Protein AF-A0A925FIA1-F1 (afdb_monomer_lite)

Secondary structure (DSSP, 8-state):
--S-S-------BPPSEEESPTTTS-TTTTTTEEEEEEE-TT--EEEEEEETTTTEEEEEE-STT-EEEEEEEEETTSSBP-EEESSSSBEEEEETTEEEEEEEEEESSSEEEEEEEEEEEHHHHHHHHHTTGGGS-TTSPPP--HHHHHHHHHHHHS-HHHHHHHHHHTT-SSHHHHHHHTS-EEEEEE-SS-EEEEEEEE-TTSS-EEEEEEEE-TTTEEEEEETTEEEEEESSSS-EEEEEEEEE-SPP--BPPHHHHB-HHHHHHHHHHHHH--STTSHHHHHHHHHHHHHHHBBSS-B-SBTTTB-S-BHHHHHHHHHHHTTTB-HHHHHHHHHHHHTTB-TTSPBPSB---HHHHHHHHHHHHHHHHHHHHHS---SS--------GGGTT-SSGGGS--------PPPP----PPPP--

pLDDT: mean 85.73, std 20.05, range [26.22, 98.75]

Structure (mmCIF, N/CA/C/O backbone):
data_AF-A0A925FIA1-F1
#
_entry.id   AF-A0A925FIA1-F1
#
loop_
_atom_site.group_PDB
_atom_site.id
_atom_site.type_symbol
_atom_site.label_atom_id
_atom_site.label_alt_id
_atom_site.label_comp_id
_atom_site.label_asym_id
_atom_site.label_entity_id
_atom_site.label_seq_id
_atom_site.pdbx_PDB_ins_code
_atom_site.Cartn_x
_atom_site.Cartn_y
_atom_site.Cartn_z
_atom_site.occupancy
_atom_site.B_iso_or_equiv
_atom_site.auth_seq_id
_atom_site.auth_comp_id
_atom_site.auth_asym_id
_atom_site.auth_atom_id
_atom_site.pdbx_PDB_model_num
ATOM 1 N N . MET A 1 1 ? 21.739 3.180 29.009 1.00 31.31 1 MET A N 1
ATOM 2 C CA . MET A 1 1 ? 22.755 2.771 28.015 1.00 31.31 1 MET A CA 1
ATOM 3 C C . MET A 1 1 ? 22.280 3.204 26.643 1.00 31.31 1 MET A C 1
ATOM 5 O O . MET A 1 1 ? 21.115 3.018 26.322 1.00 31.31 1 MET A O 1
ATOM 9 N N . SER A 1 2 ? 23.155 3.917 25.947 1.00 30.97 2 SER A N 1
ATOM 10 C CA . SER A 1 2 ? 22.855 4.987 25.000 1.00 30.97 2 SER A CA 1
ATOM 11 C C . SER A 1 2 ? 22.246 4.540 23.672 1.00 30.97 2 SER A C 1
ATOM 13 O O . SER A 1 2 ? 22.811 3.725 22.950 1.00 30.97 2 SER A O 1
ATOM 15 N N . ALA A 1 3 ? 21.132 5.181 23.318 1.00 30.61 3 ALA A N 1
ATOM 16 C CA . ALA A 1 3 ? 20.595 5.253 21.967 1.00 30.61 3 ALA A CA 1
ATOM 17 C C . ALA A 1 3 ? 21.476 6.182 21.117 1.00 30.61 3 ALA A C 1
ATOM 19 O O . ALA A 1 3 ? 21.126 7.335 20.896 1.00 30.61 3 ALA A O 1
ATOM 20 N N . LEU A 1 4 ? 22.663 5.723 20.716 1.00 38.00 4 LEU A N 1
ATOM 21 C CA . LEU A 1 4 ? 23.511 6.466 19.781 1.00 38.00 4 LEU A CA 1
ATOM 22 C C . LEU A 1 4 ? 24.575 5.546 19.170 1.00 38.00 4 LEU A C 1
ATOM 24 O O . LEU A 1 4 ? 25.752 5.688 19.457 1.00 38.00 4 LEU A O 1
ATOM 28 N N . LEU A 1 5 ? 24.150 4.555 18.382 1.00 33.75 5 LEU A N 1
ATOM 29 C CA . LEU A 1 5 ? 25.005 3.818 17.437 1.00 33.75 5 LEU A CA 1
ATOM 30 C C . LEU A 1 5 ? 24.121 2.939 16.543 1.00 33.75 5 LEU A C 1
ATOM 32 O O . LEU A 1 5 ? 23.878 1.778 16.847 1.00 33.75 5 LEU A O 1
ATOM 36 N N . LEU A 1 6 ? 23.567 3.565 15.499 1.00 33.56 6 LEU A N 1
ATOM 37 C CA . LEU A 1 6 ? 23.176 3.016 14.184 1.00 33.56 6 LEU A CA 1
ATOM 38 C C . LEU A 1 6 ? 22.235 4.016 13.493 1.00 33.56 6 LEU A C 1
ATOM 40 O O . LEU A 1 6 ? 21.132 3.690 13.063 1.00 33.56 6 LEU A O 1
ATOM 44 N N . ALA A 1 7 ? 22.679 5.269 13.368 1.00 36.94 7 ALA A N 1
ATOM 45 C CA . ALA A 1 7 ? 22.215 6.088 12.260 1.00 36.94 7 ALA A CA 1
ATOM 46 C C . ALA A 1 7 ? 22.968 5.583 11.023 1.00 36.94 7 ALA A C 1
ATOM 48 O O . ALA A 1 7 ? 24.020 6.106 10.665 1.00 36.94 7 ALA A O 1
ATOM 49 N N . LEU A 1 8 ? 22.461 4.514 10.397 1.00 42.84 8 LEU A N 1
ATOM 50 C CA . LEU A 1 8 ? 22.678 4.360 8.961 1.00 42.84 8 LEU A CA 1
ATOM 51 C C . LEU A 1 8 ? 22.230 5.699 8.365 1.00 42.84 8 LEU A C 1
ATOM 53 O O . LEU A 1 8 ? 21.085 6.088 8.600 1.00 42.84 8 LEU A O 1
ATOM 57 N N . CYS A 1 9 ? 23.116 6.435 7.689 1.00 45.56 9 CYS A N 1
ATOM 58 C CA . CYS A 1 9 ? 22.718 7.628 6.944 1.00 45.56 9 CYS A CA 1
ATOM 59 C C . CYS A 1 9 ? 21.609 7.206 5.985 1.00 45.56 9 CYS A C 1
ATOM 61 O O . CYS A 1 9 ? 21.867 6.572 4.964 1.00 45.56 9 CYS A O 1
ATOM 63 N N . ALA A 1 10 ? 20.368 7.488 6.361 1.00 62.91 10 ALA A N 1
ATOM 64 C CA . ALA A 1 10 ? 19.215 7.138 5.572 1.00 62.91 10 ALA A CA 1
ATOM 65 C C . ALA A 1 10 ? 19.240 8.079 4.363 1.00 62.91 10 ALA A C 1
ATOM 67 O O . ALA A 1 10 ? 18.995 9.278 4.485 1.00 62.91 10 ALA A O 1
ATOM 68 N N . GLN A 1 11 ? 19.685 7.557 3.222 1.00 80.50 11 GLN A N 1
ATOM 69 C CA . GLN A 1 11 ? 19.876 8.353 2.019 1.00 80.50 11 GLN A CA 1
ATOM 70 C C . GLN A 1 11 ? 18.525 8.643 1.376 1.00 80.50 11 GLN A C 1
ATOM 72 O O . GLN A 1 11 ? 17.685 7.754 1.222 1.00 80.50 11 GLN A O 1
ATOM 77 N N . LEU A 1 12 ? 18.335 9.899 0.980 1.00 89.94 12 LEU A N 1
ATOM 78 C CA . LEU A 1 12 ? 17.195 10.303 0.176 1.00 89.94 12 LEU A CA 1
ATOM 79 C C . LEU A 1 12 ? 17.284 9.609 -1.191 1.00 89.94 12 LEU A C 1
ATOM 81 O O . LEU A 1 12 ? 18.206 9.860 -1.965 1.00 89.94 12 LEU A O 1
ATOM 85 N N . ALA A 1 13 ? 16.329 8.732 -1.482 1.00 93.31 13 ALA A N 1
ATOM 86 C CA . ALA A 1 13 ? 16.224 8.013 -2.740 1.00 93.31 13 ALA A CA 1
ATOM 87 C C . ALA A 1 13 ? 15.294 8.759 -3.704 1.00 93.31 13 ALA A C 1
ATOM 89 O O . ALA A 1 13 ? 14.129 9.024 -3.392 1.00 93.31 13 ALA A O 1
ATOM 90 N N . ALA A 1 14 ? 15.803 9.066 -4.897 1.00 95.06 14 ALA A N 1
ATOM 91 C CA . ALA A 1 14 ? 14.998 9.602 -5.987 1.00 95.06 14 ALA A CA 1
ATOM 92 C C . ALA A 1 14 ? 13.979 8.556 -6.491 1.00 95.06 14 ALA A C 1
ATOM 94 O O . ALA A 1 14 ? 14.228 7.348 -6.391 1.00 95.06 14 ALA A O 1
ATOM 95 N N . PRO A 1 15 ? 12.836 8.986 -7.051 1.00 97.00 15 PRO A N 1
ATOM 96 C CA . PRO A 1 15 ? 11.894 8.070 -7.677 1.00 97.00 15 PRO A CA 1
ATOM 97 C C . PRO A 1 15 ? 12.534 7.370 -8.883 1.00 97.00 15 PRO A C 1
ATOM 99 O O . PRO A 1 15 ? 13.227 7.987 -9.688 1.00 97.00 15 PRO A O 1
ATOM 102 N N . VAL A 1 16 ? 12.257 6.074 -9.036 1.00 96.62 16 VAL A N 1
ATOM 103 C CA . VAL A 1 16 ? 12.602 5.296 -10.235 1.00 96.62 16 VAL A CA 1
ATOM 104 C C . VAL A 1 16 ? 11.818 5.810 -11.440 1.00 96.62 16 VAL A C 1
ATOM 106 O O . VAL A 1 16 ? 12.382 5.935 -12.529 1.00 96.62 16 VAL A O 1
ATOM 109 N N . LEU A 1 17 ? 10.532 6.104 -11.222 1.00 96.56 17 LEU A N 1
ATOM 110 C CA . LEU A 1 17 ? 9.612 6.717 -12.174 1.00 96.56 17 LEU A CA 1
ATOM 111 C C . LEU A 1 17 ? 8.699 7.716 -11.456 1.00 96.56 17 LEU A C 1
ATOM 113 O O . LEU A 1 17 ? 8.280 7.481 -10.320 1.00 96.56 17 LEU A O 1
ATOM 117 N N . ALA A 1 18 ? 8.348 8.798 -12.142 1.00 95.25 18 ALA A N 1
ATOM 118 C CA . ALA A 1 18 ? 7.359 9.768 -11.695 1.00 95.25 18 ALA A CA 1
ATOM 119 C C . ALA A 1 18 ? 6.418 10.117 -12.851 1.00 95.25 18 ALA A C 1
ATOM 121 O O . ALA A 1 18 ? 6.842 10.176 -14.004 1.00 95.25 18 ALA A O 1
ATOM 122 N N . PHE A 1 19 ? 5.144 10.326 -12.530 1.00 93.69 19 PHE A N 1
ATOM 123 C CA . PHE A 1 19 ? 4.106 10.672 -13.491 1.00 93.69 19 PHE A CA 1
ATOM 124 C C . PHE A 1 19 ? 3.224 11.796 -12.920 1.00 93.69 19 PHE A C 1
ATOM 126 O O . PHE A 1 19 ? 2.890 11.746 -11.731 1.00 93.69 19 PHE A O 1
ATOM 133 N N . PRO A 1 20 ? 2.803 12.775 -13.736 1.00 94.00 20 PRO A N 1
ATOM 134 C CA . PRO A 1 20 ? 3.287 13.016 -15.092 1.00 94.00 20 PRO A CA 1
ATOM 135 C C . PRO A 1 20 ? 4.745 13.495 -15.085 1.00 94.00 20 PRO A C 1
ATOM 137 O O . PRO A 1 20 ? 5.179 14.207 -14.179 1.00 94.00 20 PRO A O 1
ATOM 140 N N . GLU A 1 21 ? 5.487 13.118 -16.115 1.00 92.44 21 GLU A N 1
ATOM 141 C CA . GLU A 1 21 ? 6.808 13.641 -16.423 1.00 92.44 21 GLU A CA 1
ATOM 142 C C . GLU A 1 21 ? 6.674 14.832 -17.395 1.00 92.44 21 GLU A C 1
ATOM 144 O O . GLU A 1 21 ? 6.178 14.658 -18.518 1.00 92.44 21 GLU A O 1
ATOM 149 N N . PRO A 1 22 ? 7.093 16.049 -16.993 1.00 87.44 22 PRO A N 1
ATOM 150 C CA . PRO A 1 22 ? 6.986 17.241 -17.832 1.00 87.44 22 PRO A CA 1
ATOM 151 C C . PRO A 1 22 ? 7.672 17.070 -19.193 1.00 87.44 22 PRO A C 1
ATOM 153 O O . PRO A 1 22 ? 8.809 16.616 -19.273 1.00 87.44 22 PRO A O 1
ATOM 156 N N . GLY A 1 23 ? 6.981 17.441 -20.275 1.00 86.38 23 GLY A N 1
ATOM 157 C CA . GLY A 1 23 ? 7.498 17.329 -21.647 1.00 86.38 23 GLY A CA 1
ATOM 158 C C . GLY A 1 23 ? 7.486 15.908 -22.230 1.00 86.38 23 GLY A C 1
ATOM 159 O O . GLY A 1 23 ? 7.788 15.730 -23.411 1.00 86.38 23 GLY A O 1
ATOM 160 N N . VAL A 1 24 ? 7.106 14.898 -21.441 1.00 90.19 24 VAL A N 1
ATOM 161 C CA . VAL A 1 24 ? 6.992 13.504 -21.891 1.00 90.19 24 VAL A CA 1
ATOM 162 C C . VAL A 1 24 ? 5.536 13.063 -21.916 1.00 90.19 24 VAL A C 1
ATOM 164 O O . VAL A 1 24 ? 5.080 12.559 -22.944 1.00 90.19 24 VAL A O 1
ATOM 167 N N . ASP A 1 25 ? 4.820 13.253 -20.812 1.00 91.25 25 ASP A N 1
ATOM 168 C CA . ASP A 1 25 ? 3.421 12.858 -20.680 1.00 91.25 25 ASP A CA 1
ATOM 169 C C . ASP A 1 25 ? 2.457 13.976 -21.092 1.00 91.25 25 ASP A C 1
ATOM 171 O O . ASP A 1 25 ? 2.748 15.164 -20.939 1.00 91.25 25 ASP A O 1
ATOM 175 N N . ASP A 1 26 ? 1.268 13.581 -21.550 1.00 88.00 26 ASP A N 1
ATOM 176 C CA . ASP A 1 26 ? 0.140 14.496 -21.720 1.00 88.00 26 ASP A CA 1
ATOM 177 C C . ASP A 1 26 ? -0.378 14.943 -20.346 1.00 88.00 26 ASP A C 1
ATOM 179 O O . ASP A 1 26 ? -0.975 14.163 -19.602 1.00 88.00 26 ASP A O 1
ATOM 183 N N . SER A 1 27 ? -0.159 16.211 -19.999 1.00 81.81 27 SER A N 1
ATOM 184 C CA . SER A 1 27 ? -0.568 16.772 -18.710 1.00 81.81 27 SER A CA 1
ATOM 185 C C . SER A 1 27 ? -2.084 16.732 -18.486 1.00 81.81 27 SER A C 1
ATOM 187 O O . SER A 1 27 ? -2.511 16.662 -17.330 1.00 81.81 27 SER A O 1
ATOM 189 N N . ALA A 1 28 ? -2.896 16.715 -19.551 1.00 86.94 28 ALA A N 1
ATOM 190 C CA . ALA A 1 28 ? -4.348 16.606 -19.447 1.00 86.94 28 ALA A CA 1
ATOM 191 C C . ALA A 1 28 ? -4.778 15.215 -18.954 1.00 86.94 28 ALA A C 1
ATOM 193 O O . ALA A 1 28 ? -5.645 15.109 -18.084 1.00 86.94 28 ALA A O 1
ATOM 194 N N . ALA A 1 29 ? -4.114 14.151 -19.420 1.00 87.31 29 ALA A N 1
ATOM 195 C CA . ALA A 1 29 ? -4.395 12.776 -19.000 1.00 87.31 29 ALA A CA 1
ATOM 196 C C . ALA A 1 29 ? -4.134 12.536 -17.499 1.00 87.31 29 ALA A C 1
ATOM 198 O O . ALA A 1 29 ? -4.758 11.670 -16.886 1.00 87.31 29 ALA A O 1
ATOM 199 N N . TYR A 1 30 ? -3.246 13.329 -16.892 1.00 86.88 30 TYR A N 1
ATOM 200 C CA . TYR A 1 30 ? -2.885 13.250 -15.474 1.00 86.88 30 TYR A CA 1
ATOM 201 C C . TYR A 1 30 ? -3.469 14.398 -14.641 1.00 86.88 30 TYR A C 1
ATOM 203 O O . TYR A 1 30 ? -2.968 14.680 -13.551 1.00 86.88 30 TYR A O 1
ATOM 211 N N . GLN A 1 31 ? -4.503 15.101 -15.116 1.00 87.75 31 GLN A N 1
ATOM 212 C CA . GLN A 1 31 ? -5.003 16.293 -14.430 1.00 87.75 31 GLN A CA 1
ATOM 213 C C . GLN A 1 31 ? -5.386 15.996 -12.970 1.00 87.75 31 GLN A C 1
ATOM 215 O O . GLN A 1 31 ? -6.346 15.286 -12.671 1.00 87.75 31 GLN A O 1
ATOM 220 N N . GLY A 1 32 ? -4.615 16.575 -12.045 1.00 89.00 32 GLY A N 1
ATOM 221 C CA . GLY A 1 32 ? -4.791 16.395 -10.606 1.00 89.00 32 GLY A CA 1
ATOM 222 C C . GLY A 1 32 ? -4.253 15.075 -10.045 1.00 89.00 32 GLY A C 1
ATOM 223 O O . GLY A 1 32 ? -4.327 14.896 -8.838 1.00 89.00 32 GLY A O 1
ATOM 224 N N . TYR A 1 33 ? -3.670 14.191 -10.853 1.00 93.81 33 TYR A N 1
ATOM 225 C CA . TYR A 1 33 ? -3.060 12.942 -10.403 1.00 93.81 33 TYR A CA 1
ATOM 226 C C . TYR A 1 33 ? -1.537 13.011 -10.523 1.00 93.81 33 TYR A C 1
ATOM 228 O O . TYR A 1 33 ? -0.994 13.358 -11.569 1.00 93.81 33 TYR A O 1
ATOM 236 N N . GLN A 1 34 ? -0.835 12.665 -9.450 1.00 95.19 34 GLN A N 1
ATOM 237 C CA . GLN A 1 34 ? 0.619 12.533 -9.447 1.00 95.19 34 GLN A CA 1
ATOM 238 C C . GLN A 1 34 ? 0.997 11.213 -8.796 1.00 95.19 34 GLN A C 1
ATOM 240 O O . GLN A 1 34 ? 0.437 10.859 -7.766 1.00 95.19 34 GLN A O 1
ATOM 245 N N . THR A 1 35 ? 1.974 10.500 -9.341 1.00 95.50 35 THR A N 1
ATOM 246 C CA . THR A 1 35 ? 2.493 9.280 -8.723 1.00 95.50 35 THR A CA 1
ATOM 247 C C . THR A 1 35 ? 4.005 9.215 -8.829 1.00 95.50 35 THR A C 1
ATOM 249 O O . THR A 1 35 ? 4.592 9.612 -9.832 1.00 95.50 35 THR A O 1
ATOM 252 N N . ARG A 1 36 ? 4.641 8.680 -7.790 1.00 97.31 36 ARG A N 1
ATOM 253 C CA . ARG A 1 36 ? 6.077 8.401 -7.732 1.00 97.31 36 ARG A CA 1
ATOM 254 C C . ARG A 1 36 ? 6.277 6.941 -7.342 1.00 97.31 36 ARG A C 1
ATOM 256 O O . ARG A 1 36 ? 5.574 6.434 -6.470 1.00 97.31 36 ARG A O 1
ATOM 263 N N . LEU A 1 37 ? 7.202 6.263 -8.013 1.00 97.81 37 LEU A N 1
ATOM 264 C CA . LEU A 1 37 ? 7.568 4.876 -7.747 1.00 97.81 37 LEU A CA 1
ATOM 265 C C . LEU A 1 37 ? 9.001 4.837 -7.234 1.00 97.81 37 LEU A C 1
ATOM 267 O O . LEU A 1 37 ? 9.901 5.404 -7.846 1.00 97.81 37 LEU A O 1
ATOM 271 N N . PHE A 1 38 ? 9.206 4.147 -6.125 1.00 97.56 38 PHE A N 1
ATOM 272 C CA . PHE A 1 38 ? 10.472 4.002 -5.426 1.00 97.56 38 PHE A CA 1
ATOM 273 C C . PHE A 1 38 ? 10.811 2.522 -5.254 1.00 97.56 38 PHE A C 1
ATOM 275 O O . PHE A 1 38 ? 9.996 1.635 -5.520 1.00 97.56 38 PHE A O 1
ATOM 282 N N . ARG A 1 39 ? 12.025 2.266 -4.771 1.00 96.62 39 ARG A N 1
ATOM 283 C CA . ARG A 1 39 ? 12.444 0.962 -4.262 1.00 96.62 39 ARG A CA 1
ATOM 284 C C . ARG A 1 39 ? 12.480 1.037 -2.742 1.00 96.62 39 ARG A C 1
ATOM 286 O O . ARG A 1 39 ? 13.082 1.959 -2.197 1.00 96.62 39 ARG A O 1
ATOM 293 N N . ASP A 1 40 ? 11.830 0.090 -2.075 1.00 96.62 40 ASP A N 1
ATOM 294 C CA . ASP A 1 40 ? 11.972 -0.051 -0.628 1.00 96.62 40 ASP A CA 1
ATOM 295 C C . ASP A 1 40 ? 13.317 -0.702 -0.256 1.00 96.62 40 ASP A C 1
ATOM 297 O O . ASP A 1 40 ? 14.134 -1.038 -1.118 1.00 96.62 40 ASP A O 1
ATOM 301 N N . ALA A 1 41 ? 13.560 -0.904 1.040 1.00 95.12 41 ALA A N 1
ATOM 302 C CA . ALA A 1 41 ? 14.805 -1.502 1.521 1.00 95.12 41 ALA A CA 1
ATOM 303 C C . ALA A 1 41 ? 15.030 -2.963 1.067 1.00 95.12 41 ALA A C 1
ATOM 305 O O . ALA A 1 41 ? 16.159 -3.444 1.106 1.00 95.12 41 ALA A O 1
ATOM 306 N N . ALA A 1 42 ? 13.986 -3.662 0.608 1.00 95.19 42 ALA A N 1
ATOM 307 C CA . ALA A 1 42 ? 14.072 -4.984 -0.016 1.00 95.19 42 ALA A CA 1
ATOM 308 C C . ALA A 1 42 ? 13.981 -4.906 -1.552 1.00 95.19 42 ALA A C 1
ATOM 310 O O . ALA A 1 42 ? 13.718 -5.909 -2.214 1.00 95.19 42 ALA A O 1
ATOM 311 N N . ARG A 1 43 ? 14.158 -3.710 -2.130 1.00 95.62 43 ARG A N 1
ATOM 312 C CA . ARG A 1 43 ? 14.037 -3.402 -3.563 1.00 95.62 43 ARG A CA 1
ATOM 313 C C . ARG A 1 43 ? 12.653 -3.676 -4.165 1.00 95.62 43 ARG A C 1
ATOM 315 O O . ARG A 1 43 ? 12.497 -3.630 -5.389 1.00 95.62 43 ARG A O 1
ATOM 322 N N . ASN A 1 44 ? 11.634 -3.928 -3.349 1.00 96.31 44 ASN A N 1
ATOM 323 C CA . ASN A 1 44 ? 10.267 -4.061 -3.838 1.00 96.31 44 ASN A CA 1
ATOM 324 C C . ASN A 1 44 ? 9.785 -2.700 -4.347 1.00 96.31 44 ASN A C 1
ATOM 326 O O . ASN A 1 44 ? 10.256 -1.649 -3.901 1.00 96.31 44 ASN A O 1
ATOM 330 N N . THR A 1 45 ? 8.870 -2.717 -5.312 1.00 97.31 45 THR A N 1
ATOM 331 C CA . THR A 1 45 ? 8.291 -1.479 -5.833 1.00 97.31 45 THR A CA 1
ATOM 332 C C . THR A 1 45 ? 7.365 -0.880 -4.790 1.00 97.31 45 THR A C 1
ATOM 334 O O . THR A 1 45 ? 6.433 -1.531 -4.324 1.00 97.31 45 THR A O 1
ATOM 337 N N . PHE A 1 46 ? 7.618 0.376 -4.447 1.00 97.81 46 PHE A N 1
ATOM 338 C CA . PHE A 1 46 ? 6.771 1.168 -3.574 1.00 97.81 46 PHE A CA 1
ATOM 339 C C . PHE A 1 46 ? 6.213 2.348 -4.359 1.00 97.81 46 PHE A C 1
ATOM 341 O O . PHE A 1 46 ? 6.964 3.214 -4.803 1.00 97.81 46 PHE A O 1
ATOM 348 N N . GLN A 1 47 ? 4.904 2.382 -4.556 1.00 98.00 47 GLN A N 1
ATOM 349 C CA . GLN A 1 47 ? 4.223 3.474 -5.234 1.00 98.00 47 GLN A CA 1
ATOM 350 C C . GLN A 1 47 ? 3.563 4.390 -4.213 1.00 98.00 47 GLN A C 1
ATOM 352 O O . GLN A 1 47 ? 2.906 3.923 -3.287 1.00 98.00 47 GLN A O 1
ATOM 357 N N . VAL A 1 48 ? 3.663 5.695 -4.440 1.00 98.06 48 VAL A N 1
ATOM 358 C CA . VAL A 1 48 ? 2.819 6.688 -3.779 1.00 98.06 48 VAL A CA 1
ATOM 359 C C . VAL A 1 48 ? 2.115 7.504 -4.843 1.00 98.06 48 VAL A C 1
ATOM 361 O O . VAL A 1 48 ? 2.782 8.054 -5.722 1.00 98.06 48 VAL A O 1
ATOM 364 N N . TYR A 1 49 ? 0.794 7.620 -4.750 1.00 96.62 49 TYR A N 1
ATOM 365 C CA . TYR A 1 49 ? 0.042 8.546 -5.583 1.00 96.62 49 TYR A CA 1
ATOM 366 C C . TYR A 1 49 ? -0.771 9.541 -4.765 1.00 96.62 49 TYR A C 1
ATOM 368 O O . TYR A 1 49 ? -1.251 9.252 -3.668 1.00 96.62 49 TYR A O 1
ATOM 376 N N . LEU A 1 50 ? -0.894 10.735 -5.335 1.00 96.62 50 LEU A N 1
ATOM 377 C CA . LEU A 1 50 ? -1.666 11.862 -4.850 1.00 96.62 50 LEU A CA 1
ATOM 378 C C . LEU A 1 50 ? -2.740 12.135 -5.899 1.00 96.62 50 LEU A C 1
ATOM 380 O O . LEU A 1 50 ? -2.438 12.637 -6.984 1.00 96.62 50 LEU A O 1
ATOM 384 N N . ASP A 1 51 ? -3.992 11.839 -5.567 1.00 95.75 51 ASP A N 1
ATOM 385 C CA . ASP A 1 51 ? -5.131 12.354 -6.317 1.00 95.75 51 ASP A CA 1
ATOM 386 C C . ASP A 1 51 ? -5.571 13.674 -5.683 1.00 95.75 51 ASP A C 1
ATOM 388 O O . ASP A 1 51 ? -6.290 13.703 -4.686 1.00 95.75 51 ASP A O 1
ATOM 392 N N . ARG A 1 52 ? -5.116 14.790 -6.248 1.00 93.00 52 ARG A N 1
ATOM 393 C CA . ARG A 1 52 ? -5.412 16.157 -5.796 1.00 93.00 52 ARG A CA 1
ATOM 394 C C . ARG A 1 52 ? -6.863 16.562 -6.055 1.00 93.00 52 ARG A C 1
ATOM 396 O O . ARG A 1 52 ? -7.322 17.520 -5.438 1.00 93.00 52 ARG A O 1
ATOM 403 N N . ARG A 1 53 ? -7.594 15.854 -6.925 1.00 92.94 53 ARG A N 1
ATOM 404 C CA . ARG A 1 53 ? -9.024 16.117 -7.178 1.00 92.94 53 ARG A CA 1
ATOM 405 C C . ARG A 1 53 ? -9.857 15.763 -5.953 1.00 92.94 53 ARG A C 1
ATOM 407 O O . ARG A 1 53 ? -10.828 16.445 -5.646 1.00 92.94 53 ARG A O 1
ATOM 414 N N . GLU A 1 54 ? -9.434 14.730 -5.232 1.00 93.06 54 GLU A N 1
ATOM 415 C CA . GLU A 1 54 ? -10.105 14.217 -4.032 1.00 93.06 54 GLU A CA 1
ATOM 416 C C . GLU A 1 54 ? -9.261 14.373 -2.760 1.00 93.06 54 GLU A C 1
ATOM 418 O O . GLU A 1 54 ? -9.726 14.076 -1.658 1.00 93.06 54 GLU A O 1
ATOM 423 N N . ALA A 1 55 ? -8.024 14.849 -2.921 1.00 94.88 55 ALA A N 1
ATOM 424 C CA . ALA A 1 55 ? -6.977 14.911 -1.911 1.00 94.88 55 ALA A CA 1
ATOM 425 C C . ALA A 1 55 ? -6.779 13.568 -1.187 1.00 94.88 55 ALA A C 1
ATOM 427 O O . ALA A 1 55 ? -6.651 13.517 0.040 1.00 94.88 55 ALA A O 1
ATOM 428 N N . ARG A 1 56 ? -6.774 12.476 -1.961 1.00 97.56 56 ARG A N 1
ATOM 429 C CA . ARG A 1 56 ? -6.452 11.120 -1.505 1.00 97.56 56 ARG A CA 1
ATOM 430 C C . ARG A 1 56 ? -4.965 10.861 -1.732 1.00 97.56 56 ARG A C 1
ATOM 432 O O . ARG A 1 56 ? -4.459 11.068 -2.831 1.00 97.56 56 ARG A O 1
ATOM 439 N N . VAL A 1 57 ? -4.285 10.389 -0.695 1.00 98.44 57 VAL A N 1
ATOM 440 C CA . VAL A 1 57 ? -2.910 9.894 -0.773 1.00 98.44 57 VAL A CA 1
ATOM 441 C C . VAL A 1 57 ? -2.936 8.403 -0.512 1.00 98.44 57 VAL A C 1
ATOM 443 O O . VAL A 1 57 ? -3.532 7.968 0.474 1.00 98.44 57 VAL A O 1
ATOM 446 N N . VAL A 1 58 ? -2.294 7.629 -1.379 1.00 98.44 58 VAL A N 1
ATOM 447 C CA . VAL A 1 58 ? -2.213 6.172 -1.253 1.00 98.44 58 VAL A CA 1
ATOM 448 C C . VAL A 1 58 ? -0.790 5.713 -1.477 1.00 98.44 58 VAL A C 1
ATOM 450 O O . VAL A 1 58 ? -0.092 6.199 -2.362 1.00 98.44 58 VAL A O 1
ATOM 453 N N . HIS A 1 59 ? -0.401 4.739 -0.673 1.00 98.31 59 HIS A N 1
ATOM 454 C CA . HIS A 1 59 ? 0.870 4.050 -0.703 1.00 98.31 59 HIS A CA 1
ATOM 455 C C . HIS A 1 59 ? 0.599 2.592 -1.012 1.00 98.31 59 HIS A C 1
ATOM 457 O O . HIS A 1 59 ? -0.296 2.008 -0.404 1.00 98.31 59 HIS A O 1
ATOM 463 N N . LEU A 1 60 ? 1.385 2.008 -1.900 1.00 97.12 60 LEU A N 1
ATOM 464 C CA . LEU A 1 60 ? 1.265 0.618 -2.292 1.00 97.12 60 LEU A CA 1
ATOM 465 C C . LEU A 1 60 ? 2.647 -0.020 -2.332 1.00 97.12 60 LEU A C 1
ATOM 467 O O . LEU A 1 60 ? 3.507 0.410 -3.098 1.00 97.12 60 LEU A O 1
ATOM 471 N N . TRP A 1 61 ? 2.838 -1.077 -1.552 1.00 96.62 61 TRP A N 1
ATOM 472 C CA . TRP A 1 61 ? 3.924 -2.016 -1.779 1.00 96.62 61 TRP A CA 1
ATOM 473 C C . TRP A 1 61 ? 3.465 -3.090 -2.749 1.00 96.62 61 TRP A C 1
ATOM 475 O O . TRP A 1 61 ? 2.490 -3.798 -2.505 1.00 96.62 61 TRP A O 1
ATOM 485 N N . ALA A 1 62 ? 4.216 -3.253 -3.828 1.00 94.19 62 ALA A N 1
ATOM 486 C CA . ALA A 1 62 ? 4.191 -4.461 -4.627 1.00 94.19 62 ALA A CA 1
ATOM 487 C C . ALA A 1 62 ? 4.936 -5.567 -3.868 1.00 94.19 62 ALA A C 1
ATOM 489 O O . ALA A 1 62 ? 6.066 -5.904 -4.208 1.00 94.19 62 ALA A O 1
ATOM 490 N N . ASP A 1 63 ? 4.322 -6.074 -2.803 1.00 92.94 63 ASP A N 1
ATOM 491 C CA . ASP A 1 63 ? 4.856 -7.139 -1.959 1.00 92.94 63 ASP A CA 1
ATOM 492 C C . ASP A 1 63 ? 3.946 -8.385 -1.994 1.00 92.94 63 ASP A C 1
ATOM 494 O O . ASP A 1 63 ? 3.036 -8.479 -2.825 1.00 92.94 63 ASP A O 1
ATOM 498 N N . GLY A 1 64 ? 4.189 -9.379 -1.139 1.00 89.12 64 GLY A N 1
ATOM 499 C CA . GLY A 1 64 ? 3.381 -10.603 -1.090 1.00 89.12 64 GLY A CA 1
ATOM 500 C C . GLY A 1 64 ? 1.931 -10.395 -0.634 1.00 89.12 64 GLY A C 1
ATOM 501 O O . GLY A 1 64 ? 1.111 -11.296 -0.796 1.00 89.12 64 GLY A O 1
ATOM 502 N N . GLU A 1 65 ? 1.591 -9.222 -0.094 1.00 88.75 65 GLU A N 1
ATOM 503 C CA . GLU A 1 65 ? 0.240 -8.882 0.372 1.00 88.75 65 GLU A CA 1
ATOM 504 C C . GLU A 1 65 ? -0.418 -7.769 -0.446 1.00 88.75 65 GLU A C 1
ATOM 506 O O . GLU A 1 65 ? -1.610 -7.499 -0.271 1.00 88.75 65 GLU A O 1
ATOM 511 N N . ASN A 1 66 ? 0.333 -7.133 -1.351 1.00 92.31 66 ASN A N 1
ATOM 512 C CA . ASN A 1 66 ? -0.061 -5.884 -1.993 1.00 92.31 66 ASN A CA 1
ATOM 513 C C . ASN A 1 66 ? -0.484 -4.840 -0.957 1.00 92.31 66 ASN A C 1
ATOM 515 O O . ASN A 1 66 ? -1.568 -4.251 -1.066 1.00 92.31 66 ASN A O 1
ATOM 519 N N . ALA A 1 67 ? 0.340 -4.678 0.082 1.00 95.19 67 ALA A N 1
ATOM 520 C CA . ALA A 1 67 ? 0.043 -3.813 1.212 1.00 95.19 67 ALA A CA 1
ATOM 521 C C . ALA A 1 67 ? -0.252 -2.381 0.733 1.00 95.19 67 ALA A C 1
ATOM 523 O O . ALA A 1 67 ? 0.573 -1.749 0.074 1.00 95.19 67 ALA A O 1
ATOM 524 N N . SER A 1 68 ? -1.434 -1.870 1.078 1.00 96.62 68 SER A N 1
ATOM 525 C CA . SER A 1 68 ? -1.896 -0.523 0.754 1.00 96.62 68 SER A CA 1
ATOM 526 C C . SER A 1 68 ? -2.252 0.280 1.999 1.00 96.62 68 SER A C 1
ATOM 528 O O . SER A 1 68 ? -2.975 -0.196 2.879 1.00 96.62 68 SER A O 1
ATOM 530 N N . ILE A 1 69 ? -1.788 1.527 2.046 1.00 98.31 69 ILE A N 1
ATOM 531 C CA . ILE A 1 69 ? -2.149 2.490 3.086 1.00 98.31 69 ILE A CA 1
ATOM 532 C C . ILE A 1 69 ? -2.614 3.779 2.435 1.00 98.31 69 ILE A C 1
ATOM 534 O O . ILE A 1 69 ? -1.871 4.363 1.653 1.00 98.31 69 ILE A O 1
ATOM 538 N N . GLY A 1 70 ? -3.787 4.281 2.802 1.00 98.06 70 GLY A N 1
ATOM 539 C CA . GLY A 1 70 ? -4.267 5.557 2.288 1.00 98.06 70 GLY A CA 1
ATOM 540 C C . GLY A 1 70 ? -4.926 6.439 3.334 1.00 98.06 70 GLY A C 1
ATOM 541 O O . GLY A 1 70 ? -5.451 5.960 4.337 1.00 98.06 70 GLY A O 1
ATOM 542 N N . PHE A 1 71 ? -4.913 7.744 3.083 1.00 98.38 71 PHE A N 1
ATOM 543 C CA . PHE A 1 71 ? -5.631 8.754 3.860 1.00 98.38 71 PHE A CA 1
ATOM 544 C C . PHE A 1 71 ? -6.118 9.878 2.942 1.00 98.38 71 PHE A C 1
ATOM 546 O O . PHE A 1 71 ? -5.639 10.040 1.821 1.00 98.38 71 PHE A O 1
ATOM 553 N N . SER A 1 72 ? -7.088 10.657 3.409 1.00 98.38 72 SER A N 1
ATOM 554 C CA . SER A 1 72 ? -7.611 11.821 2.692 1.00 98.38 72 SER A CA 1
ATOM 555 C C . SER A 1 72 ? -7.379 13.098 3.489 1.00 98.38 72 SER A C 1
ATOM 557 O O . SER A 1 72 ? -7.472 13.092 4.718 1.00 98.38 72 SER A O 1
ATOM 559 N N . ALA A 1 73 ? -7.122 14.199 2.789 1.00 98.06 73 ALA A N 1
ATOM 560 C CA . ALA A 1 73 ? -6.902 15.513 3.378 1.00 98.06 73 ALA A CA 1
ATOM 561 C C . ALA A 1 73 ? -7.992 16.502 2.956 1.00 98.06 73 ALA A C 1
ATOM 563 O O . ALA A 1 73 ? -8.321 16.627 1.780 1.00 98.06 73 ALA A O 1
ATOM 564 N N . ARG A 1 74 ? -8.550 17.243 3.911 1.00 97.44 74 ARG A N 1
ATOM 565 C CA . ARG A 1 74 ? -9.567 18.268 3.648 1.00 97.44 74 ARG A CA 1
ATOM 566 C C . ARG A 1 74 ? -9.195 19.589 4.290 1.00 97.44 74 ARG A C 1
ATOM 568 O O . ARG A 1 74 ? -8.610 19.606 5.367 1.00 97.44 74 ARG A O 1
ATOM 575 N N . THR A 1 75 ? -9.558 20.692 3.656 1.00 95.50 75 THR A N 1
ATOM 576 C CA . THR A 1 75 ? -9.491 22.023 4.268 1.00 95.50 75 THR A CA 1
ATOM 577 C C . THR A 1 75 ? -10.506 22.137 5.412 1.00 95.50 75 THR A C 1
ATOM 579 O O . THR A 1 75 ? -11.383 21.286 5.578 1.00 95.50 75 THR A O 1
ATOM 582 N N . ALA A 1 76 ? -10.451 23.233 6.173 1.00 88.44 76 ALA A N 1
ATOM 583 C CA . ALA A 1 76 ? -11.457 23.535 7.197 1.00 88.44 76 ALA A CA 1
ATOM 584 C C . ALA A 1 76 ? -12.900 23.617 6.648 1.00 88.44 76 ALA A C 1
ATOM 586 O O . ALA A 1 76 ? -13.844 23.351 7.384 1.00 88.44 76 ALA A O 1
ATOM 587 N N . SER A 1 77 ? -13.076 23.937 5.359 1.00 89.88 77 SER A N 1
ATOM 588 C CA . SER A 1 77 ? -14.382 23.955 4.680 1.00 89.88 77 SER A CA 1
ATOM 589 C C . SER A 1 77 ? -14.813 22.591 4.125 1.00 89.88 77 SER A C 1
ATOM 591 O O . SER A 1 77 ? -15.817 22.500 3.426 1.00 89.88 77 SER A O 1
ATOM 593 N N . GLY A 1 78 ? -14.053 21.525 4.395 1.00 91.50 78 GLY A N 1
ATOM 594 C CA . GLY A 1 78 ? -14.367 20.167 3.947 1.00 91.50 78 GLY A CA 1
ATOM 595 C C . GLY A 1 78 ? -14.027 19.875 2.482 1.00 91.50 78 GLY A C 1
ATOM 596 O O . GLY A 1 78 ? -14.293 18.767 2.018 1.00 91.50 78 GLY A O 1
ATOM 597 N N . ARG A 1 79 ? -13.417 20.821 1.757 1.00 94.06 79 ARG A N 1
ATOM 598 C CA . ARG A 1 79 ? -12.965 20.62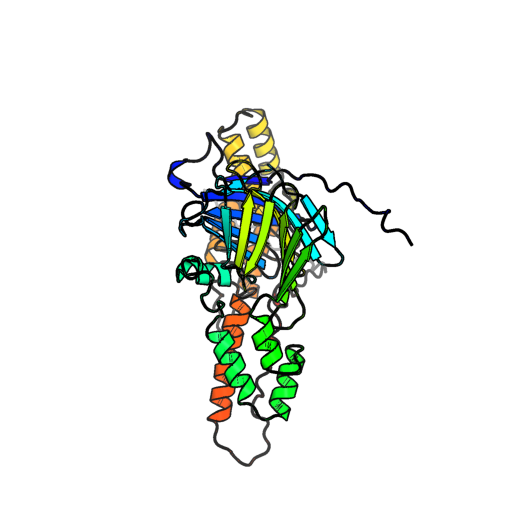8 0.368 1.00 94.06 79 ARG A CA 1
ATOM 599 C C . ARG A 1 79 ? -11.651 19.834 0.322 1.00 94.06 79 ARG A C 1
ATOM 601 O O . ARG A 1 79 ? -10.895 19.908 1.289 1.00 94.06 79 ARG A O 1
ATOM 608 N N . PRO A 1 80 ? -11.340 19.126 -0.780 1.00 96.06 80 PRO A N 1
ATOM 609 C CA . PRO A 1 80 ? -10.024 18.518 -0.995 1.00 96.06 80 PRO A CA 1
ATOM 610 C C . PRO A 1 80 ? -8.886 19.511 -0.718 1.00 96.06 80 PRO A C 1
ATOM 612 O O . PRO A 1 80 ? -8.903 20.634 -1.227 1.00 96.06 80 PRO A O 1
ATOM 615 N N . ALA A 1 81 ? -7.926 19.127 0.126 1.00 96.25 81 ALA A N 1
ATOM 616 C CA . ALA A 1 81 ? -6.784 19.980 0.442 1.00 96.25 81 ALA A CA 1
ATOM 617 C C . ALA A 1 81 ? -5.759 19.992 -0.713 1.00 96.25 81 ALA A C 1
ATOM 619 O O . ALA A 1 81 ? -5.461 18.933 -1.270 1.00 96.25 81 ALA A O 1
ATOM 620 N N . PRO A 1 82 ? -5.167 21.153 -1.057 1.00 95.38 82 PRO A N 1
ATOM 621 C CA . PRO A 1 82 ? -4.111 21.233 -2.062 1.00 95.38 82 PRO A CA 1
ATOM 622 C C . PRO A 1 82 ? -2.809 20.648 -1.499 1.00 95.38 82 PRO A C 1
ATOM 624 O O . PRO A 1 82 ? -2.023 21.350 -0.866 1.00 95.38 82 PRO A O 1
ATOM 627 N N . LEU A 1 83 ? -2.617 19.342 -1.688 1.00 96.19 83 LEU A N 1
ATOM 628 C CA . LEU A 1 83 ? -1.414 18.622 -1.276 1.00 96.19 83 LEU A CA 1
ATOM 629 C C . LEU A 1 83 ? -0.338 18.648 -2.361 1.00 96.19 83 LEU A C 1
ATOM 631 O O . LEU A 1 83 ? -0.637 18.513 -3.552 1.00 96.19 83 LEU A O 1
ATOM 635 N N . HIS A 1 84 ? 0.907 18.769 -1.909 1.00 95.19 84 HIS A N 1
ATOM 636 C CA . HIS A 1 84 ? 2.112 18.795 -2.724 1.00 95.19 84 HIS A CA 1
ATOM 637 C C . HIS A 1 84 ? 3.235 18.012 -2.044 1.00 95.19 84 HIS A C 1
ATOM 639 O O . HIS A 1 84 ? 3.295 17.913 -0.818 1.00 95.19 84 HIS A O 1
ATOM 645 N N . TRP A 1 85 ? 4.148 17.488 -2.854 1.00 96.12 85 TRP A N 1
ATOM 646 C CA . TRP A 1 85 ? 5.420 16.959 -2.382 1.00 96.12 85 TRP A CA 1
ATOM 647 C C . TRP A 1 85 ? 6.274 18.093 -1.814 1.00 96.12 85 TRP A C 1
ATOM 649 O O . TRP A 1 85 ? 6.492 19.087 -2.503 1.00 96.12 85 TRP A O 1
ATOM 659 N N . ALA A 1 86 ? 6.748 17.950 -0.578 1.00 95.12 86 ALA A N 1
ATOM 660 C CA . ALA A 1 86 ? 7.709 18.888 0.006 1.00 95.12 86 ALA A CA 1
ATOM 661 C C . ALA A 1 86 ? 9.163 18.450 -0.239 1.00 95.12 86 ALA A C 1
ATOM 663 O O . ALA A 1 86 ? 10.073 19.272 -0.198 1.00 95.12 86 ALA A O 1
ATOM 664 N N . THR A 1 87 ? 9.377 17.164 -0.524 1.00 88.62 87 THR A N 1
ATOM 665 C CA . THR A 1 87 ? 10.671 16.592 -0.906 1.00 88.62 87 THR A CA 1
ATOM 666 C C . THR A 1 87 ? 10.550 15.784 -2.194 1.00 88.62 87 THR A C 1
ATOM 668 O O . THR A 1 87 ? 9.495 15.225 -2.499 1.00 88.62 87 THR A O 1
ATOM 671 N N . ASP A 1 88 ? 11.627 15.726 -2.981 1.00 88.75 88 ASP A N 1
ATOM 672 C CA . ASP A 1 88 ? 11.642 15.013 -4.269 1.00 88.75 88 ASP A CA 1
ATOM 673 C C . ASP A 1 88 ? 11.888 13.510 -4.151 1.00 88.75 88 ASP A C 1
ATOM 675 O O . ASP A 1 88 ? 11.585 12.759 -5.078 1.00 88.75 88 ASP A O 1
ATOM 679 N N . GLY A 1 89 ? 12.395 13.062 -3.006 1.00 92.75 89 GLY A N 1
ATOM 680 C CA . GLY A 1 89 ? 12.708 11.666 -2.747 1.00 92.75 89 GLY A CA 1
ATOM 681 C C . GLY A 1 89 ? 11.910 11.064 -1.599 1.00 92.75 89 GLY A C 1
ATOM 682 O O . GLY A 1 89 ? 11.058 11.701 -0.984 1.00 92.75 89 GLY A O 1
ATOM 683 N N . SER A 1 90 ? 12.233 9.815 -1.299 1.00 94.06 90 SER A N 1
ATOM 684 C CA . SER A 1 90 ? 11.796 9.130 -0.087 1.00 94.06 90 SER A CA 1
ATOM 685 C C . SER A 1 90 ? 12.989 8.475 0.593 1.00 94.06 90 SER A C 1
ATOM 687 O O . SER A 1 90 ? 14.021 8.239 -0.028 1.00 94.06 90 SER A O 1
ATOM 689 N N . ILE A 1 91 ? 12.864 8.198 1.881 1.00 96.56 91 ILE A N 1
ATOM 690 C CA . ILE A 1 91 ? 13.912 7.579 2.682 1.00 96.56 91 ILE A CA 1
ATOM 691 C C . ILE A 1 91 ? 13.476 6.140 2.993 1.00 96.56 91 ILE A C 1
ATOM 693 O O . ILE A 1 91 ? 12.635 5.944 3.880 1.00 96.56 91 ILE A O 1
ATOM 697 N N . PRO A 1 92 ? 13.991 5.130 2.265 1.00 96.38 92 PRO A N 1
ATOM 698 C CA . PRO A 1 92 ? 13.768 3.730 2.597 1.00 96.38 92 PRO A CA 1
ATOM 699 C C . PRO A 1 92 ? 14.594 3.337 3.827 1.00 96.38 92 PRO A C 1
ATOM 701 O O . PRO A 1 92 ? 15.762 3.699 3.960 1.00 96.38 92 PRO A O 1
ATOM 704 N N . SER A 1 93 ? 14.001 2.568 4.735 1.00 96.06 93 SER A N 1
ATOM 705 C CA . SER A 1 93 ? 14.695 2.016 5.903 1.00 96.06 93 SER A CA 1
ATOM 706 C C . SER A 1 93 ? 14.040 0.721 6.394 1.00 96.06 93 SER A C 1
ATOM 708 O O . SER A 1 93 ? 13.035 0.259 5.844 1.00 96.06 93 SER A O 1
ATOM 710 N N . THR A 1 94 ? 14.622 0.108 7.425 1.00 95.88 94 THR A N 1
ATOM 711 C CA . THR A 1 94 ? 14.110 -1.120 8.047 1.00 95.88 94 THR A CA 1
ATOM 712 C C . THR A 1 94 ? 14.134 -1.030 9.564 1.00 95.88 94 THR A C 1
ATOM 714 O O . THR A 1 94 ? 15.075 -0.479 10.132 1.00 95.88 94 THR A O 1
ATOM 717 N N . ALA A 1 95 ? 13.165 -1.663 10.222 1.00 94.38 95 ALA A N 1
ATOM 718 C CA . ALA A 1 95 ? 13.208 -1.926 11.659 1.00 94.38 95 ALA A CA 1
ATOM 719 C C . ALA A 1 95 ? 12.753 -3.365 11.936 1.00 94.38 95 ALA A C 1
ATOM 721 O O . ALA A 1 95 ? 11.572 -3.698 11.808 1.00 94.38 95 ALA A O 1
ATOM 722 N N . GLY A 1 96 ? 13.695 -4.245 12.286 1.00 92.69 96 GLY A N 1
ATOM 723 C CA . GLY A 1 96 ? 13.429 -5.685 12.320 1.00 92.69 96 GLY A CA 1
ATOM 724 C C . GLY A 1 96 ? 12.934 -6.170 10.953 1.00 92.69 96 GLY A C 1
ATOM 725 O O . GLY A 1 96 ? 13.583 -5.931 9.941 1.00 92.69 96 GLY A O 1
ATOM 726 N N . ARG A 1 97 ? 11.756 -6.807 10.913 1.00 93.31 97 ARG A N 1
ATOM 727 C CA . ARG A 1 97 ? 11.103 -7.237 9.660 1.00 93.31 97 ARG A CA 1
ATOM 728 C C . ARG A 1 97 ? 10.332 -6.132 8.926 1.00 93.31 97 ARG A C 1
ATOM 730 O O . ARG A 1 97 ? 9.857 -6.365 7.819 1.00 93.31 97 ARG A O 1
ATOM 737 N N . ALA A 1 98 ? 10.132 -4.974 9.556 1.00 96.69 98 ALA A N 1
ATOM 738 C CA . ALA A 1 98 ? 9.346 -3.900 8.966 1.00 96.69 98 ALA A CA 1
ATOM 739 C C . ALA A 1 98 ? 10.162 -3.176 7.894 1.00 96.69 98 ALA A C 1
ATOM 741 O O . ALA A 1 98 ? 11.277 -2.724 8.165 1.00 96.69 98 ALA A O 1
ATOM 742 N N . ARG A 1 99 ? 9.579 -3.024 6.703 1.00 97.44 99 ARG A N 1
ATOM 743 C CA . ARG A 1 99 ? 10.081 -2.131 5.652 1.00 97.44 99 ARG A CA 1
ATOM 744 C C . ARG A 1 99 ? 9.379 -0.792 5.797 1.00 97.44 99 ARG A C 1
ATOM 746 O O . ARG A 1 99 ? 8.161 -0.761 5.965 1.00 97.44 99 ARG A O 1
ATOM 753 N N . ILE A 1 100 ? 10.150 0.288 5.789 1.00 98.44 100 ILE A N 1
ATOM 754 C CA . ILE A 1 100 ? 9.692 1.630 6.146 1.00 98.44 100 ILE A CA 1
ATOM 755 C C . ILE A 1 100 ? 10.025 2.589 5.007 1.00 98.44 100 ILE A C 1
ATOM 757 O O . ILE A 1 100 ? 11.138 2.559 4.485 1.00 98.44 100 ILE A O 1
ATOM 761 N N . MET A 1 101 ? 9.079 3.460 4.663 1.00 98.06 101 MET A N 1
ATOM 762 C CA . MET A 1 101 ? 9.276 4.567 3.728 1.00 98.06 101 MET A CA 1
ATOM 763 C C . MET A 1 101 ? 8.868 5.876 4.404 1.00 98.06 101 MET A C 1
ATOM 765 O O . MET A 1 101 ? 7.780 5.956 4.975 1.00 98.06 101 MET A O 1
ATOM 769 N N . SER A 1 102 ? 9.727 6.893 4.326 1.00 97.88 102 SER A N 1
ATOM 770 C CA . SER A 1 102 ? 9.455 8.240 4.842 1.00 97.88 102 SER A CA 1
ATOM 771 C C . SER A 1 102 ? 9.564 9.287 3.740 1.00 97.88 102 SER A C 1
ATOM 773 O O . SER A 1 102 ? 10.477 9.213 2.921 1.00 97.88 102 SER A O 1
ATOM 775 N N . TYR A 1 103 ? 8.663 10.263 3.720 1.00 97.81 103 TYR A N 1
ATOM 776 C CA . TYR A 1 103 ? 8.707 11.399 2.795 1.00 97.81 103 TYR A CA 1
ATOM 777 C C . TYR A 1 103 ? 7.867 12.566 3.328 1.00 97.81 103 TYR A C 1
ATOM 779 O O . TYR A 1 103 ? 7.045 12.385 4.230 1.00 97.81 103 TYR A O 1
ATOM 787 N N . ASP A 1 104 ? 8.045 13.754 2.749 1.00 97.94 104 ASP A N 1
ATOM 788 C CA . ASP A 1 104 ? 7.380 14.965 3.229 1.00 97.94 104 ASP A CA 1
ATOM 789 C C . ASP A 1 104 ? 6.305 15.461 2.266 1.00 97.94 104 ASP A C 1
ATOM 791 O O . ASP A 1 104 ? 6.480 15.501 1.042 1.00 97.94 104 ASP A O 1
ATOM 795 N N . LEU A 1 105 ? 5.196 15.904 2.851 1.00 98.00 105 LEU A N 1
ATOM 796 C CA . LEU A 1 105 ? 4.111 16.589 2.168 1.00 98.00 105 LEU A CA 1
ATOM 797 C C . LEU A 1 105 ? 3.924 17.988 2.746 1.00 98.00 105 LEU A C 1
ATOM 799 O O . LEU A 1 105 ? 4.198 18.264 3.915 1.00 98.00 105 LEU A O 1
ATOM 803 N N . VAL A 1 106 ? 3.392 18.873 1.915 1.00 97.75 106 VAL A N 1
ATOM 804 C CA . VAL A 1 106 ? 2.917 20.188 2.329 1.00 97.75 106 VAL A CA 1
ATOM 805 C C . VAL A 1 106 ? 1.511 20.408 1.793 1.00 97.75 106 VAL A C 1
ATOM 807 O O . VAL A 1 106 ? 1.194 20.068 0.652 1.00 97.75 106 VAL A O 1
ATOM 810 N N . ALA A 1 107 ? 0.644 20.953 2.642 1.00 97.50 107 ALA A N 1
ATOM 811 C CA . ALA A 1 107 ? -0.666 21.436 2.239 1.00 97.50 107 ALA A CA 1
ATOM 812 C C . ALA A 1 107 ? -0.630 22.959 2.114 1.00 97.50 107 ALA A C 1
ATOM 814 O O . ALA A 1 107 ? -0.326 23.634 3.098 1.00 97.50 107 ALA A O 1
ATOM 815 N N . SER A 1 108 ? -1.017 23.508 0.962 1.00 95.94 108 SER A N 1
ATOM 816 C CA . SER A 1 108 ? -1.157 24.961 0.760 1.00 95.94 108 SER A CA 1
ATOM 817 C C . SER A 1 108 ? -2.481 25.475 1.349 1.00 95.94 108 SER A C 1
ATOM 819 O O . SER A 1 108 ? -3.358 25.985 0.652 1.00 95.94 108 SER A O 1
ATOM 821 N N . SER A 1 109 ? -2.672 25.246 2.648 1.00 95.75 109 SER A N 1
ATOM 822 C CA . SER A 1 109 ? -3.805 25.714 3.446 1.00 95.75 109 SER A CA 1
ATOM 823 C C . SER A 1 109 ? -3.363 25.929 4.900 1.00 95.75 109 SER A C 1
ATOM 825 O O . SER A 1 109 ? -2.608 25.105 5.413 1.00 95.75 109 SER A O 1
ATOM 827 N N . PRO A 1 110 ? -3.846 26.968 5.614 1.00 96.06 110 PRO A 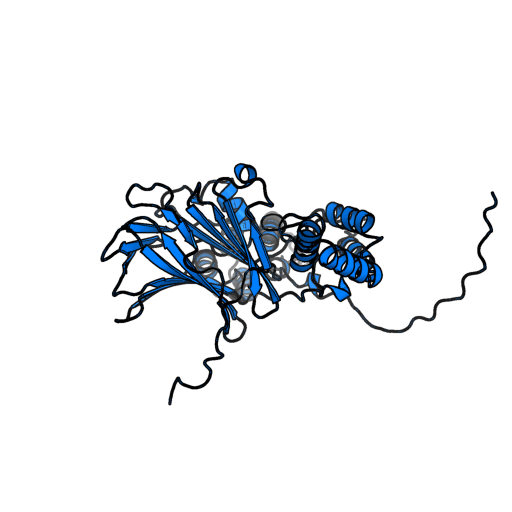N 1
ATOM 828 C CA . PRO A 1 110 ? -3.443 27.231 7.002 1.00 96.06 110 PRO A CA 1
ATOM 829 C C . PRO A 1 110 ? -3.945 26.176 7.999 1.00 96.06 110 PRO A C 1
ATOM 831 O O . PRO A 1 110 ? -3.466 26.109 9.131 1.00 96.06 110 PRO A O 1
ATOM 834 N N . ALA A 1 111 ? -4.934 25.367 7.614 1.00 96.50 111 ALA A N 1
ATOM 835 C CA . ALA A 1 111 ? -5.414 24.248 8.409 1.00 96.50 111 ALA A CA 1
ATOM 836 C C . ALA A 1 111 ? -5.953 23.135 7.510 1.00 96.50 111 ALA A C 1
ATOM 838 O O . ALA A 1 111 ? -6.673 23.399 6.544 1.00 96.50 111 ALA A O 1
ATOM 839 N N . LEU A 1 112 ? -5.672 21.890 7.882 1.00 96.44 112 LEU A N 1
ATOM 840 C CA . LEU A 1 112 ? -6.246 20.714 7.246 1.00 96.44 112 LEU A CA 1
ATOM 841 C C . LEU A 1 112 ? -6.684 19.670 8.267 1.00 96.44 112 LEU A C 1
ATOM 843 O O . LEU A 1 112 ? -6.146 19.565 9.367 1.00 96.44 112 LEU A O 1
ATOM 847 N N . SER A 1 113 ? -7.657 18.872 7.860 1.00 97.75 113 SER A N 1
ATOM 848 C CA . SER A 1 113 ? -8.044 17.640 8.526 1.00 97.75 113 SER A CA 1
ATOM 849 C C . SER A 1 113 ? -7.557 16.452 7.710 1.00 97.75 113 SER A C 1
ATOM 851 O O . SER A 1 113 ? -7.805 16.391 6.507 1.00 97.75 113 SER A O 1
ATOM 853 N N . LEU A 1 114 ? -6.903 15.499 8.363 1.00 98.44 114 LEU A N 1
ATOM 854 C CA . LEU A 1 114 ? -6.561 14.198 7.799 1.00 98.44 114 LEU A CA 1
ATOM 855 C C . LEU A 1 114 ? -7.521 13.153 8.354 1.00 98.44 114 LEU A C 1
ATOM 857 O O . LEU A 1 114 ? -7.783 13.128 9.554 1.00 98.44 114 LEU A O 1
ATOM 861 N N . GLY A 1 115 ? -8.037 12.280 7.504 1.00 97.44 115 GLY A N 1
ATOM 862 C CA . GLY A 1 115 ? -8.958 11.229 7.915 1.00 97.44 115 GLY A CA 1
ATOM 863 C C . GLY A 1 115 ? -9.117 10.177 6.833 1.00 97.44 115 GLY A C 1
ATOM 864 O O . GLY A 1 115 ? -8.312 10.108 5.906 1.00 97.44 115 GLY A O 1
ATOM 865 N N . ALA A 1 116 ? -10.150 9.339 6.957 1.00 96.62 116 ALA A N 1
ATOM 866 C CA . ALA A 1 116 ? -10.358 8.208 6.049 1.00 96.62 116 ALA A CA 1
ATOM 867 C C . ALA A 1 116 ? -9.104 7.312 5.930 1.00 96.62 116 ALA A C 1
ATOM 869 O O . ALA A 1 116 ? -8.788 6.814 4.848 1.00 96.62 116 ALA A O 1
ATOM 870 N N . PHE A 1 117 ? -8.370 7.146 7.038 1.00 97.38 117 PHE A N 1
ATOM 871 C CA . PHE A 1 117 ? -7.224 6.245 7.106 1.00 97.38 117 PHE A CA 1
ATOM 872 C C . PHE A 1 117 ? -7.689 4.814 6.836 1.00 97.38 117 PHE A C 1
ATOM 874 O O . PHE A 1 117 ? -8.596 4.320 7.507 1.00 97.38 117 PHE A O 1
ATOM 881 N N . LEU A 1 118 ? -7.068 4.169 5.855 1.00 97.06 118 LEU A N 1
ATOM 882 C CA . LEU A 1 118 ? -7.333 2.792 5.466 1.00 97.06 118 LEU A CA 1
ATOM 883 C C . LEU A 1 118 ? -6.005 2.054 5.364 1.00 97.06 118 LEU A C 1
ATOM 885 O O . LEU A 1 118 ? -5.112 2.494 4.643 1.00 97.06 118 LEU A O 1
ATOM 889 N N . LEU A 1 119 ? -5.879 0.956 6.101 1.00 96.75 119 LEU A N 1
ATOM 890 C CA . LEU A 1 119 ? -4.732 0.060 6.051 1.00 96.75 119 LEU A CA 1
ATOM 891 C C . LEU A 1 119 ? -5.256 -1.320 5.641 1.00 96.75 119 LEU A C 1
ATOM 893 O O . LEU A 1 119 ? -6.222 -1.823 6.215 1.00 96.75 119 LEU A O 1
ATOM 897 N N . GLY A 1 120 ? -4.659 -1.920 4.620 1.00 93.94 120 GLY A N 1
ATOM 898 C CA . GLY A 1 120 ? -5.104 -3.205 4.097 1.00 93.94 120 GLY A CA 1
ATOM 899 C C . GLY A 1 120 ? -4.347 -3.576 2.834 1.00 93.94 120 GLY A C 1
ATOM 900 O O . GLY A 1 120 ? -3.146 -3.367 2.740 1.00 93.94 120 GLY A O 1
ATOM 901 N N . SER A 1 121 ? -5.049 -4.101 1.836 1.00 92.56 121 SER A N 1
ATOM 902 C CA . SER A 1 121 ? -4.447 -4.368 0.525 1.00 92.56 121 SER A CA 1
ATOM 903 C C . SER A 1 121 ? -4.944 -3.388 -0.525 1.00 92.56 121 SER A C 1
ATOM 905 O O . SER A 1 121 ? -5.985 -2.749 -0.354 1.00 92.56 121 SER A O 1
ATOM 907 N N . MET A 1 122 ? -4.237 -3.329 -1.648 1.00 92.25 122 MET A N 1
ATOM 908 C CA . MET A 1 122 ? -4.638 -2.570 -2.831 1.00 92.25 122 MET A CA 1
ATOM 909 C C . MET A 1 122 ? -6.095 -2.813 -3.235 1.00 92.25 122 MET A C 1
ATOM 911 O O . MET A 1 122 ? -6.812 -1.875 -3.568 1.00 92.25 122 MET A O 1
ATOM 915 N N . ARG A 1 123 ? -6.572 -4.061 -3.152 1.00 89.19 123 ARG A N 1
ATOM 916 C CA . ARG A 1 123 ? -7.958 -4.398 -3.495 1.00 89.19 123 ARG A CA 1
ATOM 917 C C . ARG A 1 123 ? -8.968 -3.734 -2.560 1.00 89.19 123 ARG A C 1
ATOM 919 O O . ARG A 1 123 ? -9.995 -3.248 -3.020 1.00 89.19 123 ARG A O 1
ATOM 926 N N . VAL A 1 124 ? -8.658 -3.686 -1.265 1.00 92.31 124 VAL A N 1
ATOM 927 C CA . VAL A 1 124 ? -9.502 -3.015 -0.264 1.00 92.31 124 VAL A CA 1
ATOM 928 C C . VAL A 1 124 ? -9.526 -1.508 -0.527 1.00 92.31 124 VAL A C 1
ATOM 930 O O . VAL A 1 124 ? -10.590 -0.900 -0.470 1.00 92.31 124 VAL A O 1
ATOM 933 N N . GLU A 1 125 ? -8.382 -0.913 -0.878 1.00 94.81 125 GLU A N 1
ATOM 934 C CA . GLU A 1 125 ? -8.291 0.497 -1.287 1.00 94.81 125 GLU A CA 1
ATOM 935 C C . GLU A 1 125 ? -9.102 0.787 -2.561 1.00 94.81 125 GLU A C 1
ATOM 937 O O . GLU A 1 125 ? -9.823 1.784 -2.619 1.00 94.81 125 GLU A O 1
ATOM 942 N N . ARG A 1 126 ? -9.048 -0.110 -3.552 1.00 92.19 126 ARG A N 1
ATOM 943 C CA . ARG A 1 126 ? -9.839 -0.026 -4.787 1.00 92.19 126 ARG A CA 1
ATOM 944 C C . ARG A 1 126 ? -11.338 -0.016 -4.492 1.00 92.19 126 ARG A C 1
ATOM 946 O O . ARG A 1 126 ? -12.041 0.858 -4.991 1.00 92.19 126 ARG A O 1
ATOM 953 N N . ASP A 1 127 ? -11.818 -0.940 -3.662 1.00 92.94 127 ASP A N 1
ATOM 954 C CA . ASP A 1 127 ? -13.240 -1.029 -3.298 1.00 92.94 127 ASP A CA 1
ATOM 955 C C . ASP A 1 127 ? -13.679 0.193 -2.469 1.00 92.94 127 ASP A C 1
ATOM 957 O O . ASP A 1 127 ? -14.720 0.796 -2.735 1.00 92.94 127 ASP A O 1
ATOM 961 N N . PHE A 1 128 ? -12.837 0.640 -1.531 1.00 95.19 128 PHE A N 1
ATOM 962 C CA . PHE A 1 128 ? -13.060 1.851 -0.737 1.00 95.19 128 PHE A CA 1
ATOM 963 C C . PHE A 1 128 ? -13.239 3.106 -1.604 1.00 95.19 128 PHE A C 1
ATOM 965 O O . PHE A 1 128 ? -14.084 3.965 -1.314 1.00 95.19 128 PHE A O 1
ATOM 972 N N . GLN A 1 129 ? -12.452 3.222 -2.677 1.00 95.25 129 GLN A N 1
ATOM 973 C CA . GLN A 1 129 ? -12.566 4.319 -3.631 1.00 95.25 129 GLN A CA 1
ATOM 974 C C . GLN A 1 129 ? -13.764 4.173 -4.562 1.00 95.25 129 GLN A C 1
ATOM 976 O O . GLN A 1 129 ? -14.554 5.111 -4.664 1.00 95.25 129 GLN A O 1
ATOM 981 N N . ALA A 1 130 ? -13.954 2.997 -5.162 1.00 94.19 130 ALA A N 1
ATOM 982 C CA . ALA A 1 130 ? -15.060 2.724 -6.078 1.00 94.19 130 ALA A CA 1
ATOM 983 C C . ALA A 1 130 ? -16.432 2.985 -5.434 1.00 94.19 130 ALA A C 1
ATOM 985 O O . ALA A 1 130 ? -17.341 3.496 -6.083 1.00 94.19 130 ALA A O 1
ATOM 986 N N . TRP A 1 131 ? -16.574 2.696 -4.140 1.00 95.69 131 TRP A N 1
ATOM 987 C CA . TRP A 1 131 ? -17.810 2.917 -3.382 1.00 95.69 131 TRP A CA 1
ATOM 988 C C . TRP A 1 131 ? -17.881 4.297 -2.698 1.00 95.69 131 TRP A C 1
ATOM 990 O O . TRP A 1 131 ? -18.765 4.555 -1.876 1.00 95.69 131 TRP A O 1
ATOM 1000 N N . GLY A 1 132 ? -16.938 5.198 -2.994 1.00 95.75 132 GLY A N 1
ATOM 1001 C CA . GLY A 1 132 ? -16.959 6.586 -2.531 1.00 95.75 132 GLY A CA 1
ATOM 1002 C C . GLY A 1 132 ? -16.746 6.776 -1.024 1.00 95.75 132 GLY A C 1
ATOM 1003 O O . GLY A 1 132 ? -17.041 7.852 -0.498 1.00 95.75 132 GLY A O 1
ATOM 1004 N N . HIS A 1 133 ? -16.239 5.776 -0.293 1.00 95.75 133 HIS A N 1
ATOM 1005 C CA . HIS A 1 133 ? -16.084 5.878 1.165 1.00 95.75 133 HIS A CA 1
ATOM 1006 C C . HIS A 1 133 ? -15.064 6.946 1.585 1.00 95.75 133 HIS A C 1
ATOM 1008 O O . HIS A 1 133 ? -15.277 7.624 2.589 1.00 95.75 133 HIS A O 1
ATOM 1014 N N . HIS A 1 134 ? -14.018 7.176 0.788 1.00 95.06 134 HIS A N 1
ATOM 1015 C CA . HIS A 1 134 ? -13.042 8.260 0.984 1.00 95.06 134 HIS A CA 1
ATOM 1016 C C . HIS A 1 134 ? -13.672 9.672 0.968 1.00 95.06 134 HIS A C 1
ATOM 1018 O O . HIS A 1 134 ? -13.114 10.611 1.547 1.00 95.06 134 HIS A O 1
ATOM 1024 N N . ARG A 1 135 ? -14.857 9.839 0.355 1.00 94.50 135 ARG A N 1
ATOM 1025 C CA . ARG A 1 135 ? -15.600 11.115 0.295 1.00 94.50 135 ARG A CA 1
ATOM 1026 C C . ARG A 1 135 ? -16.551 11.321 1.475 1.00 94.50 135 ARG A C 1
ATOM 1028 O O . ARG A 1 135 ? -16.982 12.446 1.727 1.00 94.50 135 ARG A O 1
ATOM 1035 N N . ARG A 1 136 ? -16.847 10.277 2.254 1.00 94.81 136 ARG A N 1
ATOM 1036 C CA . ARG A 1 136 ? -17.731 10.375 3.430 1.00 94.81 136 ARG A CA 1
ATOM 1037 C C . ARG A 1 136 ? -17.107 11.249 4.528 1.00 94.81 136 ARG A C 1
ATOM 1039 O O . ARG A 1 136 ? -15.891 11.447 4.525 1.00 94.81 136 ARG A O 1
ATOM 1046 N N . PRO A 1 137 ? -17.892 11.814 5.462 1.00 93.69 137 PRO A N 1
ATOM 1047 C CA . PRO A 1 137 ? -17.342 12.530 6.613 1.00 93.69 137 PRO A CA 1
ATOM 1048 C C . PRO A 1 137 ? -16.327 11.672 7.378 1.00 93.69 137 PRO A C 1
ATOM 1050 O O . PRO A 1 137 ? -16.517 10.467 7.507 1.00 93.69 137 PRO A O 1
ATOM 1053 N N . PHE A 1 138 ? -15.275 12.272 7.941 1.00 94.25 138 PHE A N 1
ATOM 1054 C CA . PHE A 1 138 ? -14.279 11.513 8.717 1.00 94.25 138 PHE A CA 1
ATOM 1055 C C . PHE A 1 138 ? -14.829 10.921 10.024 1.00 94.25 138 PHE A C 1
ATOM 1057 O O . PHE A 1 138 ? -14.186 10.071 10.630 1.00 94.25 138 PHE A O 1
ATOM 1064 N N . SER A 1 139 ? -16.024 11.344 10.439 1.00 91.31 139 SER A N 1
ATOM 1065 C CA . SER A 1 139 ? -16.794 10.745 11.529 1.00 91.31 139 SER A CA 1
ATOM 1066 C C . SER A 1 139 ? -17.573 9.489 11.123 1.00 91.31 139 SER A C 1
ATOM 1068 O O . SER A 1 139 ? -18.167 8.857 11.998 1.00 91.31 139 SER A O 1
ATOM 1070 N N . ALA A 1 140 ? -17.605 9.134 9.833 1.00 93.06 140 ALA A N 1
ATOM 1071 C CA . ALA A 1 140 ? -18.287 7.939 9.353 1.00 93.06 140 ALA A CA 1
ATOM 1072 C C . ALA A 1 140 ? -17.677 6.661 9.965 1.00 93.06 140 ALA A C 1
ATOM 1074 O O . ALA A 1 140 ? -16.491 6.649 10.311 1.00 93.06 140 ALA A O 1
ATOM 1075 N N . PRO A 1 141 ? -18.464 5.575 10.082 1.00 91.00 141 PRO A N 1
ATOM 1076 C CA . PRO A 1 141 ? -17.954 4.297 10.562 1.00 91.00 141 PRO A CA 1
ATOM 1077 C C . PRO A 1 141 ? -16.759 3.795 9.733 1.00 91.00 141 PRO A C 1
ATOM 1079 O O . PRO A 1 141 ? -16.714 4.047 8.522 1.00 91.00 141 PRO A O 1
ATOM 1082 N N . PRO A 1 142 ? -15.818 3.055 10.351 1.00 90.69 142 P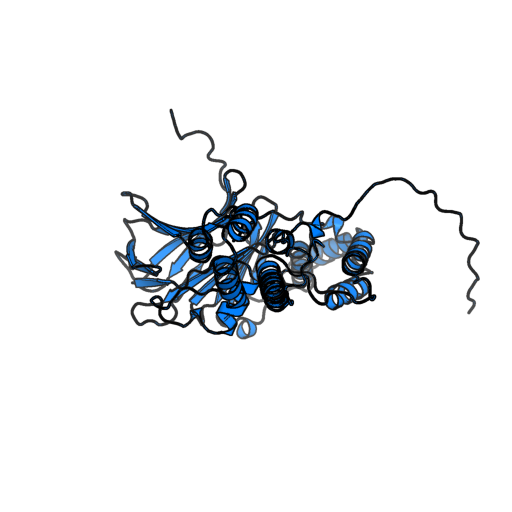RO A N 1
ATOM 1083 C CA . PRO A 1 142 ? -14.718 2.422 9.635 1.00 90.69 142 PRO A CA 1
ATOM 1084 C C . PRO A 1 142 ? -15.205 1.542 8.484 1.00 90.69 142 PRO A C 1
ATOM 1086 O O . PRO A 1 142 ? -16.241 0.876 8.571 1.00 90.69 142 PRO A O 1
ATOM 1089 N N . PHE A 1 143 ? -14.435 1.531 7.401 1.00 93.94 143 PHE A N 1
ATOM 1090 C CA . PHE A 1 143 ? -14.707 0.657 6.274 1.00 93.94 143 PHE A CA 1
ATOM 1091 C C . PHE A 1 143 ? -14.240 -0.764 6.582 1.00 93.94 143 PHE A C 1
ATOM 1093 O O . PHE A 1 143 ? -13.065 -0.992 6.850 1.00 93.94 143 PHE A O 1
ATOM 1100 N N . VAL A 1 144 ? -15.171 -1.709 6.519 1.00 92.50 144 VAL A N 1
ATOM 1101 C CA . VAL A 1 144 ? -14.923 -3.146 6.664 1.00 92.50 144 VAL A CA 1
ATOM 1102 C C . VAL A 1 144 ? -15.663 -3.835 5.525 1.00 92.50 144 VAL A C 1
ATOM 1104 O O . VAL A 1 144 ? -16.776 -3.422 5.198 1.00 92.50 144 VAL A O 1
ATOM 1107 N N . LEU A 1 145 ? -15.056 -4.853 4.919 1.00 92.50 145 LEU A N 1
ATOM 1108 C CA . LEU A 1 145 ? -15.701 -5.668 3.888 1.00 92.50 145 LEU A CA 1
ATOM 1109 C C . LEU A 1 145 ? -16.846 -6.491 4.488 1.00 92.50 145 LEU A C 1
ATOM 1111 O O . LEU A 1 145 ? -16.736 -6.991 5.611 1.00 92.50 145 LEU A O 1
ATOM 1115 N N . ASP A 1 146 ? -17.930 -6.660 3.738 1.00 93.69 146 ASP A N 1
ATOM 1116 C CA . ASP A 1 146 ? -19.115 -7.372 4.224 1.00 93.69 146 ASP A CA 1
ATOM 1117 C C . ASP A 1 146 ? -18.847 -8.865 4.418 1.00 93.69 146 ASP A C 1
ATOM 1119 O O . ASP A 1 146 ? -19.299 -9.448 5.399 1.00 93.69 146 ASP A O 1
ATOM 1123 N N . GLU A 1 147 ? -18.008 -9.459 3.573 1.00 94.69 147 GLU A N 1
ATOM 1124 C CA . GLU A 1 147 ? -17.564 -10.847 3.700 1.00 94.69 147 GLU A CA 1
ATOM 1125 C C . GLU A 1 147 ? -16.810 -11.073 5.019 1.00 94.69 147 GLU A C 1
ATOM 1127 O O . GLU A 1 147 ? -16.988 -12.087 5.691 1.00 94.69 147 GLU A O 1
ATOM 1132 N N . VAL A 1 148 ? -16.003 -10.092 5.437 1.00 94.56 148 VAL A N 1
ATOM 1133 C CA . VAL A 1 148 ? -15.263 -10.148 6.705 1.00 94.56 148 VAL A CA 1
ATOM 1134 C C . VAL A 1 148 ? -16.204 -9.956 7.899 1.00 94.56 148 VAL A C 1
ATOM 1136 O O . VAL A 1 148 ? -16.035 -10.622 8.920 1.00 94.56 148 VAL A O 1
ATOM 1139 N N . ARG A 1 149 ? -17.234 -9.106 7.777 1.00 95.06 149 ARG A N 1
ATOM 1140 C CA . ARG A 1 149 ? -18.288 -8.997 8.802 1.00 95.06 149 ARG A CA 1
ATOM 1141 C C . ARG A 1 149 ? -19.049 -10.315 8.960 1.00 95.06 149 ARG A C 1
ATOM 1143 O O . ARG A 1 149 ? -19.146 -10.821 10.076 1.00 95.06 149 ARG A O 1
ATOM 1150 N N . ALA A 1 150 ? -19.492 -10.907 7.851 1.00 96.69 150 ALA A N 1
ATOM 1151 C CA . ALA A 1 150 ? -20.196 -12.186 7.842 1.00 96.69 150 ALA A CA 1
ATOM 1152 C C . ALA A 1 150 ? -19.349 -13.313 8.454 1.00 96.69 150 ALA A C 1
ATOM 1154 O O . ALA A 1 150 ? -19.854 -14.099 9.257 1.00 96.69 150 ALA A O 1
ATOM 1155 N N . LEU A 1 151 ? -18.044 -13.351 8.155 1.00 96.44 151 LEU A N 1
ATOM 1156 C CA . LEU A 1 151 ? -17.098 -14.269 8.794 1.00 96.44 151 LEU A CA 1
ATOM 1157 C C . LEU A 1 151 ? -17.125 -14.147 10.325 1.00 96.44 151 LEU A C 1
ATOM 1159 O O . LEU A 1 151 ? -17.164 -15.166 11.015 1.00 96.44 151 LEU A O 1
ATOM 1163 N N . PHE A 1 152 ? -17.112 -12.930 10.875 1.00 96.62 152 PHE A N 1
ATOM 1164 C CA . PHE A 1 152 ? -17.140 -12.723 12.328 1.00 96.62 152 PHE A CA 1
ATOM 1165 C C . PHE A 1 152 ? -18.450 -13.172 12.957 1.00 96.62 152 PHE A C 1
ATOM 1167 O O . PHE A 1 152 ? -18.433 -13.782 14.027 1.00 96.62 152 PHE A O 1
ATOM 1174 N N . ASP A 1 153 ? -19.568 -12.910 12.292 1.00 97.25 153 ASP A N 1
ATOM 1175 C CA . ASP A 1 153 ? -20.882 -13.288 12.797 1.00 97.25 153 ASP A CA 1
ATOM 1176 C C . ASP A 1 153 ? -21.064 -14.812 12.775 1.00 97.25 153 ASP A C 1
ATOM 1178 O O . ASP A 1 153 ? -21.538 -15.387 13.756 1.00 97.25 153 ASP A O 1
ATOM 1182 N N . ARG A 1 154 ? -20.572 -15.494 11.731 1.00 96.50 154 ARG A N 1
ATOM 1183 C CA . ARG A 1 154 ? -20.537 -16.965 11.682 1.00 96.50 154 ARG A CA 1
ATOM 1184 C C . ARG A 1 154 ? -19.563 -17.580 12.668 1.00 96.50 154 ARG A C 1
ATOM 1186 O O . ARG A 1 154 ? -19.867 -18.605 13.265 1.00 96.50 154 ARG A O 1
ATOM 1193 N N . LEU A 1 155 ? -18.401 -16.969 12.886 1.00 96.12 155 LEU A N 1
ATOM 1194 C CA . LEU A 1 155 ? -17.499 -17.407 13.952 1.00 96.12 155 LEU A CA 1
ATOM 1195 C C . LEU A 1 155 ? -18.170 -17.291 15.323 1.00 96.12 155 LEU A C 1
ATOM 1197 O O . LEU A 1 155 ? -18.014 -18.192 16.142 1.00 96.12 155 LEU A O 1
ATOM 1201 N N . ALA A 1 156 ? -18.923 -16.217 15.574 1.00 96.94 156 ALA A N 1
ATOM 1202 C CA . ALA A 1 156 ? -19.623 -16.007 16.837 1.00 96.94 156 ALA A CA 1
ATOM 1203 C C . ALA A 1 156 ? -20.756 -17.018 17.075 1.00 96.94 156 ALA A C 1
ATOM 1205 O O . ALA A 1 156 ? -20.994 -17.374 18.226 1.00 96.94 156 ALA A O 1
ATOM 1206 N N . SER A 1 157 ? -21.410 -17.510 16.018 1.00 95.88 157 SER A N 1
ATOM 1207 C CA . SER A 1 157 ? -22.509 -18.479 16.126 1.00 95.88 157 SER A CA 1
ATOM 1208 C C . SER A 1 157 ? -22.059 -19.931 16.323 1.00 95.88 157 SER A C 1
ATOM 1210 O O . SER A 1 157 ? -22.898 -20.799 16.552 1.00 95.88 157 SER A O 1
ATOM 1212 N N . LEU A 1 158 ? -20.761 -20.229 16.210 1.00 95.25 158 LEU A N 1
ATOM 1213 C CA . LEU A 1 158 ? -20.250 -21.589 16.394 1.00 95.25 158 LEU A CA 1
ATOM 1214 C C . LEU A 1 158 ? -20.292 -22.040 17.863 1.00 95.25 158 LEU A C 1
ATOM 1216 O O . LEU A 1 158 ? -20.080 -21.209 18.751 1.00 95.25 158 LEU A O 1
ATOM 1220 N N . PRO A 1 159 ? -20.427 -23.358 18.125 1.00 95.44 159 PRO A N 1
ATOM 1221 C CA . PRO A 1 159 ? -20.225 -23.926 19.456 1.00 95.44 159 PRO A CA 1
ATOM 1222 C C . PRO A 1 159 ? -18.850 -23.567 20.028 1.00 95.44 159 PRO A C 1
ATOM 1224 O O . PRO A 1 159 ? -17.857 -23.547 19.298 1.00 95.44 159 PRO A O 1
ATOM 1227 N N . ASP A 1 160 ? -18.776 -23.344 21.339 1.00 96.00 160 ASP A N 1
ATOM 1228 C CA . ASP A 1 160 ? -17.604 -22.775 22.019 1.00 96.00 160 ASP A CA 1
ATOM 1229 C C . ASP A 1 160 ? -16.286 -23.500 21.711 1.00 96.00 160 ASP A C 1
ATOM 1231 O O . ASP A 1 160 ? -15.286 -22.850 21.402 1.00 96.00 160 ASP A O 1
ATOM 1235 N N . ALA A 1 161 ? -16.287 -24.837 21.719 1.00 95.44 161 ALA A N 1
ATOM 1236 C CA . ALA A 1 161 ? -15.095 -25.633 21.423 1.00 95.44 161 ALA A CA 1
ATOM 1237 C C . ALA A 1 161 ? -14.601 -25.443 19.976 1.00 95.44 161 ALA A C 1
ATOM 1239 O O . ALA A 1 161 ? -13.404 -25.268 19.742 1.00 95.44 161 ALA A O 1
ATOM 1240 N N . VAL A 1 162 ? -15.522 -25.419 19.006 1.00 95.00 162 VAL A N 1
ATOM 1241 C CA . VAL A 1 162 ? -15.202 -25.216 17.581 1.00 95.00 162 VAL A CA 1
ATOM 1242 C C . VAL A 1 162 ? -14.752 -23.775 17.344 1.00 95.00 162 VAL A C 1
ATOM 1244 O O . VAL A 1 162 ? -13.750 -23.525 16.672 1.00 95.00 162 VAL A O 1
ATOM 1247 N N . ARG A 1 163 ? -15.447 -22.811 17.960 1.00 96.94 163 ARG A N 1
ATOM 1248 C CA . ARG A 1 163 ? -15.094 -21.391 17.910 1.00 96.94 163 ARG A CA 1
ATOM 1249 C C . ARG A 1 163 ? -13.683 -21.153 18.447 1.00 96.94 163 ARG A C 1
ATOM 1251 O O . ARG A 1 163 ? -12.903 -20.465 17.794 1.00 96.94 163 ARG A O 1
ATOM 1258 N N . ALA A 1 164 ? -13.329 -21.748 19.586 1.00 96.62 164 ALA A N 1
ATOM 1259 C CA . ALA A 1 164 ? -11.991 -21.643 20.169 1.00 96.62 164 ALA A CA 1
ATOM 1260 C C . ALA A 1 164 ? -10.903 -22.224 19.248 1.00 96.62 164 ALA A C 1
ATOM 1262 O O . ALA A 1 164 ? -9.850 -21.605 19.069 1.00 96.62 164 ALA A O 1
ATOM 1263 N N . GLU A 1 165 ? -11.160 -23.370 18.607 1.00 95.44 165 GLU A N 1
ATOM 1264 C CA . GLU A 1 165 ? -10.236 -23.958 17.630 1.00 95.44 165 GLU A CA 1
ATOM 1265 C C . GLU A 1 165 ? -9.992 -23.013 16.442 1.00 95.44 165 GLU A C 1
ATOM 1267 O O . GLU A 1 165 ? -8.842 -22.783 16.048 1.00 95.44 165 GLU A O 1
ATOM 1272 N N . HIS A 1 166 ? -11.057 -22.425 15.894 1.00 94.88 166 HIS A N 1
ATOM 1273 C CA . HIS A 1 166 ? -10.962 -21.531 14.741 1.00 94.88 166 HIS A CA 1
ATOM 1274 C C . HIS A 1 166 ? -10.290 -20.199 15.092 1.00 94.88 166 HIS A C 1
ATOM 1276 O O . HIS A 1 166 ? -9.438 -19.719 14.342 1.00 94.88 166 HIS A O 1
ATOM 1282 N N . LEU A 1 167 ? -10.603 -19.633 16.260 1.00 96.06 167 LEU A N 1
ATOM 1283 C CA . LEU A 1 167 ? -9.956 -18.425 16.770 1.00 96.06 167 LEU A CA 1
ATOM 1284 C C . LEU A 1 167 ? -8.446 -18.631 16.962 1.00 96.06 167 LEU A C 1
ATOM 1286 O O . LEU A 1 167 ? -7.659 -17.769 16.568 1.00 96.06 167 LEU A O 1
ATOM 1290 N N . ARG A 1 168 ? -8.012 -19.807 17.441 1.00 95.25 168 ARG A N 1
ATOM 1291 C CA . ARG A 1 168 ? -6.585 -20.150 17.561 1.00 95.25 168 ARG A CA 1
ATOM 1292 C C . ARG A 1 168 ? -5.863 -20.149 16.210 1.00 95.25 168 ARG A C 1
ATOM 1294 O O . ARG A 1 168 ? -4.709 -19.730 16.139 1.00 95.25 168 ARG A O 1
ATOM 1301 N N . LEU A 1 169 ? -6.523 -20.583 15.133 1.00 91.81 169 LEU A N 1
ATOM 1302 C CA . LEU A 1 169 ? -5.950 -20.548 13.778 1.00 91.81 169 LEU A CA 1
ATOM 1303 C C . LEU A 1 169 ? -5.753 -19.118 13.257 1.00 91.81 169 LEU A C 1
ATOM 1305 O O . LEU A 1 169 ? -4.814 -18.880 12.498 1.00 91.81 169 LEU A O 1
ATOM 1309 N N . LEU A 1 170 ? -6.589 -18.183 13.710 1.00 93.19 170 LEU A N 1
ATOM 1310 C CA . LEU A 1 170 ? -6.485 -16.748 13.436 1.00 93.19 170 LEU A CA 1
ATOM 1311 C C . LEU A 1 170 ? -5.678 -15.992 14.509 1.00 93.19 170 LEU A C 1
ATOM 1313 O O . LEU A 1 170 ? -5.677 -14.765 14.525 1.00 93.19 170 LEU A O 1
ATOM 1317 N N . GLN A 1 171 ? -5.011 -16.701 15.425 1.00 95.88 171 GLN A N 1
ATOM 1318 C CA . GLN A 1 171 ? -4.259 -16.127 16.550 1.00 95.88 171 GLN A CA 1
ATOM 1319 C C . GLN A 1 171 ? -5.074 -15.127 17.388 1.00 95.88 171 GLN A C 1
ATOM 1321 O O . GLN A 1 171 ? -4.552 -14.105 17.832 1.00 95.88 171 GLN A O 1
ATOM 1326 N N . ALA A 1 172 ? -6.364 -15.385 17.578 1.00 96.00 172 ALA A N 1
ATOM 1327 C CA . ALA A 1 172 ? -7.255 -14.575 18.397 1.00 96.00 172 ALA A CA 1
ATOM 1328 C C . ALA A 1 172 ? -7.787 -15.393 19.577 1.00 96.00 172 ALA A C 1
ATOM 1330 O O . ALA A 1 172 ? -7.926 -16.610 19.489 1.00 96.00 172 ALA A O 1
ATOM 1331 N N . SER A 1 173 ? -8.091 -14.723 20.688 1.00 95.31 173 SER A N 1
ATOM 1332 C CA . SER A 1 173 ? -8.755 -15.337 21.845 1.00 95.31 173 SER A CA 1
ATOM 1333 C C . SER A 1 173 ? -10.274 -15.180 21.790 1.00 95.31 173 SER A C 1
ATOM 1335 O O . SER A 1 173 ? -11.002 -15.999 22.341 1.00 95.31 173 SER A O 1
ATOM 1337 N N . THR A 1 174 ? -10.766 -14.138 21.113 1.00 96.94 174 THR A N 1
ATOM 1338 C CA . THR A 1 174 ? -12.194 -13.822 21.002 1.00 96.94 174 THR A CA 1
ATOM 1339 C C . THR A 1 174 ? -12.533 -13.286 19.612 1.00 96.94 174 THR A C 1
ATOM 1341 O O . THR A 1 174 ? -11.666 -12.781 18.896 1.00 96.94 174 THR A O 1
ATOM 1344 N N . VAL A 1 175 ? -13.817 -13.327 19.242 1.00 97.06 175 VAL A N 1
ATOM 1345 C CA . VAL A 1 175 ? -14.311 -12.656 18.025 1.00 97.06 175 VAL A CA 1
ATOM 1346 C C . VAL A 1 175 ? -14.142 -11.134 18.128 1.00 97.06 175 VAL A C 1
ATOM 1348 O O . VAL A 1 175 ? -13.869 -10.484 17.122 1.00 97.06 175 VAL A O 1
ATOM 1351 N N . ALA A 1 176 ? -14.233 -10.562 19.335 1.00 96.50 176 ALA A N 1
ATOM 1352 C CA . ALA A 1 176 ? -13.982 -9.138 19.561 1.00 96.50 176 ALA A CA 1
ATOM 1353 C C . ALA A 1 176 ? -12.559 -8.741 19.134 1.00 96.50 176 ALA A C 1
ATOM 1355 O O . ALA A 1 176 ? -12.396 -7.777 18.396 1.00 96.50 176 ALA A O 1
ATOM 1356 N N . THR A 1 177 ? -11.551 -9.562 19.450 1.00 95.75 177 THR A N 1
ATOM 1357 C CA . THR A 1 177 ? -10.168 -9.344 18.994 1.00 95.75 177 THR A CA 1
ATOM 1358 C C . THR A 1 177 ? -10.052 -9.271 17.467 1.00 95.75 177 THR A C 1
ATOM 1360 O O . THR A 1 177 ? -9.264 -8.482 16.955 1.00 95.75 177 THR A O 1
ATOM 1363 N N . LEU A 1 178 ? -10.822 -10.071 16.720 1.00 95.44 178 LEU A N 1
ATOM 1364 C CA . LEU A 1 178 ? -10.829 -10.010 15.252 1.00 95.44 178 LEU A CA 1
ATOM 1365 C C . LEU A 1 178 ? -11.536 -8.753 14.730 1.00 95.44 178 LEU A C 1
ATOM 1367 O O . LEU A 1 178 ? -11.053 -8.131 13.785 1.00 95.44 178 LEU A O 1
ATOM 1371 N N . ARG A 1 179 ? -12.641 -8.355 15.370 1.00 95.19 179 ARG A N 1
ATOM 1372 C CA . ARG A 1 179 ? -13.355 -7.107 15.055 1.00 95.19 179 ARG A CA 1
ATOM 1373 C C . ARG A 1 179 ? -12.484 -5.874 15.308 1.00 95.19 179 ARG A C 1
ATOM 1375 O O . ARG A 1 179 ? -12.527 -4.939 14.517 1.00 95.19 179 ARG A O 1
ATOM 1382 N N . ASP A 1 180 ? -11.637 -5.898 16.330 1.00 93.50 180 ASP A N 1
ATOM 1383 C CA . ASP A 1 180 ? -10.704 -4.801 16.600 1.00 93.50 180 ASP A CA 1
ATOM 1384 C C . ASP A 1 180 ? -9.607 -4.698 15.523 1.00 93.50 180 ASP A C 1
ATOM 1386 O O . ASP A 1 180 ? -9.207 -3.595 15.152 1.00 93.50 180 ASP A O 1
ATOM 1390 N N . ARG A 1 181 ? -9.155 -5.830 14.953 1.00 93.94 181 ARG A N 1
ATOM 1391 C CA . ARG A 1 181 ? -8.088 -5.875 13.926 1.00 93.94 181 ARG A CA 1
ATOM 1392 C C . ARG A 1 181 ? -8.470 -5.261 12.581 1.00 93.94 181 ARG A C 1
ATOM 1394 O O . ARG A 1 181 ? -7.577 -4.891 11.827 1.00 93.94 181 ARG A O 1
ATOM 1401 N N . VAL A 1 182 ? -9.759 -5.141 12.262 1.00 91.62 182 VAL A N 1
ATOM 1402 C CA . VAL A 1 182 ? -10.210 -4.516 11.001 1.00 91.62 182 VAL A CA 1
ATOM 1403 C C . VAL A 1 182 ? -10.316 -2.993 11.095 1.00 91.62 182 VAL A C 1
ATOM 1405 O O . VAL A 1 182 ? -10.769 -2.343 10.156 1.00 91.62 182 VAL A O 1
ATOM 1408 N N . THR A 1 183 ? -9.898 -2.415 12.223 1.00 90.44 183 THR A N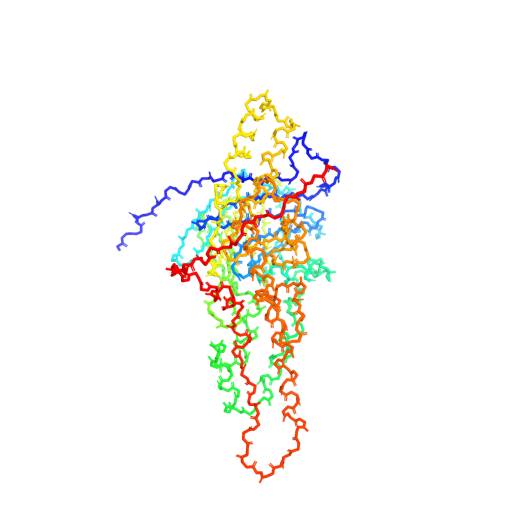 1
ATOM 1409 C CA . THR A 1 183 ? -9.832 -0.968 12.421 1.00 90.44 183 THR A CA 1
ATOM 1410 C C . THR A 1 183 ? -8.451 -0.558 12.936 1.00 90.44 183 THR A C 1
ATOM 1412 O O . THR A 1 183 ? -7.905 -1.231 13.810 1.00 90.44 183 THR A O 1
ATOM 1415 N N . PRO A 1 184 ? -7.856 0.541 12.439 1.00 93.94 184 PRO A N 1
ATOM 1416 C CA . PRO A 1 184 ? -6.554 0.974 12.928 1.00 93.94 184 PRO A CA 1
ATOM 1417 C C . PRO A 1 184 ? -6.605 1.435 14.388 1.00 93.94 184 PRO A C 1
ATOM 1419 O O . PRO A 1 184 ? -7.411 2.290 14.766 1.00 93.94 184 PRO A O 1
ATOM 1422 N N . ILE A 1 185 ? -5.664 0.948 15.193 1.00 94.62 185 ILE A N 1
ATOM 1423 C CA . ILE A 1 185 ? -5.399 1.458 16.539 1.00 94.62 185 ILE A CA 1
ATOM 1424 C C . ILE A 1 185 ? -4.589 2.743 16.403 1.00 94.62 185 ILE A C 1
ATOM 1426 O O . ILE A 1 185 ? -3.546 2.755 15.749 1.00 94.62 185 ILE A O 1
ATOM 1430 N N . VAL A 1 186 ? -5.039 3.820 17.050 1.00 95.81 186 VAL A N 1
ATOM 1431 C CA . VAL A 1 186 ? -4.381 5.131 16.965 1.00 95.81 186 VAL A CA 1
ATOM 1432 C C . VAL A 1 186 ? -3.677 5.472 18.270 1.00 95.81 186 VAL A C 1
ATOM 1434 O O . VAL A 1 186 ? -4.306 5.505 19.329 1.00 95.81 186 VAL A O 1
ATOM 1437 N N . ARG A 1 187 ? -2.383 5.782 18.191 1.00 96.94 187 ARG A N 1
ATOM 1438 C CA . ARG A 1 187 ? -1.570 6.280 19.308 1.00 96.94 187 ARG A CA 1
ATOM 1439 C C . ARG A 1 187 ? -0.997 7.644 18.959 1.00 96.94 187 ARG A C 1
ATOM 1441 O O . ARG A 1 187 ? -0.515 7.844 17.849 1.00 96.94 187 ARG A O 1
ATOM 1448 N N . VAL A 1 188 ? -1.060 8.577 19.902 1.00 97.31 188 VAL A N 1
ATOM 1449 C CA . VAL A 1 188 ? -0.500 9.923 19.750 1.00 97.31 188 VAL A CA 1
ATOM 1450 C C . VAL A 1 188 ? 0.592 10.101 20.783 1.00 97.31 188 VAL A C 1
ATOM 1452 O O . VAL A 1 188 ? 0.385 9.818 21.960 1.00 97.31 188 VAL A O 1
ATOM 1455 N N . GLU A 1 189 ? 1.741 10.580 20.332 1.00 96.44 189 GLU A N 1
ATOM 1456 C CA . GLU A 1 189 ? 2.889 10.894 21.170 1.00 96.44 189 GLU A CA 1
ATOM 1457 C C . GLU A 1 189 ? 3.354 12.310 20.821 1.00 96.44 189 GLU A C 1
ATOM 1459 O O . GLU A 1 189 ? 3.412 12.683 19.648 1.00 96.44 189 GLU A O 1
ATOM 1464 N N . GLY A 1 190 ? 3.666 13.113 21.835 1.00 92.56 190 GLY A N 1
ATOM 1465 C CA . GLY A 1 190 ? 4.101 14.493 21.655 1.00 92.56 190 GLY A CA 1
ATOM 1466 C C . GLY A 1 190 ? 5.245 14.837 22.594 1.00 92.56 190 GLY A C 1
ATOM 1467 O O . GLY A 1 190 ? 5.163 14.609 23.798 1.00 92.56 190 GLY A O 1
ATOM 1468 N N . THR A 1 191 ? 6.303 15.406 22.034 1.00 92.25 191 THR A N 1
ATOM 1469 C CA . THR A 1 191 ? 7.405 16.044 22.753 1.00 92.25 191 THR A CA 1
ATOM 1470 C C . THR A 1 191 ? 7.476 17.520 22.353 1.00 92.25 191 THR A C 1
ATOM 1472 O O . THR A 1 191 ? 6.638 18.018 21.601 1.00 92.25 191 THR A O 1
ATOM 1475 N N . ARG A 1 192 ? 8.486 18.247 22.845 1.00 89.62 192 ARG A N 1
ATOM 1476 C CA . ARG A 1 192 ? 8.723 19.638 22.427 1.00 89.62 192 ARG A CA 1
ATOM 1477 C C . ARG A 1 192 ? 9.157 19.765 20.962 1.00 89.62 192 ARG A C 1
ATOM 1479 O O . ARG A 1 192 ? 8.911 20.809 20.373 1.00 89.62 192 ARG A O 1
ATOM 1486 N N . SER A 1 193 ? 9.796 18.740 20.397 1.00 92.56 193 SER A N 1
ATOM 1487 C CA . SER A 1 193 ? 10.392 18.772 19.052 1.00 92.56 193 SER A CA 1
ATOM 1488 C C . SER A 1 193 ? 9.670 17.902 18.025 1.00 92.56 193 SER A C 1
ATOM 1490 O O . SER A 1 193 ? 9.922 18.040 16.834 1.00 92.56 193 SER A O 1
ATOM 1492 N N . LEU A 1 194 ? 8.782 17.005 18.459 1.00 96.75 194 LEU A N 1
ATOM 1493 C CA . LEU A 1 194 ? 8.075 16.093 17.568 1.00 96.75 194 LEU A CA 1
ATOM 1494 C C . LEU A 1 194 ? 6.685 15.796 18.111 1.00 96.75 194 LEU A C 1
ATOM 1496 O O . LEU A 1 194 ? 6.533 15.343 19.245 1.00 96.75 194 LEU A O 1
ATOM 1500 N N . TRP A 1 195 ? 5.675 15.972 17.273 1.00 98.12 195 TRP A N 1
ATOM 1501 C CA . TRP A 1 195 ? 4.368 15.375 17.490 1.00 98.12 195 TRP A CA 1
ATOM 1502 C C . TRP A 1 195 ? 4.138 14.308 16.431 1.00 98.12 195 TRP A C 1
ATOM 1504 O O . TRP A 1 195 ? 4.414 14.539 15.254 1.00 98.12 195 TRP A O 1
ATOM 1514 N N . LYS A 1 196 ? 3.627 13.145 16.834 1.00 97.88 196 LYS A N 1
ATOM 1515 C CA . LYS A 1 196 ? 3.287 12.069 15.906 1.00 97.88 196 LYS A CA 1
ATOM 1516 C C . LYS A 1 196 ? 1.980 11.381 16.274 1.00 97.88 196 LYS A C 1
ATOM 1518 O O . LYS A 1 196 ? 1.713 11.098 17.443 1.00 97.88 196 LYS A O 1
ATOM 1523 N N . ALA A 1 197 ? 1.198 11.050 15.254 1.00 98.44 197 ALA A N 1
ATOM 1524 C CA . ALA A 1 197 ? 0.062 10.145 15.356 1.00 98.44 197 ALA A CA 1
ATOM 1525 C C . ALA A 1 197 ? 0.333 8.895 14.527 1.00 98.44 197 ALA A C 1
ATOM 1527 O O . ALA A 1 197 ? 0.525 8.983 13.318 1.00 98.44 197 ALA A O 1
ATOM 1528 N N . ARG A 1 198 ? 0.328 7.739 15.188 1.00 98.25 198 ARG A N 1
ATOM 1529 C CA . ARG A 1 198 ? 0.571 6.419 14.613 1.00 98.25 198 ARG A CA 1
ATOM 1530 C C . ARG A 1 198 ? -0.738 5.644 14.524 1.00 98.25 198 ARG A C 1
ATOM 1532 O O . ARG A 1 198 ? -1.389 5.433 15.545 1.00 98.25 198 ARG A O 1
ATOM 1539 N N . PHE A 1 199 ? -1.085 5.193 13.327 1.00 98.12 199 PHE A N 1
ATOM 1540 C CA . PHE A 1 199 ? -2.197 4.291 13.045 1.00 98.12 199 PHE A CA 1
ATOM 1541 C C . PHE A 1 199 ? -1.610 2.925 12.727 1.00 98.12 199 PHE A C 1
ATOM 1543 O O . PHE A 1 199 ? -0.843 2.802 11.775 1.00 98.12 199 PHE A O 1
ATOM 1550 N N . THR A 1 200 ? -1.959 1.914 13.512 1.00 97.75 200 THR A N 1
ATOM 1551 C CA . THR A 1 200 ? -1.423 0.558 13.379 1.00 97.75 200 THR A CA 1
ATOM 1552 C C . THR A 1 200 ? -2.564 -0.422 13.181 1.00 97.75 200 THR A C 1
ATOM 1554 O O . THR A 1 200 ? -3.513 -0.426 13.963 1.00 97.75 200 THR A O 1
ATOM 1557 N N . GLN A 1 201 ? -2.460 -1.273 12.165 1.00 96.56 201 GLN A N 1
ATOM 1558 C CA . GLN A 1 201 ? -3.443 -2.315 11.898 1.00 96.56 201 GLN A CA 1
ATOM 1559 C C . GLN A 1 201 ? -2.739 -3.661 11.684 1.00 96.56 201 GLN A C 1
ATOM 1561 O O . GLN A 1 201 ? -1.953 -3.793 10.740 1.00 96.56 201 GLN A O 1
ATOM 1566 N N . PRO A 1 202 ? -2.982 -4.653 12.557 1.00 95.38 202 PRO A N 1
ATOM 1567 C CA . PRO A 1 202 ? -2.558 -6.025 12.316 1.00 95.38 202 PRO A CA 1
ATOM 1568 C C . PRO A 1 202 ? -3.318 -6.654 11.142 1.00 95.38 202 PRO A C 1
ATOM 1570 O O . PRO A 1 202 ? -4.468 -6.303 10.877 1.00 95.38 202 PRO A O 1
ATOM 1573 N N . SER A 1 203 ? -2.711 -7.639 10.483 1.00 92.94 203 SER A N 1
ATOM 1574 C CA . SER A 1 203 ? -3.426 -8.548 9.587 1.00 92.94 203 SER A CA 1
ATOM 1575 C C . SER A 1 203 ? -4.517 -9.305 10.355 1.00 92.94 203 SER A C 1
ATOM 1577 O O . SER A 1 203 ? -4.482 -9.417 11.585 1.00 92.94 203 SER A O 1
ATOM 1579 N N . LEU A 1 204 ? -5.494 -9.867 9.637 1.00 91.88 204 LEU A N 1
ATOM 1580 C CA . LEU A 1 204 ? -6.609 -10.585 10.262 1.00 91.88 204 LEU A CA 1
ATOM 1581 C C . LEU A 1 204 ? -6.132 -11.749 11.152 1.00 91.88 204 LEU A C 1
ATOM 1583 O O . LEU A 1 204 ? -6.665 -11.953 12.243 1.00 91.88 204 LEU A O 1
ATOM 1587 N N . ASP A 1 205 ? -5.091 -12.462 10.719 1.00 91.25 205 ASP A N 1
ATOM 1588 C CA . ASP A 1 205 ? -4.451 -13.557 11.456 1.00 91.25 205 ASP A CA 1
ATOM 1589 C C . ASP A 1 205 ? -3.410 -13.090 12.491 1.00 91.25 205 ASP A C 1
ATOM 1591 O O . ASP A 1 205 ? -2.799 -13.924 13.153 1.00 91.25 205 ASP A O 1
ATOM 1595 N N . GLY A 1 206 ? -3.207 -11.776 12.638 1.00 92.06 206 GLY A N 1
ATOM 1596 C CA . GLY A 1 206 ? -2.296 -11.161 13.604 1.00 92.06 206 GLY A CA 1
ATOM 1597 C C . GLY A 1 206 ? -0.809 -11.323 13.287 1.00 92.06 206 GLY A C 1
ATOM 1598 O O . GLY A 1 206 ? 0.024 -10.872 14.075 1.00 92.06 206 GLY A O 1
ATOM 1599 N N . ARG A 1 207 ? -0.457 -11.954 12.161 1.00 91.94 207 ARG A N 1
ATOM 1600 C CA . ARG A 1 207 ? 0.937 -12.242 11.817 1.00 91.94 207 ARG A CA 1
ATOM 1601 C C . ARG A 1 207 ? 1.677 -11.049 11.278 1.00 91.94 207 ARG A C 1
ATOM 1603 O O . ARG A 1 207 ? 2.873 -10.965 11.521 1.00 91.94 207 ARG A O 1
ATOM 1610 N N . ASP A 1 208 ? 1.006 -10.135 10.602 1.00 94.81 208 ASP A N 1
ATOM 1611 C CA . ASP A 1 208 ? 1.622 -8.988 9.959 1.00 94.81 208 ASP A CA 1
ATOM 1612 C C . ASP A 1 208 ? 1.000 -7.689 10.433 1.00 94.81 208 ASP A C 1
ATOM 1614 O O . ASP A 1 208 ? 0.003 -7.669 11.152 1.00 94.81 208 ASP A O 1
ATOM 1618 N N . THR A 1 209 ? 1.668 -6.577 10.167 1.00 96.31 209 THR A N 1
ATOM 1619 C CA . THR A 1 209 ? 1.243 -5.272 10.655 1.00 96.31 209 THR A CA 1
ATOM 1620 C C . THR A 1 209 ? 1.609 -4.199 9.657 1.00 96.31 209 THR A C 1
ATOM 1622 O O . THR A 1 209 ? 2.731 -4.147 9.153 1.00 96.31 209 THR A O 1
ATOM 1625 N N . MET A 1 210 ? 0.655 -3.307 9.440 1.00 98.06 210 MET A N 1
ATOM 1626 C CA . MET A 1 210 ? 0.825 -2.096 8.661 1.00 98.06 210 MET A CA 1
ATOM 1627 C C . MET A 1 210 ? 0.726 -0.894 9.585 1.00 98.06 210 MET A C 1
ATOM 1629 O O . MET A 1 210 ? -0.037 -0.903 10.556 1.00 98.06 210 MET A O 1
ATOM 1633 N N . THR A 1 211 ? 1.519 0.136 9.312 1.00 98.56 211 THR A N 1
ATOM 1634 C CA . THR A 1 211 ? 1.508 1.369 10.096 1.00 98.56 211 THR A CA 1
ATOM 1635 C C . THR A 1 211 ? 1.634 2.589 9.198 1.00 98.56 211 THR A C 1
ATOM 1637 O O . THR A 1 211 ? 2.408 2.586 8.246 1.00 98.56 211 THR A O 1
ATOM 1640 N N . ILE A 1 212 ? 0.903 3.648 9.537 1.00 98.75 212 ILE A N 1
ATOM 1641 C CA . ILE A 1 212 ? 1.168 5.008 9.061 1.00 98.75 212 ILE A CA 1
ATOM 1642 C C . ILE A 1 212 ? 1.354 5.936 10.247 1.00 98.75 212 ILE A C 1
ATOM 1644 O O . ILE A 1 212 ? 0.576 5.919 11.200 1.00 98.75 212 ILE A O 1
ATOM 1648 N N . GLU A 1 213 ? 2.385 6.759 10.172 1.00 98.56 213 GLU A N 1
ATOM 1649 C CA . GLU A 1 213 ? 2.640 7.853 11.086 1.00 98.56 213 GLU A CA 1
ATOM 1650 C C . GLU A 1 213 ? 2.544 9.173 10.342 1.00 98.56 213 GLU A C 1
ATOM 1652 O O . GLU A 1 213 ? 3.139 9.350 9.279 1.00 98.56 213 GLU A O 1
ATOM 1657 N N . VAL A 1 214 ? 1.817 10.107 10.944 1.00 98.69 214 VAL A N 1
ATOM 1658 C CA . VAL A 1 214 ? 1.848 11.517 10.573 1.00 98.69 214 VAL A CA 1
ATOM 1659 C C . VAL A 1 214 ? 2.680 12.231 11.619 1.00 98.69 214 VAL A C 1
ATOM 1661 O O . VAL A 1 214 ? 2.323 12.208 12.799 1.00 98.69 214 VAL A O 1
ATOM 1664 N N . GLN A 1 215 ? 3.775 12.846 11.191 1.00 98.62 215 GLN A N 1
ATOM 1665 C CA . GLN A 1 215 ? 4.710 13.550 12.057 1.00 98.62 215 GLN A CA 1
ATOM 1666 C C . GLN A 1 215 ? 4.728 15.042 11.716 1.00 98.62 215 GLN A C 1
ATOM 1668 O O . GLN A 1 215 ? 4.710 15.422 10.545 1.00 98.62 215 GLN A O 1
ATOM 1673 N N . VAL A 1 216 ? 4.757 15.895 12.739 1.00 98.38 216 VAL A N 1
ATOM 1674 C CA . VAL A 1 216 ? 4.887 17.348 12.577 1.00 98.38 216 VAL A CA 1
ATOM 1675 C C . VAL A 1 216 ? 5.858 17.929 13.596 1.00 98.38 216 VAL A C 1
ATOM 1677 O O . VAL A 1 216 ? 5.982 17.419 14.712 1.00 98.38 216 VAL A O 1
ATOM 1680 N N . ASP A 1 217 ? 6.494 19.037 13.223 1.00 97.56 217 ASP A N 1
ATOM 1681 C CA . ASP A 1 217 ? 7.238 19.897 14.141 1.00 97.56 217 ASP A CA 1
ATOM 1682 C C . ASP A 1 217 ? 6.252 20.780 14.939 1.00 97.56 217 ASP A C 1
ATOM 1684 O O . ASP A 1 217 ? 5.608 21.665 14.350 1.00 97.56 217 ASP A O 1
ATOM 1688 N N . PRO A 1 218 ? 6.134 20.595 16.272 1.00 97.56 218 PRO A N 1
ATOM 1689 C CA . PRO A 1 218 ? 5.234 21.377 17.114 1.00 97.56 218 PRO A CA 1
ATOM 1690 C C . PRO A 1 218 ? 5.529 22.879 17.126 1.00 97.56 218 PRO A C 1
ATOM 1692 O O . PRO A 1 218 ? 4.643 23.648 17.509 1.00 97.56 218 PRO A O 1
ATOM 1695 N N . ALA A 1 219 ? 6.728 23.320 16.726 1.00 96.44 219 ALA A N 1
ATOM 1696 C CA . ALA A 1 219 ? 7.076 24.734 16.589 1.00 96.44 219 ALA A CA 1
ATOM 1697 C C . ALA A 1 219 ? 6.438 25.382 15.347 1.00 96.44 219 ALA A C 1
ATOM 1699 O O . ALA A 1 219 ? 6.203 26.593 15.334 1.00 96.44 219 ALA A O 1
ATOM 1700 N N . ARG A 1 220 ? 6.100 24.586 14.324 1.00 96.88 220 ARG A N 1
ATOM 1701 C CA . ARG A 1 220 ? 5.516 25.053 13.053 1.00 96.88 220 ARG A CA 1
ATOM 1702 C C . ARG A 1 220 ? 4.029 24.745 12.933 1.00 96.88 220 ARG A C 1
ATOM 1704 O O . ARG A 1 220 ? 3.288 25.546 12.365 1.00 96.88 220 ARG A O 1
ATOM 1711 N N . VAL A 1 221 ? 3.583 23.616 13.477 1.00 98.19 221 VAL A N 1
ATOM 1712 C CA . VAL A 1 221 ? 2.220 23.100 13.305 1.00 98.19 221 VAL A CA 1
ATOM 1713 C C . VAL A 1 221 ? 1.647 22.688 14.658 1.00 98.19 221 VAL A C 1
ATOM 1715 O O . VAL A 1 221 ? 2.285 21.973 15.425 1.00 98.19 221 VAL A O 1
ATOM 1718 N N . SER A 1 222 ? 0.426 23.124 14.968 1.00 97.31 222 SER A N 1
ATOM 1719 C CA . SER A 1 222 ? -0.360 22.530 16.048 1.00 97.31 222 SER A CA 1
ATOM 1720 C C . SER A 1 222 ? -1.172 21.359 15.502 1.00 97.31 222 SER A C 1
ATOM 1722 O O . SER A 1 222 ? -1.795 21.455 14.445 1.00 97.31 222 SER A O 1
ATOM 1724 N N . ALA A 1 223 ? -1.148 20.239 16.220 1.00 97.69 223 ALA A N 1
ATOM 1725 C CA . ALA A 1 223 ? -1.812 19.011 15.815 1.00 97.69 223 ALA A CA 1
ATOM 1726 C C . ALA A 1 223 ? -2.677 18.466 16.950 1.00 97.69 223 ALA A C 1
ATOM 1728 O O . ALA A 1 223 ? -2.247 18.397 18.103 1.00 97.69 223 ALA A O 1
ATOM 1729 N N . THR A 1 224 ? -3.901 18.070 16.622 1.00 96.31 224 THR A N 1
ATOM 1730 C CA . THR A 1 224 ? -4.822 17.413 17.551 1.00 96.31 224 THR A CA 1
ATOM 1731 C C . THR A 1 224 ? -5.465 16.205 16.886 1.00 96.31 224 THR A C 1
ATOM 1733 O O . THR A 1 224 ? -5.588 16.131 15.664 1.00 96.31 224 THR A O 1
ATOM 1736 N N . ARG A 1 225 ? -5.883 15.233 17.700 1.00 95.00 225 ARG A N 1
ATOM 1737 C CA . ARG A 1 225 ? -6.644 14.069 17.240 1.00 95.00 225 ARG A CA 1
ATOM 1738 C C . ARG A 1 225 ? -8.079 14.164 17.736 1.00 95.00 225 ARG A C 1
ATOM 1740 O O . ARG A 1 225 ? -8.303 14.327 18.931 1.00 95.00 225 ARG A O 1
ATOM 1747 N N . ALA A 1 226 ? -9.029 13.934 16.838 1.00 90.69 226 ALA A N 1
ATOM 1748 C CA . ALA A 1 226 ? -10.423 13.670 17.163 1.00 90.69 226 ALA A CA 1
ATOM 1749 C C . ALA A 1 226 ? -10.823 12.313 16.566 1.00 90.69 226 ALA A C 1
ATOM 1751 O O . ALA A 1 226 ? -10.991 12.179 15.355 1.00 90.69 226 ALA A O 1
ATOM 1752 N N . ARG A 1 227 ? -10.974 11.287 17.415 1.00 86.38 227 ARG A N 1
ATOM 1753 C CA . ARG A 1 227 ? -11.248 9.899 16.987 1.00 86.38 227 ARG A CA 1
ATOM 1754 C C . ARG A 1 227 ? -10.220 9.409 15.946 1.00 86.38 227 ARG A C 1
ATOM 1756 O O . ARG A 1 227 ? -9.038 9.302 16.267 1.00 86.38 227 ARG A O 1
ATOM 1763 N N . SER A 1 228 ? -10.660 9.095 14.730 1.00 86.88 228 SER A N 1
ATOM 1764 C CA . SER A 1 228 ? -9.846 8.628 13.601 1.00 86.88 228 SER A CA 1
ATOM 1765 C C . SER A 1 228 ? -9.328 9.761 12.706 1.00 86.88 228 SER A C 1
ATOM 1767 O O . SER A 1 228 ? -8.650 9.482 11.721 1.00 86.88 228 SER A O 1
ATOM 1769 N N . ALA A 1 229 ? -9.632 11.022 13.024 1.00 95.50 229 ALA A N 1
ATOM 1770 C CA . ALA A 1 229 ? -9.185 12.183 12.267 1.00 95.50 229 ALA A CA 1
ATOM 1771 C C . ALA A 1 229 ? -8.113 12.976 13.023 1.00 95.50 229 ALA A C 1
ATOM 1773 O O . ALA A 1 229 ? -8.132 13.076 14.254 1.00 95.50 229 ALA A O 1
ATOM 1774 N N . LEU A 1 230 ? -7.195 13.578 12.272 1.00 97.69 230 LEU A N 1
ATOM 1775 C CA . LEU A 1 230 ? -6.220 14.542 12.768 1.00 97.69 230 LEU A CA 1
ATOM 1776 C C . LEU A 1 230 ? -6.594 15.929 12.262 1.00 97.69 230 LEU A C 1
ATOM 1778 O O . LEU A 1 230 ? -6.982 16.070 11.109 1.00 97.69 230 LEU A O 1
ATOM 1782 N N . THR A 1 231 ? -6.445 16.954 13.091 1.00 97.88 231 THR A N 1
ATOM 1783 C CA . THR A 1 231 ? -6.476 18.354 12.658 1.00 97.88 231 THR A CA 1
ATOM 1784 C C . THR A 1 231 ? -5.078 18.922 12.795 1.00 97.88 231 THR A C 1
ATOM 1786 O O . THR A 1 231 ? -4.502 18.873 13.879 1.00 97.88 231 THR A O 1
ATOM 1789 N N . LEU A 1 232 ? -4.544 19.459 11.703 1.00 98.31 232 LEU A N 1
ATOM 1790 C CA . LEU A 1 232 ? -3.244 20.110 11.643 1.00 98.31 232 LEU A CA 1
ATOM 1791 C C . LEU A 1 232 ? -3.454 21.582 11.281 1.00 98.31 232 LEU A C 1
ATOM 1793 O O . LEU A 1 232 ? -4.188 21.892 10.341 1.00 98.31 232 LEU A O 1
ATOM 1797 N N . ARG A 1 233 ? -2.823 22.497 12.013 1.00 98.19 233 ARG A N 1
ATOM 1798 C CA . ARG A 1 233 ? -2.932 23.941 11.790 1.00 98.19 233 ARG A CA 1
ATOM 1799 C C . ARG A 1 233 ? -1.557 24.588 11.824 1.00 98.19 233 ARG A C 1
ATOM 1801 O O . ARG A 1 233 ? -0.800 24.400 12.773 1.00 98.19 233 ARG A O 1
ATOM 1808 N N . ALA A 1 234 ? -1.255 25.381 10.806 1.00 97.81 234 ALA A N 1
ATOM 1809 C CA . ALA A 1 234 ? -0.035 26.166 10.753 1.00 97.81 234 ALA A CA 1
ATOM 1810 C C . ALA A 1 234 ? -0.038 27.182 11.901 1.00 97.81 234 ALA A C 1
ATOM 1812 O O . ALA A 1 234 ? -1.034 27.870 12.135 1.00 97.81 234 ALA A O 1
ATOM 1813 N N . ARG A 1 235 ? 1.072 27.294 12.632 1.00 97.12 235 ARG A N 1
ATOM 1814 C CA . ARG A 1 235 ? 1.234 28.339 13.654 1.00 97.12 235 ARG A CA 1
ATOM 1815 C C . ARG A 1 235 ? 1.507 29.706 13.035 1.00 97.12 235 ARG A C 1
ATOM 1817 O O . ARG A 1 235 ? 1.202 30.721 13.651 1.00 97.12 235 ARG A O 1
ATOM 1824 N N . ARG A 1 236 ? 2.106 29.723 11.842 1.00 94.00 236 ARG A N 1
ATOM 1825 C CA . ARG A 1 236 ? 2.398 30.908 11.029 1.00 94.00 236 ARG A CA 1
ATOM 1826 C C . ARG A 1 236 ? 2.263 30.544 9.550 1.00 94.00 236 ARG A C 1
ATOM 1828 O O . ARG A 1 236 ? 2.575 29.418 9.177 1.00 94.00 236 ARG A O 1
ATOM 1835 N N . GLY A 1 237 ? 1.863 31.509 8.726 1.00 93.25 237 GLY A N 1
ATOM 1836 C CA . GLY A 1 237 ? 1.739 31.331 7.278 1.00 93.25 237 GLY A CA 1
ATOM 1837 C C . GLY A 1 237 ? 0.502 30.538 6.849 1.00 93.25 237 GLY A C 1
ATOM 1838 O O . GLY A 1 237 ? -0.414 30.290 7.634 1.00 93.25 237 GLY A O 1
ATOM 1839 N N . SER A 1 238 ? 0.477 30.171 5.569 1.00 94.25 238 SER A N 1
ATOM 1840 C CA . SER A 1 238 ? -0.654 29.520 4.899 1.00 94.25 238 SER A CA 1
ATOM 1841 C C . SER A 1 238 ? -0.371 28.076 4.491 1.00 94.25 238 SER A C 1
ATOM 1843 O O . SER A 1 238 ? -1.115 27.525 3.685 1.00 94.25 238 SER A O 1
ATOM 1845 N N . GLU A 1 239 ? 0.690 27.468 5.021 1.00 96.75 239 GLU A N 1
ATOM 1846 C CA . GLU A 1 239 ? 1.109 26.117 4.657 1.00 96.75 239 GLU A CA 1
ATOM 1847 C C . GLU A 1 239 ? 1.282 25.225 5.881 1.00 96.75 239 GLU A C 1
ATOM 1849 O O . GLU A 1 239 ? 1.804 25.650 6.913 1.00 96.75 239 GLU A O 1
ATOM 1854 N N . VAL A 1 240 ? 0.878 23.964 5.746 1.00 98.19 240 VAL A N 1
ATOM 1855 C CA . VAL A 1 240 ? 1.064 22.944 6.778 1.00 98.19 240 VAL A CA 1
ATOM 1856 C C . VAL A 1 240 ? 1.991 21.853 6.245 1.00 98.19 240 VAL A C 1
ATOM 1858 O O . VAL A 1 240 ? 1.544 21.007 5.467 1.00 98.19 240 VAL A O 1
ATOM 1861 N N . PRO A 1 241 ? 3.273 21.863 6.642 1.00 97.81 241 PRO A N 1
ATOM 1862 C CA . PRO A 1 241 ? 4.215 20.789 6.352 1.00 97.81 241 PRO A CA 1
ATOM 1863 C C . PRO A 1 241 ? 4.024 19.624 7.330 1.00 97.81 241 PRO A C 1
ATOM 1865 O O . PRO A 1 241 ? 3.791 19.837 8.524 1.00 97.81 241 PRO A O 1
ATOM 1868 N N . PHE A 1 242 ? 4.153 18.397 6.841 1.00 98.31 242 PHE A N 1
ATOM 1869 C CA . PHE A 1 242 ? 4.129 17.191 7.664 1.00 98.31 242 PHE A CA 1
ATOM 1870 C C . PHE A 1 242 ? 4.873 16.045 6.976 1.00 98.31 242 PHE A C 1
ATOM 1872 O O . PHE A 1 242 ? 4.908 15.947 5.750 1.00 98.31 242 PHE A O 1
ATOM 1879 N N . THR A 1 243 ? 5.436 15.154 7.782 1.00 98.56 243 THR A N 1
ATOM 1880 C CA . THR A 1 243 ? 6.134 13.956 7.313 1.00 98.56 243 THR A CA 1
ATOM 1881 C C . THR A 1 243 ? 5.202 12.758 7.414 1.00 98.56 243 THR A C 1
ATOM 1883 O O . THR A 1 243 ? 4.489 12.586 8.410 1.00 98.56 243 THR A O 1
ATOM 1886 N N . ILE A 1 244 ? 5.212 11.921 6.382 1.00 98.62 244 ILE A N 1
ATOM 1887 C CA . ILE A 1 244 ? 4.527 10.635 6.359 1.00 98.62 244 ILE A CA 1
ATOM 1888 C C . ILE A 1 244 ? 5.566 9.531 6.482 1.00 98.62 244 ILE A C 1
ATOM 1890 O O . ILE A 1 244 ? 6.483 9.444 5.668 1.00 98.62 244 ILE A O 1
ATOM 1894 N N . VAL A 1 245 ? 5.384 8.661 7.475 1.00 98.62 245 VAL A N 1
ATOM 1895 C CA . VAL A 1 245 ? 6.167 7.432 7.626 1.00 98.62 245 VAL A CA 1
ATOM 1896 C C . VAL A 1 245 ? 5.218 6.255 7.525 1.00 98.62 245 VAL A C 1
ATOM 1898 O O . VAL A 1 245 ? 4.314 6.111 8.343 1.00 98.62 245 VAL A O 1
ATOM 1901 N N . VAL A 1 246 ? 5.408 5.402 6.531 1.00 98.75 246 VAL A N 1
ATOM 1902 C CA . VAL A 1 246 ? 4.596 4.199 6.345 1.00 98.75 246 VAL A CA 1
ATOM 1903 C C . VAL A 1 246 ? 5.452 2.955 6.485 1.00 98.75 246 VAL A C 1
ATOM 1905 O O . VAL A 1 246 ? 6.625 2.954 6.110 1.00 98.75 246 VAL A O 1
ATOM 1908 N N . SER A 1 247 ? 4.871 1.879 7.008 1.00 98.50 247 SER A N 1
ATOM 1909 C CA . SER A 1 247 ? 5.557 0.599 7.113 1.00 98.50 247 SER A CA 1
ATOM 1910 C C . SER A 1 247 ? 4.639 -0.605 6.972 1.00 98.50 247 SER A C 1
ATOM 1912 O O . SER A 1 247 ? 3.439 -0.542 7.247 1.00 98.50 247 SER A O 1
ATOM 1914 N N . THR A 1 248 ? 5.240 -1.717 6.558 1.00 98.06 248 THR A N 1
ATOM 1915 C CA . THR A 1 248 ? 4.611 -3.037 6.498 1.00 98.06 248 THR A CA 1
ATOM 1916 C C . THR A 1 248 ? 5.595 -4.103 6.967 1.00 98.06 248 THR A C 1
ATOM 1918 O O . THR A 1 248 ? 6.804 -3.995 6.739 1.00 98.06 248 THR A O 1
ATOM 1921 N N . THR A 1 249 ? 5.087 -5.139 7.630 1.00 97.19 249 THR A N 1
ATOM 1922 C CA . THR A 1 249 ? 5.847 -6.365 7.908 1.00 97.19 249 THR A CA 1
ATOM 1923 C C . THR A 1 249 ? 5.540 -7.501 6.942 1.00 97.19 249 THR A C 1
ATOM 1925 O O . THR A 1 249 ? 6.202 -8.535 7.045 1.00 97.19 249 THR A O 1
ATOM 1928 N N . GLY A 1 250 ? 4.579 -7.311 6.028 1.00 93.69 250 GLY A N 1
ATOM 1929 C CA . GLY A 1 250 ? 4.183 -8.318 5.048 1.00 93.69 250 GLY A CA 1
ATOM 1930 C C . GLY A 1 250 ? 5.389 -8.814 4.244 1.00 93.69 250 GLY A C 1
ATOM 1931 O O . GLY A 1 250 ? 6.379 -8.090 4.106 1.00 93.69 250 GLY A O 1
ATOM 1932 N N . PRO A 1 251 ? 5.382 -10.048 3.728 1.00 93.44 251 PRO A N 1
ATOM 1933 C CA . PRO A 1 251 ? 6.543 -10.635 3.069 1.00 93.44 251 PRO A CA 1
ATOM 1934 C C . PRO A 1 251 ? 6.944 -9.856 1.810 1.00 93.44 251 PRO A C 1
ATOM 1936 O O . PRO A 1 251 ? 6.110 -9.568 0.957 1.00 93.44 251 PRO A O 1
ATOM 1939 N N . ALA A 1 252 ? 8.233 -9.542 1.686 1.00 95.00 252 ALA A N 1
ATOM 1940 C CA . ALA A 1 252 ? 8.806 -8.987 0.464 1.00 95.00 252 ALA A CA 1
ATOM 1941 C C . ALA A 1 252 ? 8.805 -10.033 -0.664 1.00 95.00 252 ALA A C 1
ATOM 1943 O O . ALA A 1 252 ? 8.938 -11.229 -0.400 1.00 95.00 252 ALA A O 1
ATOM 1944 N N . LEU A 1 253 ? 8.698 -9.570 -1.908 1.00 94.19 253 LEU A N 1
ATOM 1945 C CA . LEU A 1 253 ? 9.018 -10.351 -3.103 1.00 94.19 253 LEU A CA 1
ATOM 1946 C C . LEU A 1 253 ? 10.523 -10.299 -3.368 1.00 94.19 253 LEU A C 1
ATOM 1948 O O . LEU A 1 253 ? 11.260 -9.542 -2.724 1.00 94.19 253 LEU A O 1
ATOM 1952 N N . THR A 1 254 ? 10.944 -11.045 -4.384 1.00 95.81 254 THR A N 1
ATOM 1953 C CA . THR A 1 254 ? 12.300 -11.050 -4.928 1.00 95.81 254 THR A CA 1
ATOM 1954 C C . THR A 1 254 ? 12.314 -10.358 -6.298 1.00 95.81 254 THR A C 1
ATOM 1956 O O . THR A 1 254 ? 12.131 -11.033 -7.314 1.00 95.81 254 THR A O 1
ATOM 1959 N N . PRO A 1 255 ? 12.472 -9.020 -6.368 1.00 96.00 255 PRO A N 1
ATOM 1960 C CA . PRO A 1 255 ? 12.531 -8.286 -7.631 1.00 96.00 255 PRO A CA 1
ATOM 1961 C C . PRO A 1 255 ? 13.578 -8.860 -8.583 1.00 96.00 255 PRO A C 1
ATOM 1963 O O . PRO A 1 255 ? 14.661 -9.243 -8.144 1.00 96.00 255 PRO A O 1
ATOM 1966 N N . LEU A 1 256 ? 13.249 -8.882 -9.872 1.00 95.94 256 LEU A N 1
ATOM 1967 C CA . LEU A 1 256 ? 14.183 -9.266 -10.924 1.00 95.94 256 LEU A CA 1
ATOM 1968 C C . LEU A 1 256 ? 14.997 -8.058 -11.378 1.00 95.94 256 LEU A C 1
ATOM 1970 O O . LEU A 1 256 ? 14.477 -6.948 -11.534 1.00 95.94 256 LEU A O 1
ATOM 1974 N N . ASP A 1 257 ? 16.276 -8.291 -11.634 1.00 93.81 257 ASP A N 1
ATOM 1975 C CA . ASP A 1 257 ? 17.165 -7.304 -12.217 1.00 93.81 257 ASP A CA 1
ATOM 1976 C C . ASP A 1 257 ? 16.965 -7.212 -13.735 1.00 93.81 257 ASP A C 1
ATOM 1978 O O . ASP A 1 257 ? 16.586 -8.171 -14.408 1.00 93.81 257 ASP A O 1
ATOM 1982 N N . ARG A 1 258 ? 17.343 -6.070 -14.321 1.00 96.19 258 ARG A N 1
ATOM 1983 C CA . ARG A 1 258 ? 17.303 -5.823 -15.775 1.00 96.19 258 ARG A CA 1
ATOM 1984 C C . ARG A 1 258 ? 17.893 -6.969 -16.612 1.00 96.19 258 ARG A C 1
ATOM 1986 O O . ARG A 1 258 ? 17.344 -7.324 -17.650 1.00 96.19 258 ARG A O 1
ATOM 1993 N N . ARG A 1 259 ? 19.008 -7.552 -16.157 1.00 96.94 259 ARG A N 1
ATOM 1994 C CA . ARG A 1 259 ? 19.737 -8.643 -16.839 1.00 96.94 259 ARG A CA 1
ATOM 1995 C C . ARG A 1 259 ? 19.089 -10.022 -16.673 1.00 96.94 259 ARG A C 1
ATOM 1997 O O . ARG A 1 259 ? 19.460 -10.966 -17.371 1.00 96.94 259 ARG A O 1
ATOM 2004 N N . GLU A 1 260 ? 18.166 -10.151 -15.730 1.00 96.94 260 GLU A N 1
ATOM 2005 C CA . GLU A 1 260 ? 17.334 -11.342 -15.557 1.00 96.94 260 GLU A CA 1
ATOM 2006 C C . GLU A 1 260 ? 16.055 -11.248 -16.398 1.00 96.94 260 GLU A C 1
ATOM 2008 O O . GLU A 1 260 ? 15.504 -12.273 -16.776 1.00 96.94 260 GLU A O 1
ATOM 2013 N N . ILE A 1 261 ? 15.615 -10.032 -16.739 1.00 97.25 261 ILE A N 1
ATOM 2014 C CA . ILE A 1 261 ? 14.402 -9.792 -17.530 1.00 97.25 261 ILE A CA 1
ATOM 2015 C C . ILE A 1 261 ? 14.702 -9.804 -19.034 1.00 97.25 261 ILE A C 1
ATOM 2017 O O . ILE A 1 261 ? 14.030 -10.484 -19.810 1.00 97.25 261 ILE A O 1
ATOM 2021 N N . PHE A 1 262 ? 15.705 -9.036 -19.463 1.00 97.88 262 PHE A N 1
ATOM 2022 C CA . PHE A 1 262 ? 15.933 -8.739 -20.876 1.00 97.88 262 PHE A CA 1
ATOM 2023 C C . PHE A 1 262 ? 17.146 -9.463 -21.460 1.00 97.88 262 PHE A C 1
ATOM 2025 O O . PHE A 1 262 ? 18.121 -9.749 -20.759 1.00 97.88 262 PHE A O 1
ATOM 2032 N N . THR A 1 263 ? 17.107 -9.730 -22.767 1.00 98.06 263 THR A N 1
ATOM 2033 C CA . THR A 1 263 ? 18.235 -10.336 -23.481 1.00 98.06 263 THR A CA 1
ATOM 2034 C C . THR A 1 263 ? 19.433 -9.381 -23.540 1.00 98.06 263 THR A C 1
ATOM 2036 O O . THR A 1 263 ? 19.252 -8.165 -23.649 1.00 98.06 263 THR A O 1
ATOM 2039 N N . PRO A 1 264 ? 20.676 -9.898 -23.546 1.00 97.94 264 PRO A N 1
ATOM 2040 C CA . PRO A 1 264 ? 21.862 -9.059 -23.719 1.00 97.94 264 PRO A CA 1
ATOM 2041 C C . PRO A 1 264 ? 21.822 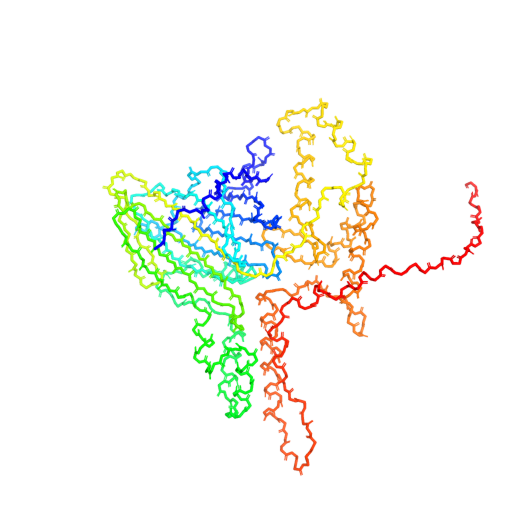-8.197 -24.990 1.00 97.94 264 PRO A C 1
ATOM 2043 O O . PRO A 1 264 ? 22.232 -7.041 -24.953 1.00 97.94 264 PRO A O 1
ATOM 2046 N N . ALA A 1 265 ? 21.280 -8.731 -26.091 1.00 98.00 265 ALA A N 1
ATOM 2047 C CA . ALA A 1 265 ? 21.152 -8.011 -27.358 1.00 98.00 265 ALA A CA 1
ATOM 2048 C C . ALA A 1 265 ? 20.220 -6.795 -27.247 1.00 98.00 265 ALA A C 1
ATOM 2050 O O . ALA A 1 265 ? 20.563 -5.710 -27.715 1.00 98.00 265 ALA A O 1
ATOM 2051 N N . PHE A 1 266 ? 19.070 -6.944 -26.580 1.00 97.50 266 PHE A N 1
ATOM 2052 C CA . PHE A 1 266 ? 18.171 -5.817 -26.346 1.00 97.50 266 PHE A CA 1
ATOM 2053 C C . PHE A 1 266 ? 18.798 -4.762 -25.429 1.00 97.50 266 PHE A C 1
ATOM 2055 O O . PHE A 1 266 ? 18.627 -3.568 -25.665 1.00 97.50 266 PHE A O 1
ATOM 2062 N N . LEU A 1 267 ? 19.549 -5.182 -24.407 1.00 97.38 267 LEU A N 1
ATOM 2063 C CA . LEU A 1 267 ? 20.238 -4.248 -23.515 1.00 97.38 267 LEU A CA 1
ATOM 2064 C C . LEU A 1 267 ? 21.317 -3.439 -24.243 1.00 97.38 267 LEU A C 1
ATOM 2066 O O . LEU A 1 267 ? 21.376 -2.228 -24.058 1.00 97.38 267 LEU A O 1
ATOM 2070 N N . ALA A 1 268 ? 22.093 -4.073 -25.125 1.00 97.31 268 ALA A N 1
ATOM 2071 C CA . ALA A 1 268 ? 23.054 -3.369 -25.972 1.00 97.31 268 ALA A CA 1
ATOM 2072 C C . ALA A 1 268 ? 22.361 -2.348 -26.894 1.00 97.31 268 ALA A C 1
ATOM 2074 O O . ALA A 1 268 ? 22.780 -1.195 -26.959 1.00 97.31 268 ALA A O 1
ATOM 2075 N N . PHE A 1 269 ? 21.254 -2.742 -27.535 1.00 96.38 269 PHE A N 1
ATOM 2076 C CA . PHE A 1 269 ? 20.438 -1.842 -28.356 1.00 96.38 269 PHE A CA 1
ATOM 2077 C C . PHE A 1 269 ? 19.891 -0.647 -27.557 1.00 96.38 269 PHE A C 1
ATOM 2079 O O . PHE A 1 269 ? 19.898 0.486 -28.038 1.00 96.38 269 PHE A O 1
ATOM 2086 N N . LEU A 1 270 ? 19.415 -0.880 -26.331 1.00 95.38 270 LEU A N 1
ATOM 2087 C CA . LEU A 1 270 ? 18.912 0.177 -25.455 1.00 95.38 270 LEU A CA 1
ATOM 2088 C C . LEU A 1 270 ? 20.012 1.181 -25.094 1.00 95.38 270 LEU A C 1
ATOM 2090 O O . LEU A 1 270 ? 19.767 2.388 -25.131 1.00 95.38 270 LEU A O 1
ATOM 2094 N N . ASP A 1 271 ? 21.209 0.699 -24.764 1.00 95.56 271 ASP A N 1
ATOM 2095 C CA . ASP A 1 271 ? 22.348 1.550 -24.413 1.00 95.56 271 ASP A CA 1
ATOM 2096 C C . ASP A 1 271 ? 22.844 2.369 -25.618 1.00 95.56 271 ASP A C 1
ATOM 2098 O O . ASP A 1 271 ? 23.108 3.569 -25.483 1.00 95.56 271 ASP A O 1
ATOM 2102 N N . GLU A 1 272 ? 22.885 1.770 -26.812 1.00 96.62 272 GLU A N 1
ATOM 2103 C CA . GLU A 1 272 ? 23.201 2.468 -28.063 1.00 96.62 272 GLU A CA 1
ATOM 2104 C C . GLU A 1 272 ? 22.168 3.562 -28.368 1.00 96.62 272 GLU A C 1
ATOM 2106 O O . GLU A 1 272 ? 22.529 4.722 -28.576 1.00 96.62 272 GLU A O 1
ATOM 2111 N N . ALA A 1 273 ? 20.873 3.232 -28.306 1.00 94.50 273 ALA A N 1
ATOM 2112 C CA . ALA A 1 273 ? 19.796 4.185 -28.562 1.00 94.50 273 ALA A CA 1
ATOM 2113 C C . ALA A 1 273 ? 19.840 5.383 -27.598 1.00 94.50 273 ALA A C 1
ATOM 2115 O O . ALA A 1 273 ? 19.617 6.523 -28.009 1.00 94.50 273 ALA A O 1
ATOM 2116 N N . ARG A 1 274 ? 20.143 5.140 -26.317 1.00 93.94 274 ARG A N 1
ATOM 2117 C CA . ARG A 1 274 ? 20.286 6.195 -25.300 1.00 93.94 274 ARG A CA 1
ATOM 2118 C C . ARG A 1 274 ? 21.506 7.074 -25.539 1.00 93.94 274 ARG A C 1
ATOM 2120 O O . ARG A 1 274 ? 21.425 8.277 -25.313 1.00 93.94 274 ARG A O 1
ATOM 2127 N N . SER A 1 275 ? 22.608 6.484 -25.990 1.00 93.88 275 SER A N 1
ATOM 2128 C CA . SER A 1 275 ? 23.835 7.218 -26.307 1.00 93.88 275 SER A CA 1
ATOM 2129 C C . SER A 1 275 ? 23.661 8.092 -27.553 1.00 93.88 275 SER A C 1
ATOM 2131 O O . SER A 1 275 ? 24.195 9.196 -27.603 1.00 93.88 275 SER A O 1
ATOM 2133 N N . ALA A 1 276 ? 22.873 7.628 -28.528 1.00 94.88 276 ALA A N 1
ATOM 2134 C CA . ALA A 1 276 ? 22.589 8.360 -29.759 1.00 94.88 276 ALA A CA 1
ATOM 2135 C C . ALA A 1 276 ? 21.681 9.588 -29.551 1.00 94.88 276 ALA A C 1
ATOM 2137 O O . ALA A 1 276 ? 21.854 10.594 -30.238 1.00 94.88 276 ALA A O 1
ATOM 2138 N N . ASP A 1 277 ? 20.719 9.533 -28.619 1.00 92.31 277 ASP A N 1
ATOM 2139 C CA . ASP A 1 277 ? 19.844 10.674 -28.306 1.00 92.31 277 ASP A CA 1
ATOM 2140 C C . ASP A 1 277 ? 19.451 10.745 -26.813 1.00 92.31 277 ASP A C 1
ATOM 2142 O O . ASP A 1 277 ? 18.360 10.297 -26.423 1.00 92.31 277 ASP A O 1
ATOM 2146 N N . PRO A 1 278 ? 20.303 11.349 -25.962 1.00 87.38 278 PRO A N 1
ATOM 2147 C CA . PRO A 1 278 ? 20.099 11.398 -24.514 1.00 87.38 278 PRO A CA 1
ATOM 2148 C C . PRO A 1 278 ? 19.086 12.465 -24.067 1.00 87.38 278 PRO A C 1
ATOM 2150 O O . PRO A 1 278 ? 18.880 12.649 -22.866 1.00 87.38 278 PRO A O 1
ATOM 2153 N N . ARG A 1 279 ? 18.475 13.215 -24.995 1.00 90.88 279 ARG A N 1
ATOM 2154 C CA . ARG A 1 279 ? 17.583 14.330 -24.651 1.00 90.88 279 ARG A CA 1
ATOM 2155 C C . ARG A 1 279 ? 16.307 13.827 -23.956 1.00 90.88 279 ARG A C 1
ATOM 2157 O O . ARG A 1 279 ? 15.708 12.852 -24.421 1.00 90.88 279 ARG A O 1
ATOM 2164 N N . PRO A 1 280 ? 15.822 14.510 -22.903 1.00 87.25 280 PRO A N 1
ATOM 2165 C CA . PRO A 1 280 ? 14.513 14.224 -22.326 1.00 87.25 280 PRO A CA 1
ATOM 2166 C C . PRO A 1 280 ? 13.409 14.246 -23.390 1.00 87.25 280 PRO A C 1
ATOM 2168 O O . PRO A 1 280 ? 13.405 15.086 -24.288 1.00 87.25 280 PRO A O 1
ATOM 2171 N N . GLY A 1 281 ? 12.480 13.294 -23.310 1.00 87.94 281 GLY A N 1
ATOM 2172 C CA . GLY A 1 281 ? 11.381 13.157 -24.272 1.00 87.94 281 GLY A CA 1
ATOM 2173 C C . GLY A 1 281 ? 11.741 12.505 -25.612 1.00 87.94 281 GLY A C 1
ATOM 2174 O O . GLY A 1 281 ? 10.817 12.210 -26.381 1.00 87.94 281 GLY A O 1
ATOM 2175 N N . SER A 1 282 ? 13.023 12.203 -25.867 1.00 93.56 282 SER A N 1
ATOM 2176 C CA . SER A 1 282 ? 13.450 11.416 -27.028 1.00 93.56 282 SER A CA 1
ATOM 2177 C C . SER A 1 282 ? 12.817 10.020 -27.030 1.00 93.56 282 SER A C 1
ATOM 2179 O O . SER A 1 282 ? 12.319 9.517 -26.014 1.00 93.56 282 SER A O 1
ATOM 2181 N N . ARG A 1 283 ? 12.858 9.343 -28.183 1.00 91.88 283 ARG A N 1
ATOM 2182 C CA . ARG A 1 283 ? 12.401 7.949 -28.284 1.00 91.88 283 ARG A CA 1
ATOM 2183 C C . ARG A 1 283 ? 13.174 7.036 -27.326 1.00 91.88 283 ARG A C 1
ATOM 2185 O O . ARG A 1 283 ? 12.564 6.173 -26.701 1.00 91.88 283 ARG A O 1
ATOM 2192 N N . ALA A 1 284 ? 14.483 7.246 -27.184 1.00 92.50 284 ALA A N 1
ATOM 2193 C CA . ALA A 1 284 ? 15.328 6.456 -26.294 1.00 92.50 284 ALA A CA 1
ATOM 2194 C C . ALA A 1 284 ? 14.994 6.697 -24.816 1.00 92.50 284 ALA A C 1
ATOM 2196 O O . ALA A 1 284 ? 14.881 5.739 -24.051 1.00 92.50 284 ALA A O 1
ATOM 2197 N N . HIS A 1 285 ? 14.735 7.952 -24.433 1.00 93.31 285 HIS A N 1
ATOM 2198 C CA . HIS A 1 285 ? 14.254 8.299 -23.094 1.00 93.31 285 HIS A CA 1
ATOM 2199 C C . HIS A 1 285 ? 12.923 7.609 -22.768 1.00 93.31 285 HIS A C 1
ATOM 2201 O O . HIS A 1 285 ? 12.790 6.945 -21.739 1.00 93.31 285 HIS A O 1
ATOM 2207 N N . ARG A 1 286 ? 11.948 7.680 -23.686 1.00 94.19 286 ARG A N 1
ATOM 2208 C CA . ARG A 1 286 ? 10.652 6.994 -23.535 1.00 94.19 286 ARG A CA 1
ATOM 2209 C C . ARG A 1 286 ? 10.817 5.477 -23.437 1.00 94.19 286 ARG A C 1
ATOM 2211 O O . ARG A 1 286 ? 10.103 4.849 -22.664 1.00 94.19 286 ARG A O 1
ATOM 2218 N N . MET A 1 287 ? 11.753 4.889 -24.179 1.00 93.94 287 MET A N 1
ATOM 2219 C CA . MET A 1 287 ? 12.027 3.451 -24.142 1.00 93.94 287 MET A CA 1
ATOM 2220 C C . MET A 1 287 ? 12.653 3.006 -22.814 1.00 93.94 287 MET A C 1
ATOM 2222 O O . MET A 1 287 ? 12.148 2.068 -22.203 1.00 93.94 287 MET A O 1
ATOM 2226 N N . GLU A 1 288 ? 13.679 3.705 -22.315 1.00 95.12 288 GLU A N 1
ATOM 2227 C CA . GLU A 1 288 ? 14.265 3.451 -20.984 1.00 95.12 288 GLU A CA 1
ATOM 2228 C C . GLU A 1 288 ? 13.201 3.558 -19.885 1.00 95.12 288 GLU A C 1
ATOM 2230 O O . GLU A 1 288 ? 13.156 2.745 -18.961 1.00 95.12 288 GLU A O 1
ATOM 2235 N N . ARG A 1 289 ? 12.285 4.519 -20.015 1.00 95.19 289 ARG A N 1
ATOM 2236 C CA . ARG A 1 289 ? 11.151 4.671 -19.106 1.00 95.19 289 ARG A CA 1
ATOM 2237 C C . ARG A 1 289 ? 10.213 3.457 -19.113 1.00 95.19 289 ARG A C 1
ATOM 2239 O O . ARG A 1 289 ? 9.813 3.010 -18.041 1.00 95.19 289 ARG A O 1
ATOM 2246 N N . GLN A 1 290 ? 9.897 2.891 -20.282 1.00 93.88 290 GLN A N 1
ATOM 2247 C CA . GLN A 1 290 ? 9.107 1.651 -20.375 1.00 93.88 290 GLN A CA 1
ATOM 2248 C C . GLN A 1 290 ? 9.857 0.448 -19.784 1.00 93.88 290 GLN A C 1
ATOM 2250 O O . GLN A 1 290 ? 9.267 -0.343 -19.051 1.00 93.88 290 GLN A O 1
ATOM 2255 N N . VAL A 1 291 ? 11.167 0.342 -20.031 1.00 96.00 291 VAL A N 1
ATOM 2256 C CA . VAL A 1 291 ? 12.034 -0.708 -19.464 1.00 96.00 291 VAL A CA 1
ATOM 2257 C C . VAL A 1 291 ? 12.010 -0.676 -17.935 1.00 96.00 291 VAL A C 1
ATOM 2259 O O . VAL A 1 291 ? 11.760 -1.702 -17.304 1.00 96.00 291 VAL A O 1
ATOM 2262 N N . ARG A 1 292 ? 12.159 0.509 -17.329 1.00 96.69 292 ARG A N 1
ATOM 2263 C CA . ARG A 1 292 ? 12.012 0.693 -15.874 1.00 96.69 292 ARG A CA 1
ATOM 2264 C C . ARG A 1 292 ? 10.621 0.315 -15.373 1.00 96.69 292 ARG A C 1
ATOM 2266 O O . ARG A 1 292 ? 10.499 -0.224 -14.278 1.00 96.69 292 ARG A O 1
ATOM 2273 N N . GLY A 1 293 ? 9.580 0.574 -16.164 1.00 95.06 293 GLY A N 1
ATOM 2274 C CA . GLY A 1 293 ? 8.219 0.127 -15.869 1.00 95.06 293 GLY A CA 1
ATOM 2275 C C . GLY A 1 293 ? 8.147 -1.392 -15.705 1.00 95.06 293 GLY A C 1
ATOM 2276 O O . GLY A 1 293 ? 7.667 -1.873 -14.684 1.00 95.06 293 GLY A O 1
ATOM 2277 N N . VAL A 1 294 ? 8.712 -2.148 -16.650 1.00 94.88 294 VAL A N 1
ATOM 2278 C CA . VAL A 1 294 ? 8.771 -3.619 -16.573 1.00 94.88 294 VAL A CA 1
ATOM 2279 C C . VAL A 1 294 ? 9.582 -4.086 -15.358 1.00 94.88 294 VAL A C 1
ATOM 2281 O O . VAL A 1 294 ? 9.136 -4.973 -14.633 1.00 94.88 294 VAL A O 1
ATOM 2284 N N . GLU A 1 295 ? 10.730 -3.467 -15.071 1.00 95.88 295 GLU A N 1
ATOM 2285 C CA . GLU A 1 295 ? 11.546 -3.785 -13.885 1.00 95.88 295 GLU A CA 1
ATOM 2286 C C . GLU A 1 295 ? 10.793 -3.575 -12.565 1.00 95.88 295 GLU A C 1
ATOM 2288 O O . GLU A 1 295 ? 11.024 -4.281 -11.582 1.00 95.88 295 GLU A O 1
ATOM 2293 N N . LEU A 1 296 ? 9.915 -2.574 -12.500 1.00 96.12 296 LEU A N 1
ATOM 2294 C CA . LEU A 1 296 ? 9.098 -2.299 -11.317 1.00 96.12 296 LEU A CA 1
ATOM 2295 C C . LEU A 1 296 ? 7.970 -3.329 -11.139 1.00 96.12 296 LEU A C 1
ATOM 2297 O O . LEU A 1 296 ? 7.466 -3.490 -10.028 1.00 96.12 296 LEU A O 1
ATOM 2301 N N . LEU A 1 297 ? 7.593 -4.042 -12.198 1.00 94.25 297 LEU A N 1
ATOM 2302 C CA . LEU A 1 297 ? 6.504 -5.021 -12.200 1.00 94.25 297 LEU A CA 1
ATOM 2303 C C . LEU A 1 297 ? 6.990 -6.480 -12.185 1.00 94.25 297 LEU A C 1
ATOM 2305 O O . LEU A 1 297 ? 6.166 -7.395 -12.193 1.00 94.25 297 LEU A O 1
ATOM 2309 N N . SER A 1 298 ? 8.307 -6.701 -12.140 1.00 93.69 298 SER A N 1
ATOM 2310 C CA . SER A 1 298 ? 8.916 -8.023 -12.294 1.00 93.69 298 SER A CA 1
ATOM 2311 C C . SER A 1 298 ? 9.594 -8.518 -11.019 1.00 93.69 298 SER A C 1
ATOM 2313 O O . SER A 1 298 ? 10.487 -7.871 -10.471 1.00 93.69 298 SER A O 1
ATOM 2315 N N . SER A 1 299 ? 9.193 -9.703 -10.565 1.00 94.19 299 SER A N 1
ATOM 2316 C CA . SER A 1 299 ? 9.817 -10.431 -9.459 1.00 94.19 299 SER A CA 1
ATOM 2317 C C . SER A 1 299 ? 9.817 -11.933 -9.744 1.00 94.19 299 SER A C 1
ATOM 2319 O O . SER A 1 299 ? 9.032 -12.401 -10.566 1.00 94.19 299 SER A O 1
ATOM 2321 N N . ARG A 1 300 ? 10.674 -12.692 -9.054 1.00 91.38 300 ARG A N 1
ATOM 2322 C CA . ARG A 1 300 ? 10.709 -14.162 -9.148 1.00 91.38 300 ARG A CA 1
ATOM 2323 C C . ARG A 1 300 ? 9.435 -14.818 -8.627 1.00 91.38 300 ARG A C 1
ATOM 2325 O O . ARG A 1 300 ? 9.164 -15.959 -8.965 1.00 91.38 300 ARG A O 1
ATOM 2332 N N . ASP A 1 301 ? 8.699 -14.120 -7.772 1.00 88.69 301 ASP A N 1
ATOM 2333 C CA . ASP A 1 301 ? 7.489 -14.620 -7.128 1.00 88.69 301 ASP A CA 1
ATOM 2334 C C . ASP A 1 301 ? 6.241 -14.336 -7.979 1.00 88.69 301 ASP A C 1
ATOM 2336 O O . ASP A 1 301 ? 5.319 -15.146 -8.031 1.00 88.69 301 ASP A O 1
ATOM 2340 N N . LYS A 1 302 ? 6.199 -13.172 -8.643 1.00 85.38 302 LYS A N 1
ATOM 2341 C CA . LYS A 1 302 ? 5.073 -12.730 -9.477 1.00 85.38 302 LYS A CA 1
ATOM 2342 C C . LYS A 1 302 ? 5.489 -11.699 -10.527 1.00 85.38 302 LYS A C 1
ATOM 2344 O O . LYS A 1 302 ? 6.305 -10.811 -10.261 1.00 85.38 302 LYS A O 1
ATOM 2349 N N . LEU A 1 303 ? 4.837 -11.753 -11.684 1.00 87.88 303 LEU A N 1
ATOM 2350 C CA . LEU A 1 303 ? 4.797 -10.649 -12.644 1.00 87.88 303 LEU A CA 1
ATOM 2351 C C . LEU A 1 303 ? 3.448 -9.951 -12.511 1.00 87.88 303 LEU A C 1
ATOM 2353 O O . LEU A 1 303 ? 2.403 -10.597 -12.481 1.00 87.88 303 LEU A O 1
ATOM 2357 N N . MET A 1 304 ? 3.481 -8.632 -12.391 1.00 89.12 304 MET A N 1
ATOM 2358 C CA . MET A 1 304 ? 2.287 -7.820 -12.182 1.00 89.12 304 MET A CA 1
ATOM 2359 C C . MET A 1 304 ? 1.806 -7.225 -13.499 1.00 89.12 304 MET A C 1
ATOM 2361 O O . MET A 1 304 ? 2.615 -6.754 -14.296 1.00 89.12 304 MET A O 1
ATOM 2365 N N . ALA A 1 305 ? 0.490 -7.183 -13.698 1.00 87.00 305 ALA A N 1
ATOM 2366 C CA . ALA A 1 305 ? -0.090 -6.567 -14.891 1.00 87.00 305 ALA A CA 1
ATOM 2367 C C . ALA A 1 305 ? 0.016 -5.031 -14.880 1.00 87.00 305 ALA A C 1
ATOM 2369 O O . ALA A 1 305 ? 0.136 -4.410 -15.933 1.00 87.00 305 ALA A O 1
ATOM 2370 N N . GLY A 1 306 ? 0.009 -4.402 -13.701 1.00 88.56 306 GLY A N 1
ATOM 2371 C CA . GLY A 1 306 ? 0.249 -2.964 -13.582 1.00 88.56 306 GLY A CA 1
ATOM 2372 C C . GLY A 1 306 ? -0.072 -2.399 -12.204 1.00 88.56 306 GLY A C 1
ATOM 2373 O O . GLY A 1 306 ? -0.789 -3.001 -11.415 1.00 88.56 306 GLY A O 1
ATOM 2374 N N . LEU A 1 307 ? 0.430 -1.206 -11.900 1.00 89.25 307 LEU A N 1
ATOM 2375 C CA . LEU A 1 307 ? 0.164 -0.524 -10.631 1.00 89.25 307 LEU A CA 1
ATOM 2376 C C . LEU A 1 307 ? -0.646 0.771 -10.848 1.00 89.25 307 LEU A C 1
ATOM 2378 O O . LEU A 1 307 ? -0.484 1.412 -11.887 1.00 89.25 307 LEU A O 1
ATOM 2382 N N . PRO A 1 308 ? -1.497 1.186 -9.888 1.00 84.25 308 PRO A N 1
ATOM 2383 C CA . PRO A 1 308 ? -1.798 0.478 -8.641 1.00 84.25 308 PRO A CA 1
ATOM 2384 C C . PRO A 1 308 ? -2.825 -0.652 -8.820 1.00 84.25 308 PRO A C 1
ATOM 2386 O O . PRO A 1 308 ? -2.801 -1.618 -8.070 1.00 84.25 308 PRO A O 1
ATOM 2389 N N . THR A 1 309 ? -3.707 -0.565 -9.817 1.00 78.12 309 THR A N 1
ATOM 2390 C CA . THR A 1 309 ? -4.968 -1.332 -9.884 1.00 78.12 309 THR A CA 1
ATOM 2391 C C . THR A 1 309 ? -4.807 -2.847 -10.048 1.00 78.12 309 THR A C 1
ATOM 2393 O O . THR A 1 309 ? -5.722 -3.586 -9.683 1.00 78.12 309 THR A O 1
ATOM 2396 N N . TYR A 1 310 ? -3.674 -3.314 -10.579 1.00 80.62 310 TYR A N 1
ATOM 2397 C CA . TYR A 1 310 ? -3.463 -4.702 -11.001 1.00 80.62 310 TYR A CA 1
ATOM 2398 C C . TYR A 1 310 ? -2.113 -5.251 -10.515 1.00 80.62 310 TYR A C 1
ATOM 2400 O O . TYR A 1 310 ? -1.364 -5.877 -11.268 1.00 80.62 310 TYR A O 1
ATOM 2408 N N . ALA A 1 311 ? -1.791 -4.990 -9.242 1.00 80.19 311 ALA A N 1
ATOM 2409 C CA . ALA A 1 311 ? -0.577 -5.433 -8.540 1.00 80.19 311 ALA A CA 1
ATOM 2410 C C . ALA A 1 311 ? -0.487 -6.969 -8.354 1.00 80.19 311 ALA A C 1
ATOM 2412 O O . ALA A 1 311 ? 0.030 -7.472 -7.357 1.00 80.19 311 ALA A O 1
ATOM 2413 N N . THR A 1 312 ? -1.054 -7.744 -9.267 1.00 76.19 312 THR A N 1
ATOM 2414 C CA . THR A 1 312 ? -1.222 -9.191 -9.178 1.00 76.19 312 THR A CA 1
ATOM 2415 C C . THR A 1 312 ? -1.092 -9.821 -10.563 1.00 76.19 312 THR A C 1
ATOM 2417 O O . THR A 1 312 ? -1.021 -9.117 -11.577 1.00 76.19 312 THR A O 1
ATOM 2420 N N . TYR A 1 313 ? -1.033 -11.148 -10.590 1.00 76.69 313 TYR A N 1
ATOM 2421 C CA . TYR A 1 313 ? -1.078 -11.938 -11.812 1.00 76.69 313 TYR A CA 1
ATOM 2422 C C . TYR A 1 313 ? -2.430 -11.760 -12.516 1.00 76.69 313 TYR A C 1
ATOM 2424 O O . TYR A 1 313 ? -3.482 -11.919 -11.892 1.00 76.69 313 TYR A O 1
ATOM 2432 N N . PHE A 1 314 ? -2.379 -11.510 -13.825 1.00 78.56 314 PHE A N 1
ATOM 2433 C CA . PHE A 1 314 ? -3.517 -11.596 -14.740 1.00 78.56 314 PHE A CA 1
ATOM 2434 C C . PHE A 1 314 ? -3.148 -12.516 -15.898 1.00 78.56 314 PHE A C 1
ATOM 2436 O O . PHE A 1 314 ? -2.252 -12.212 -16.689 1.00 78.56 314 PHE A O 1
ATOM 2443 N N . GLY A 1 315 ? -3.814 -13.667 -15.986 1.00 80.25 315 GLY A N 1
ATOM 2444 C CA . GLY A 1 315 ? -3.300 -14.769 -16.798 1.00 80.25 315 GLY A CA 1
ATOM 2445 C C . GLY A 1 315 ? -3.248 -14.481 -18.287 1.00 80.25 315 GLY A C 1
ATOM 2446 O O . GLY A 1 315 ? -2.222 -14.711 -18.931 1.00 80.25 315 GLY A O 1
ATOM 2447 N N . ARG A 1 316 ? -4.324 -13.905 -18.828 1.00 86.44 316 ARG A N 1
ATOM 2448 C CA . ARG A 1 316 ? -4.373 -13.497 -20.235 1.00 86.44 316 ARG A CA 1
ATOM 2449 C C . ARG A 1 316 ? -3.320 -12.432 -20.534 1.00 86.44 316 ARG A C 1
ATOM 2451 O O . ARG A 1 316 ? -2.565 -12.590 -21.488 1.00 86.44 316 ARG A O 1
ATOM 2458 N N . ASP A 1 317 ? -3.274 -11.372 -19.734 1.00 87.19 317 ASP A N 1
ATOM 2459 C CA . ASP A 1 317 ? -2.391 -10.224 -19.960 1.00 87.19 317 ASP A CA 1
ATOM 2460 C C . ASP A 1 317 ? -0.918 -10.619 -19.904 1.00 87.19 317 ASP A C 1
ATOM 2462 O O . ASP A 1 317 ? -0.113 -10.146 -20.707 1.00 87.19 317 ASP A O 1
ATOM 2466 N N . MET A 1 318 ? -0.568 -11.555 -19.021 1.00 86.31 318 MET A N 1
ATOM 2467 C CA . MET A 1 318 ? 0.787 -12.081 -18.941 1.00 86.31 318 MET A CA 1
ATOM 2468 C C . MET A 1 318 ? 1.145 -12.976 -20.126 1.00 86.31 318 MET A C 1
ATOM 2470 O O . MET A 1 318 ? 2.234 -12.822 -20.672 1.00 86.31 318 MET A O 1
ATOM 2474 N N . LEU A 1 319 ? 0.253 -13.870 -20.567 1.00 89.81 319 LEU A N 1
ATOM 2475 C CA . LEU A 1 319 ? 0.500 -14.710 -21.747 1.00 89.81 319 LEU A CA 1
ATOM 2476 C C . LEU A 1 319 ? 0.647 -13.868 -23.021 1.00 89.81 319 LEU A C 1
ATOM 2478 O O . LEU A 1 319 ? 1.554 -14.102 -23.818 1.00 89.81 319 LEU A O 1
ATOM 2482 N N . VAL A 1 320 ? -0.205 -12.854 -23.194 1.00 91.44 320 VAL A N 1
ATOM 2483 C CA . VAL A 1 320 ? -0.105 -11.908 -24.314 1.00 91.44 320 VAL A CA 1
ATOM 2484 C C . VAL A 1 320 ? 1.194 -11.103 -24.222 1.00 91.44 320 VAL A C 1
ATOM 2486 O O . VAL A 1 320 ? 1.919 -11.018 -25.213 1.00 91.44 320 VAL A O 1
ATOM 2489 N N . SER A 1 321 ? 1.542 -10.592 -23.036 1.00 90.56 321 SER A N 1
ATOM 2490 C CA . SER A 1 321 ? 2.823 -9.912 -22.796 1.00 90.56 321 SER A CA 1
ATOM 2491 C C . SER A 1 321 ? 4.014 -10.799 -23.154 1.00 90.56 321 SER A C 1
ATOM 2493 O O . SER A 1 321 ? 4.885 -10.365 -23.899 1.00 90.56 321 SER A O 1
ATOM 2495 N N . ALA A 1 322 ? 4.031 -12.060 -22.712 1.00 91.62 322 ALA A N 1
ATOM 2496 C CA . ALA A 1 322 ? 5.096 -13.001 -23.047 1.00 91.62 322 ALA A CA 1
ATOM 2497 C C . ALA A 1 322 ? 5.243 -13.163 -24.563 1.00 91.62 322 ALA A C 1
ATOM 2499 O O . ALA A 1 322 ? 6.352 -13.049 -25.070 1.00 91.62 322 ALA A O 1
ATOM 2500 N N . LEU A 1 323 ? 4.135 -13.338 -25.297 1.00 93.12 323 LEU A N 1
ATOM 2501 C CA . LEU A 1 323 ? 4.136 -13.456 -26.761 1.00 93.12 323 LEU A CA 1
ATOM 2502 C C . LEU A 1 323 ? 4.667 -12.203 -27.470 1.00 93.12 323 LEU A C 1
ATOM 2504 O O . LEU A 1 323 ? 5.408 -12.330 -28.452 1.00 93.12 323 LEU A O 1
ATOM 2508 N N . MET A 1 324 ? 4.297 -11.018 -26.982 1.00 93.94 324 MET A N 1
ATOM 2509 C CA . MET A 1 324 ? 4.733 -9.731 -27.531 1.00 93.94 324 MET A CA 1
ATOM 2510 C C . MET A 1 324 ? 6.206 -9.437 -27.230 1.00 93.94 324 MET A C 1
ATOM 2512 O O . MET A 1 324 ? 6.886 -8.824 -28.047 1.00 93.94 324 MET A O 1
ATOM 2516 N N . MET A 1 325 ? 6.707 -9.889 -26.079 1.00 94.50 325 MET A N 1
ATOM 2517 C CA . MET A 1 325 ? 8.041 -9.548 -25.581 1.00 94.50 325 MET A CA 1
ATOM 2518 C C . MET A 1 325 ? 9.119 -10.581 -25.945 1.00 94.50 325 MET A C 1
ATOM 2520 O O . MET A 1 325 ? 10.288 -10.344 -25.652 1.00 94.50 325 MET A O 1
ATOM 2524 N N . ARG A 1 326 ? 8.771 -11.691 -26.619 1.00 93.12 326 ARG A N 1
ATOM 2525 C CA . ARG A 1 326 ? 9.688 -12.810 -26.952 1.00 93.12 326 ARG A CA 1
ATOM 2526 C C . ARG A 1 326 ? 11.024 -12.395 -27.567 1.00 93.12 326 ARG A C 1
ATOM 2528 O O . ARG A 1 326 ? 12.020 -13.065 -27.346 1.00 93.12 326 ARG A O 1
ATOM 2535 N N . SER A 1 327 ? 11.059 -11.326 -28.362 1.00 94.56 327 SER A N 1
ATOM 2536 C CA . SER A 1 327 ? 12.292 -10.878 -29.024 1.00 94.56 327 SER A CA 1
ATOM 2537 C C . SER A 1 327 ? 13.251 -10.120 -28.101 1.00 94.56 327 SER A C 1
ATOM 2539 O O . SER A 1 327 ? 14.406 -9.911 -28.466 1.00 94.56 327 SER A O 1
ATOM 2541 N N . ILE A 1 328 ? 12.780 -9.662 -26.938 1.00 96.06 328 ILE A N 1
ATOM 2542 C CA . ILE A 1 328 ? 13.548 -8.805 -26.022 1.00 96.06 328 ILE A CA 1
ATOM 2543 C C . ILE A 1 328 ? 13.626 -9.349 -24.596 1.00 96.06 328 ILE A C 1
ATOM 2545 O O . ILE A 1 328 ? 14.518 -8.957 -23.846 1.00 96.06 328 ILE A O 1
ATOM 2549 N N . TRP A 1 329 ? 12.731 -10.257 -24.217 1.00 95.81 329 TRP A N 1
ATOM 2550 C CA . TRP A 1 329 ? 12.792 -11.001 -22.965 1.00 95.81 329 TRP A CA 1
ATOM 2551 C C . TRP A 1 329 ? 13.700 -12.209 -23.073 1.00 95.81 329 TRP A C 1
ATOM 2553 O O . TRP A 1 329 ? 13.846 -12.805 -24.136 1.00 95.81 329 TRP A O 1
ATOM 2563 N N . ARG A 1 330 ? 14.286 -12.584 -21.939 1.00 96.56 330 ARG A N 1
ATOM 2564 C CA . ARG A 1 330 ? 14.944 -13.880 -21.837 1.00 96.56 330 ARG A CA 1
ATOM 2565 C C . ARG A 1 330 ? 13.922 -15.014 -21.823 1.00 96.56 330 ARG A C 1
ATOM 2567 O O . ARG A 1 330 ? 12.782 -14.823 -21.391 1.00 96.56 330 ARG A O 1
ATOM 2574 N N . ASP A 1 331 ? 14.356 -16.201 -22.231 1.00 94.81 331 ASP A N 1
ATOM 2575 C CA . ASP A 1 331 ? 13.514 -17.399 -22.247 1.00 94.81 331 ASP A CA 1
ATOM 2576 C C . ASP A 1 331 ? 12.933 -17.695 -20.859 1.00 94.81 331 ASP A C 1
ATOM 2578 O O . ASP A 1 331 ? 11.748 -18.009 -20.743 1.00 94.81 331 ASP A O 1
ATOM 2582 N N . GLU A 1 332 ? 13.710 -17.457 -19.794 1.00 94.31 332 GLU A 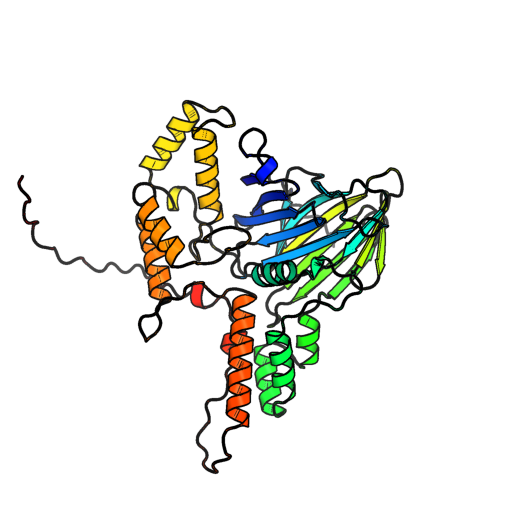N 1
ATOM 2583 C CA . GLU A 1 332 ? 13.275 -17.678 -18.413 1.00 94.31 332 GLU A CA 1
ATOM 2584 C C . GLU A 1 332 ? 12.045 -16.833 -18.028 1.00 94.31 332 GLU A C 1
ATOM 2586 O O . GLU A 1 332 ? 11.220 -17.273 -17.229 1.00 94.31 332 GLU A O 1
ATOM 2591 N N . MET A 1 333 ? 11.861 -15.645 -18.621 1.00 94.50 333 MET A N 1
ATOM 2592 C CA . MET A 1 333 ? 10.658 -14.829 -18.397 1.00 94.50 333 MET A CA 1
ATOM 2593 C C . MET A 1 333 ? 9.421 -15.462 -19.036 1.00 94.50 333 MET A C 1
ATOM 2595 O O . MET A 1 333 ? 8.338 -15.454 -18.449 1.00 94.50 333 MET A O 1
ATOM 2599 N N . SER A 1 334 ? 9.576 -16.027 -20.235 1.00 92.56 334 SER A N 1
ATOM 2600 C CA . SER A 1 334 ? 8.488 -16.722 -20.930 1.00 92.56 334 SER A CA 1
ATOM 2601 C C . SER A 1 334 ? 8.112 -18.009 -20.197 1.00 92.56 334 SER A C 1
ATOM 2603 O O . SER A 1 334 ? 6.929 -18.267 -19.970 1.00 92.56 334 SER A O 1
ATOM 2605 N N . GLU A 1 335 ? 9.112 -18.780 -19.760 1.00 92.75 335 GLU A N 1
ATOM 2606 C CA . GLU A 1 335 ? 8.916 -19.965 -18.921 1.00 92.75 335 GLU A CA 1
ATOM 2607 C C . GLU A 1 335 ? 8.197 -19.613 -17.619 1.00 92.75 335 GLU A C 1
ATOM 2609 O O . GLU A 1 335 ? 7.234 -20.285 -17.255 1.00 92.75 335 GLU A O 1
ATOM 2614 N N . PHE A 1 336 ? 8.601 -18.529 -16.952 1.00 90.81 336 PHE A N 1
ATOM 2615 C CA . PHE A 1 336 ? 7.964 -18.069 -15.723 1.00 90.81 336 PHE A CA 1
ATOM 2616 C C . PHE A 1 336 ? 6.475 -17.743 -15.920 1.00 90.81 336 PHE A C 1
ATOM 2618 O O . PHE A 1 336 ? 5.639 -18.128 -15.095 1.00 90.81 336 PHE A O 1
ATOM 2625 N N . VAL A 1 337 ? 6.112 -17.071 -17.018 1.00 90.19 337 VAL A N 1
ATOM 2626 C CA . VAL A 1 337 ? 4.707 -16.770 -17.345 1.00 90.19 337 VAL A CA 1
ATOM 2627 C C . VAL A 1 337 ? 3.902 -18.052 -17.561 1.00 90.19 337 VAL A C 1
ATOM 2629 O O . VAL A 1 337 ? 2.814 -18.198 -16.997 1.00 90.19 337 VAL A O 1
ATOM 2632 N N . VAL A 1 338 ? 4.433 -18.988 -18.352 1.00 90.00 338 VAL A N 1
ATOM 2633 C CA . VAL A 1 338 ? 3.767 -20.267 -18.631 1.00 90.00 338 VAL A CA 1
ATOM 2634 C C . VAL A 1 338 ? 3.629 -21.085 -17.348 1.00 90.00 338 VAL A C 1
ATOM 2636 O O . VAL A 1 338 ? 2.532 -21.544 -17.037 1.00 90.00 338 VAL A O 1
ATOM 2639 N N . ALA A 1 339 ? 4.693 -21.200 -16.552 1.00 89.31 339 ALA A N 1
ATOM 2640 C CA . ALA A 1 339 ? 4.679 -21.891 -15.267 1.00 89.31 339 ALA A CA 1
ATOM 2641 C C . ALA A 1 339 ? 3.665 -21.272 -14.292 1.00 89.31 339 ALA A C 1
ATOM 2643 O O . ALA A 1 339 ? 2.926 -22.003 -13.637 1.00 89.31 339 ALA A O 1
ATOM 2644 N N . SER A 1 340 ? 3.563 -19.939 -14.246 1.00 85.75 340 SER A N 1
ATOM 2645 C CA . SER A 1 340 ? 2.579 -19.231 -13.416 1.00 85.75 340 SER A CA 1
ATOM 2646 C C . SER A 1 340 ? 1.136 -19.558 -13.808 1.00 85.75 340 SER A C 1
ATOM 2648 O O . SER A 1 340 ? 0.286 -19.705 -12.931 1.00 85.75 340 SER A O 1
ATOM 2650 N N . ALA A 1 341 ? 0.853 -19.684 -15.109 1.00 86.25 341 ALA A N 1
ATOM 2651 C CA . ALA A 1 341 ? -0.464 -20.084 -15.604 1.00 86.25 341 ALA A CA 1
ATOM 2652 C C . ALA A 1 341 ? -0.763 -21.562 -15.316 1.00 86.25 341 ALA A C 1
ATOM 2654 O O . ALA A 1 341 ? -1.837 -21.884 -14.808 1.00 86.25 341 ALA A O 1
ATOM 2655 N N . LEU A 1 342 ? 0.199 -22.453 -15.576 1.00 88.00 342 LEU A N 1
ATOM 2656 C CA . LEU A 1 342 ? 0.056 -23.889 -15.322 1.00 88.00 342 LEU A CA 1
ATOM 2657 C C . LEU A 1 342 ? -0.110 -24.198 -13.829 1.00 88.00 342 LEU A C 1
ATOM 2659 O O . LEU A 1 342 ? -0.933 -25.032 -13.465 1.00 88.00 342 LEU A O 1
ATOM 2663 N N . GLY A 1 343 ? 0.603 -23.483 -12.954 1.00 84.50 343 GLY A N 1
ATOM 2664 C CA . GLY A 1 343 ? 0.463 -23.605 -11.499 1.00 84.50 343 GLY A CA 1
ATOM 2665 C C . GLY A 1 343 ? -0.903 -23.161 -10.961 1.00 84.50 343 GLY A C 1
ATOM 2666 O O . GLY A 1 343 ? -1.219 -23.425 -9.804 1.00 84.50 343 GLY A O 1
ATOM 2667 N N . LYS A 1 344 ? -1.722 -22.501 -11.791 1.00 82.88 344 LYS A N 1
ATOM 2668 C CA . LYS A 1 344 ? -3.073 -22.018 -11.469 1.00 82.88 344 LYS A CA 1
ATOM 2669 C C . LYS A 1 344 ? -4.168 -22.767 -12.242 1.00 82.88 344 LYS A C 1
ATOM 2671 O O . LYS A 1 344 ? -5.300 -22.284 -12.311 1.00 82.88 344 LYS A O 1
ATOM 2676 N N . LEU A 1 345 ? -3.844 -23.926 -12.820 1.00 85.31 345 LEU A N 1
ATOM 2677 C CA . LEU A 1 345 ? -4.823 -24.830 -13.419 1.00 85.31 345 LEU A CA 1
ATOM 2678 C C . LEU A 1 345 ? -5.663 -25.515 -12.337 1.00 85.31 345 LEU A C 1
ATOM 2680 O O . LEU A 1 345 ? -5.142 -26.121 -11.400 1.00 85.31 345 LEU A O 1
ATOM 2684 N N . SER A 1 346 ? -6.981 -25.458 -12.492 1.00 83.25 346 SER A N 1
ATOM 2685 C CA . SER A 1 346 ? -7.917 -26.251 -11.706 1.00 83.25 346 SER A CA 1
ATOM 2686 C C . SER A 1 346 ? -7.866 -27.728 -12.129 1.00 83.25 346 SER A C 1
ATOM 2688 O O . SER A 1 346 ? -7.470 -28.041 -13.257 1.00 83.25 346 SER A O 1
ATOM 2690 N N . PRO A 1 347 ? -8.376 -28.654 -11.293 1.00 84.56 347 PRO A N 1
ATOM 2691 C CA . PRO A 1 347 ? -8.561 -30.054 -11.688 1.00 84.56 347 PRO A CA 1
ATOM 2692 C C . PRO A 1 347 ? -9.439 -30.247 -12.936 1.00 84.56 347 PRO A C 1
ATOM 2694 O O . PRO A 1 347 ? -9.375 -31.288 -13.579 1.00 84.56 347 PRO A O 1
ATOM 2697 N N . THR A 1 348 ? -10.261 -29.250 -13.282 1.00 88.00 348 THR A N 1
ATOM 2698 C CA . THR A 1 348 ? -11.136 -29.243 -14.464 1.00 88.00 348 THR A CA 1
ATOM 2699 C C . THR A 1 348 ? -10.517 -28.534 -15.674 1.00 88.00 348 THR A C 1
ATOM 2701 O O . THR A 1 348 ? -11.200 -28.326 -16.675 1.00 88.00 348 THR A O 1
ATOM 2704 N N . GLY A 1 349 ? -9.238 -28.145 -15.600 1.00 86.06 349 GLY A N 1
ATOM 2705 C CA . GLY A 1 349 ? -8.503 -27.512 -16.699 1.00 86.06 349 GLY A CA 1
ATOM 2706 C C . GLY A 1 349 ? -8.774 -26.015 -16.888 1.00 86.06 349 GLY A C 1
ATOM 2707 O O . GLY A 1 349 ? -8.399 -25.458 -17.916 1.00 86.06 349 GLY A O 1
ATOM 2708 N N . GLN A 1 350 ? -9.417 -25.350 -15.925 1.00 84.81 350 GLN A N 1
ATOM 2709 C CA . GLN A 1 350 ? -9.638 -23.899 -15.954 1.00 84.81 350 GLN A CA 1
ATOM 2710 C C . GLN A 1 350 ? -8.444 -23.168 -15.335 1.00 84.81 350 GLN A C 1
ATOM 2712 O O . GLN A 1 350 ? -7.929 -23.600 -14.310 1.00 84.81 350 GLN A O 1
ATOM 2717 N N . VAL A 1 351 ? -8.018 -22.048 -15.920 1.00 81.69 351 VAL A N 1
ATOM 2718 C CA . VAL A 1 351 ? -6.942 -21.204 -15.367 1.00 81.69 351 VAL A CA 1
ATOM 2719 C C . VAL A 1 351 ? -7.555 -19.987 -14.684 1.00 81.69 351 VAL A C 1
ATOM 2721 O O . VAL A 1 351 ? -8.456 -19.358 -15.241 1.00 81.69 351 VAL A O 1
ATOM 2724 N N . SER A 1 352 ? -7.058 -19.631 -13.496 1.00 76.25 352 SER A N 1
ATOM 2725 C CA . SER A 1 352 ? -7.528 -18.431 -12.792 1.00 76.25 352 SER A CA 1
ATOM 2726 C C . SER A 1 352 ? -7.321 -17.161 -13.625 1.00 76.25 352 SER A C 1
ATOM 2728 O O . SER A 1 352 ? -6.235 -16.928 -14.158 1.00 76.25 352 SER A O 1
ATOM 2730 N N . HIS A 1 353 ? -8.351 -16.316 -13.704 1.00 78.50 353 HIS A N 1
ATOM 2731 C CA . HIS A 1 353 ? -8.279 -15.037 -14.418 1.00 78.50 353 HIS A CA 1
ATOM 2732 C C . HIS A 1 353 ? -7.353 -14.031 -13.712 1.00 78.50 353 HIS A C 1
ATOM 2734 O O . HIS A 1 353 ? -6.564 -13.349 -14.365 1.00 78.50 353 HIS A O 1
ATOM 2740 N N . GLU A 1 354 ? -7.413 -13.998 -12.381 1.00 78.56 354 GLU A N 1
ATOM 2741 C CA . GLU A 1 354 ? -6.641 -13.124 -11.496 1.00 78.56 354 GLU A CA 1
ATOM 2742 C C . GLU A 1 354 ? -6.122 -13.965 -10.320 1.00 78.56 354 GLU A C 1
ATOM 2744 O O . GLU A 1 354 ? -6.757 -14.939 -9.908 1.00 78.56 354 GLU A O 1
ATOM 2749 N N . GLU A 1 355 ? -4.954 -13.632 -9.778 1.00 75.94 355 GLU A N 1
ATOM 2750 C CA . GLU A 1 355 ? -4.506 -14.224 -8.516 1.00 75.94 355 GLU A CA 1
ATOM 2751 C C . GLU A 1 355 ? -5.076 -13.455 -7.324 1.00 75.94 355 GLU A C 1
ATOM 2753 O O . GLU A 1 355 ? -4.870 -12.244 -7.180 1.00 75.94 355 GLU A O 1
ATOM 2758 N N . ALA A 1 356 ? -5.758 -14.178 -6.435 1.00 76.38 356 ALA A N 1
ATOM 2759 C CA . ALA A 1 356 ? -6.217 -13.637 -5.170 1.00 76.38 356 ALA A CA 1
ATOM 2760 C C . ALA A 1 356 ? -5.033 -13.518 -4.196 1.00 76.38 356 ALA A C 1
ATOM 2762 O O . ALA A 1 356 ? -4.526 -14.515 -3.685 1.00 76.38 356 ALA A O 1
ATOM 2763 N N . LEU A 1 357 ? -4.605 -12.283 -3.916 1.00 75.69 357 LEU A N 1
ATOM 2764 C CA . LEU A 1 357 ? -3.580 -11.957 -2.918 1.00 75.69 357 LEU A CA 1
ATOM 2765 C C . LEU A 1 357 ? -4.124 -10.987 -1.865 1.00 75.69 357 LEU A C 1
ATOM 2767 O O . LEU A 1 357 ? -5.091 -10.254 -2.103 1.00 75.69 357 LEU A O 1
ATOM 2771 N N . GLY A 1 358 ? -3.477 -10.968 -0.697 1.00 81.44 358 GLY A N 1
ATOM 2772 C CA . GLY A 1 358 ? -3.788 -10.035 0.386 1.00 81.44 358 GLY A CA 1
ATOM 2773 C C . GLY A 1 358 ? -5.275 -10.029 0.749 1.00 81.44 358 GLY A C 1
ATOM 2774 O O . GLY A 1 358 ? -5.857 -11.062 1.076 1.00 81.44 358 GLY A O 1
ATOM 2775 N N . GLY A 1 359 ? -5.913 -8.860 0.665 1.00 81.19 359 GLY A N 1
ATOM 2776 C CA . GLY A 1 359 ? -7.322 -8.692 1.024 1.00 81.19 359 GLY A CA 1
ATOM 2777 C C . GLY A 1 359 ? -8.311 -9.396 0.090 1.00 81.19 359 GLY A C 1
ATOM 2778 O O . GLY A 1 359 ? -9.383 -9.762 0.559 1.00 81.19 359 GLY A O 1
ATOM 2779 N N . GLN A 1 360 ? -7.966 -9.640 -1.184 1.00 83.88 360 GLN A N 1
ATOM 2780 C CA . GLN A 1 360 ? -8.831 -10.418 -2.085 1.00 83.88 360 GLN A CA 1
ATOM 2781 C C . GLN A 1 360 ? -8.892 -11.882 -1.635 1.00 83.88 360 GLN A C 1
ATOM 2783 O O . GLN A 1 360 ? -9.980 -12.434 -1.507 1.00 83.88 360 GLN A O 1
ATOM 2788 N N . ALA A 1 361 ? -7.740 -12.474 -1.300 1.00 84.75 361 ALA A N 1
ATOM 2789 C CA . ALA A 1 361 ? -7.679 -13.834 -0.764 1.00 84.75 361 ALA A CA 1
ATOM 2790 C C . ALA A 1 361 ? -8.477 -13.960 0.542 1.00 84.75 361 ALA A C 1
ATOM 2792 O O . ALA A 1 361 ? -9.241 -14.905 0.718 1.00 84.75 361 ALA A O 1
ATOM 2793 N N . VAL A 1 362 ? -8.351 -12.976 1.442 1.00 87.69 362 VAL A N 1
ATOM 2794 C CA . VAL A 1 362 ? -9.129 -12.940 2.691 1.00 87.69 362 VAL A CA 1
ATOM 2795 C C . VAL A 1 362 ? -10.631 -12.853 2.410 1.00 87.69 362 VAL A C 1
ATOM 2797 O O . VAL A 1 362 ? -11.399 -13.566 3.048 1.00 87.69 362 VAL A O 1
ATOM 2800 N N . ARG A 1 363 ? -11.059 -12.017 1.458 1.00 88.75 363 ARG A N 1
ATOM 2801 C CA . ARG A 1 363 ? -12.470 -11.849 1.073 1.00 88.75 363 ARG A CA 1
ATOM 2802 C C . ARG A 1 363 ? -13.081 -13.138 0.520 1.00 88.75 363 ARG A C 1
ATOM 2804 O O . ARG A 1 363 ? -14.162 -13.546 0.950 1.00 88.75 363 ARG A O 1
ATOM 2811 N N . GLU A 1 364 ? -12.391 -13.779 -0.417 1.00 88.69 364 GLU A N 1
ATOM 2812 C CA . GLU A 1 364 ? -12.839 -15.036 -1.026 1.00 88.69 364 GLU A CA 1
ATOM 2813 C C . GLU A 1 364 ? -12.899 -16.155 0.013 1.00 88.69 364 GLU A C 1
ATOM 2815 O O . GLU A 1 364 ? -13.922 -16.823 0.146 1.00 88.69 364 GLU A O 1
ATOM 2820 N N . ALA A 1 365 ? -11.852 -16.295 0.828 1.00 90.19 365 ALA A N 1
ATOM 2821 C CA . ALA A 1 365 ? -11.806 -17.319 1.861 1.00 90.19 365 ALA A CA 1
ATOM 2822 C C . ALA A 1 365 ? -12.832 -17.076 2.982 1.00 90.19 365 ALA A C 1
ATOM 2824 O O . ALA A 1 365 ? -13.385 -18.031 3.524 1.00 90.19 365 ALA A O 1
ATOM 2825 N N . ALA A 1 366 ? -13.118 -15.816 3.327 1.00 93.06 366 ALA A N 1
ATOM 2826 C CA . ALA A 1 366 ? -14.194 -15.466 4.252 1.00 93.06 366 ALA A CA 1
ATOM 2827 C C . ALA A 1 366 ? -15.562 -15.907 3.706 1.00 93.06 366 ALA A C 1
ATOM 2829 O O . ALA A 1 366 ? -16.346 -16.504 4.441 1.00 93.06 366 ALA A O 1
ATOM 2830 N N . SER A 1 367 ? -15.811 -15.684 2.413 1.00 92.31 367 SER A N 1
ATOM 2831 C CA . SER A 1 367 ? -17.044 -16.117 1.741 1.00 92.31 367 SER A CA 1
ATOM 2832 C C . SER A 1 367 ? -17.166 -17.642 1.694 1.00 92.31 367 SER A C 1
ATOM 2834 O O . SER A 1 367 ? -18.210 -18.186 2.051 1.00 92.31 367 SER A O 1
ATOM 2836 N N . GLU A 1 368 ? -16.086 -18.338 1.319 1.00 92.19 368 GLU A N 1
ATOM 2837 C CA . GLU A 1 368 ? -16.017 -19.807 1.322 1.00 92.19 368 GLU A CA 1
ATOM 2838 C C . GLU A 1 368 ? -16.312 -20.359 2.723 1.00 92.19 368 GLU A C 1
ATOM 2840 O O . GLU A 1 368 ? -17.142 -21.252 2.892 1.00 92.19 368 GLU A O 1
ATOM 2845 N N . TYR A 1 369 ? -15.681 -19.786 3.749 1.00 93.06 369 TYR A N 1
ATOM 2846 C CA . TYR A 1 369 ? -15.879 -20.193 5.134 1.00 93.06 369 TYR A CA 1
ATOM 2847 C C . TYR A 1 369 ? -17.333 -20.029 5.592 1.00 93.06 369 TYR A C 1
ATOM 2849 O O . TYR A 1 369 ? -17.885 -20.947 6.200 1.00 93.06 369 TYR A O 1
ATOM 2857 N N . VAL A 1 370 ? -17.955 -18.881 5.302 1.00 94.50 370 VAL A N 1
ATOM 2858 C CA . VAL A 1 370 ? -19.364 -18.620 5.637 1.00 94.50 370 VAL A CA 1
ATOM 2859 C C . VAL A 1 370 ? -20.264 -19.679 5.000 1.00 94.50 370 VAL A C 1
ATOM 2861 O O . VAL A 1 370 ? -21.076 -20.279 5.702 1.00 94.50 370 VAL A O 1
ATOM 2864 N N . GLY A 1 371 ? -20.053 -19.988 3.716 1.00 92.62 371 GLY A N 1
ATOM 2865 C CA . GLY A 1 371 ? -20.808 -21.029 3.014 1.00 92.62 371 GLY A CA 1
ATOM 2866 C C . GLY A 1 371 ? -20.647 -22.421 3.635 1.00 92.62 371 GLY A C 1
ATOM 2867 O O . GLY A 1 371 ? -21.628 -23.147 3.778 1.00 92.62 371 GLY A O 1
ATOM 2868 N N . LEU A 1 372 ? -19.434 -22.787 4.064 1.00 92.69 372 LEU A N 1
ATOM 2869 C CA . LEU A 1 372 ? -19.183 -24.074 4.723 1.00 92.69 372 LEU A CA 1
ATOM 2870 C C . LEU A 1 372 ? -19.860 -24.179 6.096 1.00 92.69 372 LEU A C 1
ATOM 2872 O O . LEU A 1 372 ? -20.372 -25.243 6.445 1.00 92.69 372 LEU A O 1
ATOM 2876 N N . VAL A 1 373 ? -19.863 -23.097 6.881 1.00 91.69 373 VAL A N 1
ATOM 2877 C CA . VAL A 1 373 ? -20.559 -23.069 8.178 1.00 91.69 373 VAL A CA 1
ATOM 2878 C C . VAL A 1 373 ? -22.068 -23.190 7.976 1.00 91.69 373 VAL A C 1
ATOM 2880 O O . VAL A 1 373 ? -22.699 -23.996 8.659 1.00 91.69 373 VAL A O 1
ATOM 2883 N N . ASP A 1 374 ? -22.630 -22.463 7.010 1.00 92.44 374 ASP A N 1
ATOM 2884 C CA . ASP A 1 374 ? -24.066 -22.495 6.717 1.00 92.44 374 ASP A CA 1
ATOM 2885 C C . ASP A 1 374 ? -24.510 -23.875 6.214 1.00 92.44 374 ASP A C 1
ATOM 2887 O O . ASP A 1 374 ? -25.502 -24.422 6.697 1.00 92.44 374 ASP A O 1
ATOM 2891 N N . ALA A 1 375 ? -23.729 -24.500 5.327 1.00 91.19 375 ALA A N 1
ATOM 2892 C CA . ALA A 1 375 ? -23.983 -25.865 4.871 1.00 91.19 375 ALA A CA 1
ATOM 2893 C C . ALA A 1 375 ? -23.900 -26.888 6.017 1.00 91.19 375 ALA A C 1
ATOM 2895 O O . ALA A 1 375 ? -24.732 -27.791 6.104 1.00 91.19 375 ALA A O 1
ATOM 2896 N N . SER A 1 376 ? -22.928 -26.738 6.924 1.00 88.69 376 SER A N 1
ATOM 2897 C CA . SER A 1 376 ? -22.803 -27.614 8.093 1.00 88.69 376 SER A CA 1
ATOM 2898 C C . SER A 1 376 ? -23.962 -27.450 9.076 1.00 88.69 376 SER A C 1
ATOM 2900 O O . SER A 1 376 ? -24.318 -28.424 9.733 1.00 88.69 376 SER A O 1
ATOM 2902 N N . ALA A 1 377 ? -24.524 -26.246 9.208 1.00 86.31 377 ALA A N 1
ATOM 2903 C CA . ALA A 1 377 ? -25.673 -25.988 10.073 1.00 86.31 377 ALA A CA 1
ATOM 2904 C C . ALA A 1 377 ? -26.987 -26.521 9.477 1.00 86.31 377 ALA A C 1
ATOM 2906 O O . ALA A 1 377 ? -27.880 -26.913 10.223 1.00 86.31 377 ALA A O 1
ATOM 2907 N N . ALA A 1 378 ? -27.099 -26.553 8.145 1.00 84.56 378 ALA A N 1
ATOM 2908 C CA . ALA A 1 378 ? -28.268 -27.065 7.429 1.00 84.56 378 ALA A CA 1
ATOM 2909 C C . ALA A 1 378 ? -28.283 -28.599 7.265 1.00 84.56 378 ALA A C 1
ATOM 2911 O O . ALA A 1 378 ? -29.315 -29.165 6.903 1.00 84.56 378 ALA A O 1
ATOM 2912 N N . ALA A 1 379 ? -27.159 -29.284 7.503 1.00 79.38 379 ALA A N 1
ATOM 2913 C CA . ALA A 1 379 ? -27.077 -30.735 7.373 1.00 79.38 379 ALA A CA 1
ATOM 2914 C C . ALA A 1 379 ? -27.923 -31.443 8.459 1.00 79.38 379 ALA A C 1
ATOM 2916 O O . ALA A 1 379 ? -27.803 -31.107 9.640 1.00 79.38 379 ALA A O 1
ATOM 2917 N N . PRO A 1 380 ? -28.763 -32.436 8.101 1.00 60.03 380 PRO A N 1
ATOM 2918 C CA . PRO A 1 380 ? -29.561 -33.168 9.079 1.00 60.03 380 PRO A CA 1
ATOM 2919 C C . PRO A 1 380 ? -28.654 -33.908 10.067 1.00 60.03 380 PRO A C 1
ATOM 2921 O O . PRO A 1 380 ? -27.641 -34.492 9.681 1.00 60.03 380 PRO A O 1
ATOM 2924 N N . ALA A 1 381 ? -29.036 -33.912 11.347 1.00 57.94 381 ALA A N 1
ATOM 2925 C CA . ALA A 1 381 ? -28.347 -34.648 12.403 1.00 57.94 381 ALA A CA 1
ATOM 2926 C C . ALA A 1 381 ? -28.532 -36.166 12.213 1.00 57.94 381 ALA A C 1
ATOM 2928 O O . ALA A 1 381 ? -29.318 -36.810 12.902 1.00 57.94 381 ALA A O 1
ATOM 2929 N N . THR A 1 382 ? -27.840 -36.762 11.245 1.00 46.03 382 THR A N 1
ATOM 2930 C CA . THR A 1 382 ? -27.799 -38.217 11.093 1.00 46.03 382 THR A CA 1
ATOM 2931 C C . THR A 1 382 ? -26.902 -38.790 12.185 1.00 46.03 382 THR A C 1
ATOM 2933 O O . THR A 1 382 ? -25.696 -38.546 12.196 1.00 46.03 382 THR A O 1
ATOM 2936 N N . GLY A 1 383 ? -27.504 -39.526 13.123 1.00 40.62 383 GLY A N 1
ATOM 2937 C CA . GLY A 1 383 ? -26.880 -40.127 14.307 1.00 40.62 383 GLY A CA 1
ATOM 2938 C C . GLY A 1 383 ? -25.882 -41.259 14.036 1.00 40.62 383 GLY A C 1
ATOM 2939 O O . GLY A 1 383 ? -25.970 -42.317 14.647 1.00 40.62 383 GLY A O 1
ATOM 2940 N N . SER A 1 384 ? -24.906 -41.053 13.158 1.00 35.53 384 SER A N 1
ATOM 2941 C CA . SER A 1 384 ? -23.798 -41.983 12.936 1.00 35.53 384 SER A CA 1
ATOM 2942 C C . SER A 1 384 ? -22.489 -41.204 12.894 1.00 35.53 384 SER A C 1
ATOM 2944 O O . SER A 1 384 ? -22.375 -40.254 12.125 1.00 35.53 384 SER A O 1
ATOM 2946 N N . GLY A 1 385 ? -21.517 -41.605 13.719 1.00 37.53 385 GLY A N 1
ATOM 2947 C CA . GLY A 1 385 ? -20.218 -40.957 13.950 1.00 37.53 385 GLY A CA 1
ATOM 2948 C C . GLY A 1 385 ? -19.248 -40.900 12.760 1.00 37.53 385 GLY A C 1
ATOM 2949 O O . GLY A 1 385 ? -18.064 -41.182 12.923 1.00 37.53 385 GLY A O 1
ATOM 2950 N N . GLY A 1 386 ? -19.715 -40.516 11.574 1.00 33.28 386 GLY A N 1
ATOM 2951 C CA . GLY A 1 386 ? -18.875 -40.109 10.455 1.00 33.28 386 GLY A CA 1
ATOM 2952 C C . GLY A 1 386 ? -18.547 -38.623 10.571 1.00 33.28 386 GLY A C 1
ATOM 2953 O O . GLY A 1 386 ? -19.449 -37.790 10.615 1.00 33.28 386 GLY A O 1
ATOM 2954 N N . LEU A 1 387 ? -17.257 -38.280 10.639 1.00 38.53 387 LEU A N 1
ATOM 2955 C CA . LEU A 1 387 ? -16.784 -36.895 10.585 1.00 38.53 387 LEU A CA 1
ATOM 2956 C C . LEU A 1 387 ? -17.343 -36.206 9.325 1.00 38.53 387 LEU A C 1
ATOM 2958 O O . LEU A 1 387 ? -16.840 -36.424 8.223 1.00 38.53 387 LEU A O 1
ATOM 2962 N N . ALA A 1 388 ? -18.330 -35.325 9.493 1.00 40.12 388 ALA A N 1
ATOM 2963 C CA . ALA A 1 388 ? -18.609 -34.291 8.505 1.00 40.12 388 ALA A CA 1
ATOM 2964 C C . ALA A 1 388 ? -17.312 -33.492 8.255 1.00 40.12 388 ALA A C 1
ATOM 2966 O O . ALA A 1 388 ? -16.530 -33.297 9.199 1.00 40.12 388 ALA A O 1
ATOM 2967 N N . PRO A 1 389 ? -17.035 -33.043 7.017 1.00 40.94 389 PRO A N 1
ATOM 2968 C CA . PRO A 1 389 ? -15.834 -32.274 6.726 1.00 40.94 389 PRO A CA 1
ATOM 2969 C C . PRO A 1 389 ? -15.857 -30.991 7.557 1.00 40.94 389 PRO A C 1
ATOM 2971 O O . PRO A 1 389 ? -16.591 -30.050 7.271 1.00 40.94 389 PRO A O 1
ATOM 2974 N N . ARG A 1 390 ? -15.057 -30.967 8.628 1.00 49.84 390 ARG A N 1
ATOM 2975 C CA . ARG A 1 390 ? -14.910 -29.786 9.475 1.00 49.84 390 ARG A CA 1
ATOM 2976 C C . ARG A 1 390 ? -14.324 -28.664 8.615 1.00 49.84 390 ARG A C 1
ATOM 2978 O O . ARG A 1 390 ? -13.249 -28.878 8.038 1.00 49.84 390 ARG A O 1
ATOM 2985 N N . PRO A 1 391 ? -14.967 -27.488 8.526 1.00 46.59 391 PRO A N 1
ATOM 2986 C CA . PRO A 1 391 ? -14.382 -26.353 7.829 1.00 46.59 391 PRO A CA 1
ATOM 2987 C C . PRO A 1 391 ? -13.015 -26.061 8.449 1.00 46.59 391 PRO A C 1
ATOM 2989 O O . PRO A 1 391 ? -12.905 -25.875 9.656 1.00 46.59 391 PRO A O 1
ATOM 2992 N N . ARG A 1 392 ? -11.946 -26.074 7.644 1.00 46.69 392 ARG A N 1
ATOM 2993 C CA . ARG A 1 392 ? -10.591 -25.744 8.110 1.00 46.69 392 ARG A CA 1
ATOM 2994 C C . ARG A 1 392 ? -10.287 -24.280 7.772 1.00 46.69 392 ARG A C 1
ATOM 2996 O O . ARG A 1 392 ? -10.053 -23.984 6.603 1.00 46.69 392 ARG A O 1
ATOM 3003 N N . PRO A 1 393 ? -10.132 -23.383 8.764 1.00 45.25 393 PRO A N 1
ATOM 3004 C CA . PRO A 1 393 ? -9.761 -21.976 8.547 1.00 45.25 393 PRO A CA 1
ATOM 3005 C C . PRO A 1 393 ? -8.398 -21.739 7.878 1.00 45.25 393 PRO A C 1
ATOM 3007 O O . PRO A 1 393 ? -8.037 -20.596 7.614 1.00 45.25 393 PRO A O 1
ATOM 3010 N N . ARG A 1 394 ? -7.602 -22.787 7.606 1.00 43.69 394 ARG A N 1
ATOM 3011 C CA . ARG A 1 394 ? -6.253 -22.657 7.024 1.00 43.69 394 ARG A CA 1
ATOM 3012 C C . ARG A 1 394 ? -6.231 -21.883 5.699 1.00 43.69 394 ARG A C 1
ATOM 3014 O O . ARG A 1 394 ? -5.221 -21.235 5.443 1.00 43.69 394 ARG A O 1
ATOM 3021 N N . ARG A 1 395 ? -7.309 -21.917 4.902 1.00 42.28 395 ARG A N 1
ATOM 3022 C CA . ARG A 1 395 ? -7.428 -21.132 3.657 1.00 42.28 395 ARG A CA 1
ATOM 3023 C C . ARG A 1 395 ? -7.624 -19.631 3.900 1.00 42.28 395 ARG A C 1
ATOM 3025 O O . ARG A 1 395 ? -7.069 -18.833 3.160 1.00 42.28 395 ARG A O 1
ATOM 3032 N N . VAL A 1 396 ? -8.297 -19.241 4.986 1.00 43.53 396 VAL A N 1
ATOM 3033 C CA . VAL A 1 396 ? -8.514 -17.826 5.363 1.00 43.53 396 VAL A CA 1
ATOM 3034 C C . VAL A 1 396 ? -7.226 -17.160 5.867 1.00 43.53 396 VAL A C 1
ATOM 3036 O O . VAL A 1 396 ? -7.062 -15.950 5.760 1.00 43.53 396 VAL A O 1
ATOM 3039 N N . ALA A 1 397 ? -6.285 -17.951 6.393 1.00 36.38 397 ALA A N 1
ATOM 3040 C CA . ALA A 1 397 ? -5.094 -17.470 7.097 1.00 36.38 397 ALA A CA 1
ATOM 3041 C C . ALA A 1 397 ? -3.779 -17.554 6.292 1.00 36.38 397 ALA A C 1
ATOM 3043 O O . ALA A 1 397 ? -2.705 -17.496 6.896 1.00 36.38 397 ALA A O 1
ATOM 3044 N N . ARG A 1 398 ? -3.805 -17.782 4.968 1.00 41.25 398 ARG A N 1
ATOM 3045 C CA . ARG A 1 398 ? -2.565 -17.936 4.178 1.00 41.25 398 ARG A CA 1
ATOM 3046 C C . ARG A 1 398 ? -2.692 -17.384 2.744 1.00 41.25 398 ARG A C 1
ATOM 3048 O O . ARG A 1 398 ? -2.905 -18.160 1.820 1.00 41.25 398 ARG A O 1
ATOM 3055 N N . PRO A 1 399 ? -2.488 -16.069 2.533 1.00 40.50 399 PRO A N 1
ATOM 3056 C CA . PRO A 1 399 ? -2.495 -15.472 1.192 1.00 40.50 399 PRO A CA 1
ATOM 3057 C C . PRO A 1 399 ? -1.286 -15.873 0.326 1.00 40.50 399 PRO A C 1
ATOM 3059 O O . PRO A 1 399 ? -1.340 -15.771 -0.889 1.00 40.50 399 PRO A O 1
ATOM 3062 N N . SER A 1 400 ? -0.180 -16.314 0.938 1.00 35.47 400 SER A N 1
ATOM 3063 C CA . SER A 1 400 ? 1.149 -16.345 0.300 1.00 35.47 400 SER A CA 1
ATOM 3064 C C . SER A 1 400 ? 1.786 -17.736 0.159 1.00 35.47 400 SER A C 1
ATOM 3066 O O . SER A 1 400 ? 2.919 -17.851 -0.304 1.00 35.47 400 SER A O 1
ATOM 3068 N N . ALA A 1 401 ? 1.091 -18.818 0.532 1.00 32.41 401 ALA A N 1
ATOM 3069 C CA . ALA A 1 401 ? 1.670 -20.164 0.428 1.00 32.41 401 ALA A CA 1
ATOM 3070 C C . ALA A 1 401 ? 1.791 -20.673 -1.017 1.00 32.41 401 ALA A C 1
ATOM 3072 O O . ALA A 1 401 ? 2.700 -21.448 -1.291 1.00 32.41 401 ALA A O 1
ATOM 3073 N N . HIS A 1 402 ? 0.956 -20.194 -1.943 1.00 36.53 402 HIS A N 1
ATOM 3074 C CA . HIS A 1 402 ? 1.044 -20.607 -3.347 1.00 36.53 402 HIS A CA 1
ATOM 3075 C C . HIS A 1 402 ? 2.193 -19.951 -4.126 1.00 36.53 402 HIS A C 1
ATOM 3077 O O . HIS A 1 402 ? 2.595 -20.491 -5.148 1.00 36.53 402 HIS A O 1
ATOM 3083 N N . ALA A 1 403 ? 2.793 -18.863 -3.626 1.00 33.12 403 ALA A N 1
ATOM 3084 C CA . ALA A 1 403 ? 3.966 -18.257 -4.265 1.00 33.12 403 ALA A CA 1
ATOM 3085 C C . ALA A 1 403 ? 5.279 -19.015 -3.970 1.00 33.12 403 ALA A C 1
ATOM 3087 O O . ALA A 1 403 ? 6.260 -18.853 -4.687 1.00 33.12 403 ALA A O 1
ATOM 3088 N N . ARG A 1 404 ? 5.321 -19.855 -2.921 1.00 28.91 404 ARG A N 1
ATOM 3089 C CA . ARG A 1 404 ? 6.548 -20.556 -2.485 1.00 28.91 404 ARG A CA 1
ATOM 3090 C C . ARG A 1 404 ? 6.694 -21.988 -3.007 1.00 28.91 404 ARG A C 1
ATOM 3092 O O . ARG A 1 404 ? 7.736 -22.592 -2.777 1.00 28.91 404 ARG A O 1
ATOM 3099 N N . GLU A 1 405 ? 5.692 -22.534 -3.691 1.00 27.11 405 GLU A N 1
ATOM 3100 C CA . GLU A 1 405 ? 5.682 -23.931 -4.157 1.00 27.11 405 GLU A CA 1
ATOM 3101 C C . GLU A 1 405 ? 5.923 -24.061 -5.671 1.00 27.11 405 GLU A C 1
ATOM 3103 O O . GLU A 1 405 ? 5.308 -24.883 -6.343 1.00 27.11 405 GLU A O 1
ATOM 3108 N N . LEU A 1 406 ? 6.861 -23.284 -6.221 1.00 28.06 406 LEU A N 1
ATOM 3109 C CA . LEU A 1 406 ? 7.532 -23.651 -7.471 1.00 28.06 406 LEU A CA 1
ATOM 3110 C C . LEU A 1 406 ? 8.890 -24.278 -7.118 1.00 28.06 406 LEU A C 1
ATOM 3112 O O . LEU A 1 406 ? 9.819 -23.557 -6.743 1.00 28.06 406 LEU A O 1
ATOM 3116 N N . PRO A 1 407 ? 9.040 -25.614 -7.180 1.00 26.22 407 PRO A N 1
ATOM 3117 C CA . PRO A 1 407 ? 10.319 -26.252 -6.924 1.00 26.22 407 PRO A CA 1
ATOM 3118 C C . PRO A 1 407 ? 11.257 -26.011 -8.113 1.00 26.22 407 PRO A C 1
ATOM 3120 O O . PRO A 1 407 ? 11.211 -26.719 -9.115 1.00 26.22 407 PRO A O 1
ATOM 3123 N N . HIS A 1 408 ? 12.171 -25.050 -7.990 1.00 29.42 408 HIS A N 1
ATOM 3124 C CA . HIS A 1 408 ? 13.415 -25.093 -8.758 1.00 29.42 408 HIS A CA 1
ATOM 3125 C C . HIS A 1 408 ? 14.372 -26.097 -8.103 1.00 29.42 408 HIS A C 1
ATOM 3127 O O . HIS A 1 408 ? 15.366 -25.713 -7.487 1.00 29.42 408 HIS A O 1
ATOM 3133 N N . ASP A 1 409 ? 14.079 -27.395 -8.233 1.00 26.70 409 ASP A N 1
ATOM 3134 C CA . ASP A 1 409 ? 15.102 -28.417 -8.011 1.00 26.70 409 ASP A CA 1
ATOM 3135 C C . ASP A 1 409 ? 15.927 -28.562 -9.297 1.00 26.70 409 ASP A C 1
ATOM 3137 O O . ASP A 1 409 ? 15.483 -29.098 -10.315 1.00 26.70 409 ASP A O 1
ATOM 3141 N N . ARG A 1 410 ? 17.148 -28.022 -9.262 1.00 32.59 410 ARG A N 1
ATOM 3142 C CA . ARG A 1 410 ? 18.161 -28.223 -10.299 1.00 32.59 410 ARG A CA 1
ATOM 3143 C C . ARG A 1 410 ? 18.668 -29.662 -10.216 1.00 32.59 410 ARG A C 1
ATOM 3145 O O . ARG A 1 410 ? 19.752 -29.913 -9.693 1.00 32.59 410 ARG A O 1
ATOM 3152 N N . ARG A 1 411 ? 17.948 -30.606 -10.820 1.00 28.41 411 ARG A N 1
ATOM 3153 C CA . ARG A 1 411 ? 18.526 -31.897 -11.215 1.00 28.41 411 ARG A CA 1
ATOM 3154 C C . ARG A 1 411 ? 18.505 -32.027 -12.727 1.00 28.41 411 ARG A C 1
ATOM 3156 O O . ARG A 1 411 ? 17.461 -32.014 -13.365 1.00 28.41 411 ARG A O 1
ATOM 3163 N N . ARG A 1 412 ? 19.713 -32.124 -13.286 1.00 37.75 412 ARG A N 1
ATOM 3164 C CA . ARG A 1 412 ? 19.993 -32.418 -14.692 1.00 37.75 412 ARG A CA 1
ATOM 3165 C C . ARG A 1 412 ? 19.230 -33.681 -15.105 1.00 37.75 412 ARG A C 1
ATOM 3167 O O . ARG A 1 412 ? 19.657 -34.780 -14.765 1.00 37.75 412 ARG A O 1
ATOM 3174 N N . ALA A 1 413 ? 18.143 -33.530 -15.850 1.00 28.48 413 ALA A N 1
ATOM 3175 C CA . ALA A 1 413 ? 17.589 -34.615 -16.646 1.00 28.48 413 ALA A CA 1
ATOM 3176 C C . ALA A 1 413 ? 18.250 -34.554 -18.027 1.00 28.48 413 ALA A C 1
ATOM 3178 O O . ALA A 1 413 ? 18.181 -33.543 -18.725 1.00 28.48 413 ALA A O 1
ATOM 3179 N N . ALA A 1 414 ? 18.967 -35.618 -18.381 1.00 29.42 414 ALA A N 1
ATOM 3180 C CA . ALA A 1 414 ? 19.574 -35.779 -19.689 1.00 29.42 414 ALA A CA 1
ATOM 3181 C C . ALA A 1 414 ? 18.489 -35.746 -20.777 1.00 29.42 414 ALA A C 1
ATOM 3183 O O . ALA A 1 414 ? 17.538 -36.524 -20.746 1.00 29.42 414 ALA A O 1
ATOM 3184 N N . VAL A 1 415 ? 18.648 -34.842 -21.741 1.00 29.95 415 VAL A N 1
ATOM 3185 C CA . VAL A 1 415 ? 17.804 -34.746 -22.935 1.00 29.95 415 VAL A CA 1
ATOM 3186 C C . VAL A 1 415 ? 18.069 -35.970 -23.827 1.00 29.95 415 VAL A C 1
ATOM 3188 O O . VAL A 1 415 ? 19.223 -36.182 -24.215 1.00 29.95 415 VAL A O 1
ATOM 3191 N N . PRO A 1 416 ? 17.058 -36.772 -24.212 1.00 28.83 416 PRO A N 1
ATOM 3192 C CA . PRO A 1 416 ? 17.223 -37.747 -25.280 1.00 28.83 416 PRO A CA 1
ATOM 3193 C C . PRO A 1 416 ? 17.377 -36.997 -26.605 1.00 28.83 416 PRO A C 1
ATOM 3195 O O . PRO A 1 416 ? 16.556 -36.146 -26.946 1.00 28.83 416 PRO A O 1
ATOM 3198 N N . ARG A 1 417 ? 18.437 -37.309 -27.360 1.00 30.72 417 ARG A N 1
ATOM 3199 C CA . ARG A 1 417 ? 18.693 -36.763 -28.701 1.00 30.72 417 ARG A CA 1
ATOM 3200 C C . ARG A 1 417 ? 17.456 -36.920 -29.597 1.00 30.72 417 ARG A C 1
ATOM 3202 O O . ARG A 1 417 ? 17.144 -38.029 -30.031 1.00 30.72 417 ARG A O 1
ATOM 3209 N N . ALA A 1 418 ? 16.801 -35.807 -29.917 1.00 30.84 418 ALA A N 1
ATOM 3210 C CA . ALA A 1 418 ? 15.795 -35.751 -30.967 1.00 30.84 418 ALA A CA 1
ATOM 3211 C C . ALA A 1 418 ? 16.462 -35.892 -32.346 1.00 30.84 418 ALA A C 1
ATOM 3213 O O . ALA A 1 418 ? 17.535 -35.343 -32.611 1.00 30.84 418 ALA A O 1
ATOM 3214 N N . ARG A 1 419 ? 15.820 -36.685 -33.208 1.00 33.53 419 ARG A N 1
ATOM 3215 C CA . ARG A 1 419 ? 16.208 -36.940 -34.599 1.00 33.53 419 ARG A CA 1
ATOM 3216 C C . ARG A 1 419 ? 16.119 -35.657 -35.443 1.00 33.53 419 ARG A C 1
ATOM 3218 O O . ARG A 1 419 ? 15.348 -34.755 -35.140 1.00 33.53 419 ARG A O 1
ATOM 3225 N N . ARG A 1 420 ? 16.944 -35.625 -36.496 1.00 31.36 420 ARG A N 1
ATOM 3226 C CA . ARG A 1 420 ? 17.155 -34.535 -37.469 1.00 31.36 420 ARG A CA 1
ATOM 3227 C C . ARG A 1 420 ? 15.862 -33.874 -37.997 1.00 31.36 420 ARG A C 1
ATOM 3229 O O . ARG A 1 420 ? 14.861 -34.569 -38.154 1.00 31.36 420 ARG A O 1
ATOM 3236 N N . PRO A 1 421 ? 15.919 -32.579 -38.367 1.00 31.98 421 PRO A N 1
ATOM 3237 C CA . PRO A 1 421 ? 14.785 -31.840 -38.916 1.00 31.98 421 PRO A CA 1
ATOM 3238 C C . PRO A 1 421 ? 14.475 -32.245 -40.365 1.00 31.98 421 PRO A C 1
ATOM 3240 O O . PRO A 1 421 ? 15.388 -32.443 -41.171 1.00 31.98 421 PRO A O 1
ATOM 3243 N N . LEU A 1 422 ? 13.181 -32.319 -40.700 1.00 29.81 422 LEU A N 1
ATOM 3244 C CA . LEU A 1 422 ? 12.720 -32.293 -42.086 1.00 29.81 422 LEU A CA 1
ATOM 3245 C C . LEU A 1 422 ? 12.939 -30.889 -42.658 1.00 29.81 422 LEU A C 1
ATOM 3247 O O . LEU A 1 422 ? 12.527 -29.888 -42.073 1.00 29.81 422 LEU A O 1
ATOM 3251 N N . ALA A 1 423 ? 13.604 -30.852 -43.806 1.00 29.06 423 ALA A N 1
ATOM 3252 C CA . ALA A 1 423 ? 13.854 -29.659 -44.587 1.00 29.06 423 ALA A CA 1
ATOM 3253 C C . ALA A 1 423 ? 12.547 -29.100 -45.164 1.00 29.06 423 ALA A C 1
ATOM 3255 O O . ALA A 1 423 ? 11.778 -29.829 -45.786 1.00 29.06 423 ALA A O 1
ATOM 3256 N N . TRP A 1 424 ? 12.345 -27.795 -45.006 1.00 31.56 424 TRP A N 1
ATOM 3257 C CA . TRP A 1 424 ? 11.471 -27.011 -45.873 1.00 31.56 424 TRP A CA 1
ATOM 3258 C C . TRP A 1 424 ? 12.290 -26.498 -47.064 1.00 31.56 424 TRP A C 1
ATOM 3260 O O . TRP A 1 424 ? 13.409 -26.010 -46.896 1.00 31.56 424 TRP A O 1
ATOM 3270 N N . ARG A 1 425 ? 11.731 -26.636 -48.264 1.00 26.83 425 ARG A N 1
ATOM 3271 C CA . ARG A 1 425 ? 12.170 -26.012 -49.519 1.00 26.83 425 ARG A CA 1
ATOM 3272 C C . ARG A 1 425 ? 10.926 -25.753 -50.377 1.00 26.83 425 ARG A C 1
ATOM 3274 O O . ARG A 1 425 ? 10.057 -26.624 -50.385 1.00 26.83 425 ARG A O 1
ATOM 3281 N N . PRO A 1 426 ? 11.014 -24.789 -51.299 1.00 41.84 426 PRO A N 1
ATOM 3282 C CA . PRO A 1 426 ? 11.155 -23.346 -51.110 1.00 41.84 426 PRO A CA 1
ATOM 3283 C C . PRO A 1 426 ? 9.798 -22.663 -50.897 1.00 41.84 426 PRO A C 1
ATOM 3285 O O . PRO A 1 426 ? 8.788 -23.181 -51.424 1.00 41.84 426 PRO A O 1
#

Foldseek 3Di:
DDPPPDPPVQDFWAFLDKPPDPPADDCVVQPQKIKGWDQAPLGWIWMWMARQQQRKIKIFTLFQQRKMKIKFKAAPVLGGWRKDFPDRGWGWDDDVLKTKIKGKMKTQAQKMKIAPIATWHLVQVVVCVVVPVNSDPRPDDHDDDVLLVLLLVLLVPDDPVLSCVLCVQLVHRHSVRLVPLRFWDWDWDDDQAKTKIKTKHAASSRPKIKIKMKMAGVVAWDWDDDPRMIMIGGPDDGMGMIMIMIIMSGGGFAQDDLPQWWDPVLVVVLVVLCVVPVDPNDPSNVVVNVSSQQSNQGTLLAGFLHPDNTSWDALVSQQVVLVVCVVITDPVSNVSSVVQQVLQADPVRDTDRTQQRIVSQLSVLSNVLSVVSVVVVPDDPDPDPDDDPSDDCNSNNDRRPSSPPPDPPPDDDDDDDDDDDDDDDD

Radius of gyration: 24.89 Å; chains: 1; bounding box: 55×73×79 Å

Sequence (426 aa):
MSALLLALCAQLAAPVLAFPEPGVDDSAAYQGYQTRLFRDAARNTFQVYLDRREARVVHLWADGENASIGFSARTASGRPAPLHWATDGSIPSTAGRARIMSYDLVASSPALSLGAFLLGSMRVERDFQAWGHHRRPFSAPPFVLDEVRALFDRLASLPDAVRAEHLRLLQASTVATLRDRVTPIVRVEGTRSLWKARFTQPSLDGRDTMTIEVQVDPARVSATRARSALTLRARRGSEVPFTIVVSTTGPALTPLDRREIFTPAFLAFLDEARSADPRPGSRAHRMERQVRGVELLSSRDKLMAGLPTYATYFGRDMLVSALMMRSIWRDEMSEFVVASALGKLSPTGQVSHEEALGGQAVREAASEYVGLVDASAAAPATGSGGLAPRPRPRRVARPSAHARELPHDRRRAAVPRARRPLAWRP